Protein AF-R1GQ54-F1 (afdb_monomer)

InterPro domains:
  IPR001646 Pentapeptide repeat [PF00805] (167-203)
  IPR001646 Pentapeptide repeat [PF00805] (239-272)
  IPR001646 Pentapeptide repeat [PF13599] (335-402)
  IPR051082 Pentapeptide repeat and BTB/POZ domain-containing protein [PTHR14136] (123-272)

Foldseek 3Di:
DDDDDDDDDDDDDDDDDPPPPPPDPPPPDPVNVVVVVVVVVPVVVVVVVVVVVVVVVVVVVVVVVVVVVVLVVLLVVLVVLQPDLDPAQVSVLVSQQSCQVVVHAQEQREQFNPDPPDPPRAGHEAEQREHACYHHAQYERDNYEAECYEAHCYAHAQHEQDNYEAENYEQHQYEHDQYEHDNYEHELYENAQYEHHQYEHHNYEYYCYEHDLYEQANYEQHLYEHENYEHANYEQHCYENANYEHENYEPANYQQAQYHCAQYEAYNYHHDVDPPDPQAPVLLVRLVNYDHSLNYQYDPSRQHDDQPPVPDPDDDALDLEEQEQAECDQPAQAQAENALYEHACYEHDSYEHAQYEQHNYEQANYEHALYACALYEQANYEQANYAAQQYHQAQYEAENYAHDPDPVDRDDLVNLVRLVRYPPSLNYAYDPVSNSPHDGDDDDPDDPDD

pLDDT: mean 80.41, std 19.11, range [28.31, 98.81]

Nearest PDB structures (foldseek):
  2j8k-assembly1_A  TM=6.610E-01  e=2.468E-08  Nostoc punctiforme
  4yc5-assembly1_A  TM=5.062E-01  e=2.143E-09  synthetic construct
  4yei-assembly3_C  TM=3.580E-01  e=3.173E-10  synthetic construct
  5dzb-assembly3_E  TM=3.005E-01  e=4.732E-10  synthetic construct
  6fls-assembly1_A  TM=3.507E-01  e=6.610E-07  Clostridium botulinum

Sequence (450 aa):
MFTEGEGLVEKSVGPGFRRYQKKNPRHISTPLRHLALRLENLHLTRIFSALSSLLLIFTLLSFYWDYTGREEQRTVNAWQLLASQAPGNSGKKEALEYLNRKGESLIGIDLSSHLDANPNSSGPYFYNLKLEDATLENSALEKAVILSSEFINTNVTHADLSSISVSRSNFVEFKASGANLSNSSFTSSELVSAKFMGANLNDSLFFKTDLRDTDFAHSEVKRANFHKVNLSGSNLFLAKFHDTKLRDVSLVNANLEFTDLKRAMLVNVDFTEDESSLYDEKTCSILQKAFDWQHAVRDEAIACGERIPPTTSSTPDFNNKTLTDEDFSYGLLDRKEFIGSNLTNSNFDFARLKRAKFNDADLANVSFIAANLSEASFTDSNLVNAEFYEADLSGAYFLRVDFTEDPATLYDEKTCEKLRDSFNWHLAIRDEELACGKSIPSFPVLPLDD

Secondary structure (DSSP, 8-state):
-----------------------------HHHHHHHHHHHHS-HHHHHHHHHHHHHHHHHHHHHHHHHHHHHHHHHHHHHHHT---SS-TTHHHHHHHHHHHT---TT-B-S------TT----EEES-EEES-B-TT-B-TT-EEES-EEES-B-TT-B-TT-EEES-B-TT-B-TT-B-TT-EEES-B-TT-B-TT-B-TT-EEES-B-TT-B-TT-B-TT-EEES-B-TT-B-TT-B-TT-EEEEEE-TT-B-TT-B-TT-EEEEEE--SSTTS-HHHHHHHHHTTSSSGGGSEE-TTS--S------SSS----TT-B-TT-B-TT-B-TT-B-TT-B-TT-B-TT-B-TT-B-TT-B-TT-B-TT-B-TT-B-TT-B-TT-B-TT-B-TT-EESS-B--S-TT-S--HHHHHHHHTSBTGGGSEE-GGG-TTSPPP---------

Organism: NCBI:txid1056512

Mean predicted aligned error: 16.48 Å

Radius of gyration: 41.42 Å; Cα contacts (8 Å, |Δi|>4): 1104; chains: 1; bounding box: 99×81×125 Å

Solvent-accessible surface area (backbone atoms only — not comparable to full-atom values): 22288 Å² total; per-residue (Å²): 139,82,85,86,87,87,80,81,89,84,87,90,80,86,87,80,90,74,81,75,82,73,71,76,78,72,77,74,50,71,67,58,56,53,48,50,55,51,56,66,69,41,60,54,69,61,50,54,50,51,50,52,53,50,50,50,53,49,52,52,51,52,49,49,53,53,49,53,54,54,52,53,51,50,52,52,51,28,53,52,47,45,70,46,86,66,89,73,49,89,52,38,58,62,22,51,39,52,40,36,77,71,68,51,82,42,58,54,41,61,54,39,69,84,79,68,96,46,95,80,66,77,26,47,60,39,68,63,39,64,39,60,69,30,42,30,33,50,14,32,40,33,33,22,34,38,32,52,24,38,30,35,51,22,32,30,35,49,11,38,35,29,42,19,40,36,31,54,25,40,24,42,44,22,33,30,33,47,12,35,30,31,51,17,34,37,33,51,24,38,30,38,45,16,32,31,36,48,12,36,33,31,52,16,38,33,37,49,21,39,33,32,46,17,32,32,33,52,13,38,32,33,51,15,38,34,36,48,24,34,32,32,48,14,34,30,36,50,13,35,32,31,50,15,38,35,34,49,22,33,40,25,72,37,41,35,46,48,14,33,25,38,54,14,34,42,34,68,60,40,56,61,90,57,97,82,58,72,57,45,66,62,43,34,61,53,46,64,37,19,68,34,40,80,54,30,39,57,42,85,80,64,51,75,65,81,66,80,62,90,70,60,103,54,80,88,80,40,50,62,34,85,44,59,65,38,83,42,50,64,33,91,37,56,59,40,52,30,35,48,10,36,30,36,52,14,35,31,32,43,13,37,25,39,44,15,33,32,31,50,12,35,30,35,49,20,35,29,37,47,11,37,32,31,45,14,34,33,36,53,13,35,39,29,73,44,41,37,47,52,11,32,25,41,50,13,34,44,38,72,41,34,47,43,93,48,89,92,48,47,73,54,74,67,57,43,52,45,47,66,52,19,38,54,40,67,50,23,46,55,41,81,90,70,35,77,93,45,73,73,70,90,76,77,90,70,76,90,76,128

Structure (mmCIF, N/CA/C/O backbone):
data_AF-R1GQ54-F1
#
_entry.id   AF-R1GQ54-F1
#
loop_
_atom_site.group_PDB
_atom_site.id
_atom_site.type_symbol
_atom_site.label_atom_id
_atom_site.label_alt_id
_atom_site.label_comp_id
_atom_site.label_asym_id
_atom_site.label_entity_id
_atom_site.label_seq_id
_atom_site.pdbx_PDB_ins_code
_atom_site.Cartn_x
_atom_site.Cartn_y
_atom_site.Cartn_z
_atom_site.occupancy
_atom_site.B_iso_or_equiv
_atom_site.auth_seq_id
_atom_site.auth_comp_id
_atom_site.auth_asym_id
_atom_site.auth_atom_id
_atom_site.pdbx_PDB_model_num
ATOM 1 N N . MET A 1 1 ? -25.338 -59.346 44.630 1.00 45.25 1 MET A N 1
ATOM 2 C CA . MET A 1 1 ? -24.207 -59.292 45.578 1.00 45.25 1 MET A CA 1
ATOM 3 C C . MET A 1 1 ? -24.358 -58.054 46.452 1.00 45.25 1 MET A C 1
ATOM 5 O O . MET A 1 1 ? -23.720 -57.043 46.218 1.00 45.25 1 MET A O 1
ATOM 9 N N . PHE A 1 2 ? -25.261 -58.133 47.425 1.00 30.38 2 PHE A N 1
ATOM 10 C CA . PHE A 1 2 ? -25.027 -57.543 48.737 1.00 30.38 2 PHE A CA 1
ATOM 11 C C . PHE A 1 2 ? -24.706 -58.743 49.635 1.00 30.38 2 PHE A C 1
ATOM 13 O O . PHE A 1 2 ? -25.398 -59.754 49.544 1.00 30.38 2 PHE A O 1
ATOM 20 N N . THR A 1 3 ? -23.645 -58.659 50.427 1.00 32.47 3 THR A N 1
ATOM 21 C CA . THR A 1 3 ? -23.436 -59.480 51.630 1.00 32.47 3 THR A CA 1
ATOM 22 C C . THR A 1 3 ? -23.479 -58.469 52.773 1.00 32.47 3 THR A C 1
ATOM 24 O O . THR A 1 3 ? -22.626 -57.586 52.809 1.00 32.47 3 THR A O 1
ATOM 27 N N . GLU A 1 4 ? -24.606 -58.271 53.455 1.00 33.19 4 GLU A N 1
ATOM 28 C CA . GLU A 1 4 ? -25.226 -59.096 54.513 1.00 33.19 4 GLU A CA 1
ATOM 29 C C . GLU A 1 4 ? -24.365 -59.325 55.760 1.00 33.19 4 GLU A C 1
ATOM 31 O O . GLU A 1 4 ? -23.231 -59.790 55.681 1.00 33.19 4 GLU A O 1
ATOM 36 N N . GLY A 1 5 ? -25.017 -59.050 56.896 1.00 30.06 5 GLY A N 1
ATOM 37 C CA . GLY A 1 5 ? -24.717 -59.527 58.243 1.00 30.06 5 GLY A CA 1
ATOM 38 C C . GLY A 1 5 ? -24.660 -58.377 59.255 1.00 30.06 5 GLY A C 1
ATOM 39 O O . GLY A 1 5 ? -23.844 -57.482 59.097 1.00 30.06 5 GLY A O 1
ATOM 40 N N . GLU A 1 6 ? -25.462 -58.262 60.314 1.00 33.25 6 GLU A N 1
ATOM 41 C CA . GLU A 1 6 ? -26.557 -59.022 60.945 1.00 33.25 6 GLU A CA 1
ATOM 42 C C . GLU A 1 6 ? -27.243 -58.000 61.910 1.00 33.25 6 GLU A C 1
ATOM 44 O O . GLU A 1 6 ? -26.583 -57.068 62.363 1.00 33.25 6 GLU A O 1
ATOM 49 N N . GLY A 1 7 ? -28.527 -58.027 62.285 1.00 28.31 7 GLY A N 1
ATOM 50 C CA . GLY A 1 7 ? -29.583 -59.001 62.054 1.00 28.31 7 GLY A CA 1
ATOM 51 C C . GLY A 1 7 ? -30.990 -58.515 62.482 1.00 28.31 7 GLY A C 1
ATOM 52 O O . GLY A 1 7 ? -31.139 -57.556 63.235 1.00 28.31 7 GLY A O 1
ATOM 53 N N . LEU A 1 8 ? -31.988 -59.204 61.902 1.00 28.53 8 LEU A N 1
ATOM 54 C CA . LEU A 1 8 ? -33.186 -59.861 62.484 1.00 28.53 8 LEU A CA 1
ATOM 55 C C . LEU A 1 8 ? -34.091 -59.043 63.454 1.00 28.53 8 LEU A C 1
ATOM 57 O O . LEU A 1 8 ? -33.631 -58.633 64.510 1.00 28.53 8 LEU A O 1
ATOM 61 N N . VAL A 1 9 ? -35.379 -58.706 63.202 1.00 30.08 9 VAL A N 1
ATOM 62 C CA . VAL A 1 9 ? -36.576 -59.448 62.678 1.00 30.08 9 VAL A CA 1
ATOM 63 C C . VAL A 1 9 ? -36.976 -60.575 63.672 1.00 30.08 9 VAL A C 1
ATOM 65 O O . VAL A 1 9 ? -36.105 -61.339 64.048 1.00 30.08 9 VAL A O 1
ATOM 68 N N . GLU A 1 10 ? -38.189 -60.784 64.221 1.00 28.75 10 GLU A N 1
ATOM 69 C CA . GLU A 1 10 ? -39.582 -60.450 63.878 1.00 28.75 10 GLU A CA 1
ATOM 70 C C . GLU A 1 10 ? -40.565 -60.668 65.075 1.00 28.75 10 GLU A C 1
ATOM 72 O O . GLU A 1 10 ? -40.319 -61.480 65.959 1.00 28.75 10 GLU A O 1
ATOM 77 N N . LYS A 1 11 ? -41.723 -59.988 65.002 1.00 31.38 11 LYS A N 1
ATOM 78 C CA . LYS A 1 11 ? -43.126 -60.374 65.331 1.00 31.38 11 LYS A CA 1
ATOM 79 C C . LYS A 1 11 ? -43.592 -61.025 66.662 1.00 31.38 11 LYS A C 1
ATOM 81 O O . LYS A 1 11 ? -43.467 -62.216 66.907 1.00 31.38 11 LYS A O 1
ATOM 86 N N . SER A 1 12 ? -44.538 -60.265 67.235 1.00 38.81 12 SER A N 1
ATOM 87 C CA . SER A 1 12 ? -45.901 -60.630 67.687 1.00 38.81 12 SER A CA 1
ATOM 88 C C . SER A 1 12 ? -46.101 -61.262 69.067 1.00 38.81 12 SER A C 1
ATOM 90 O O . SER A 1 12 ? -45.461 -62.245 69.406 1.00 38.81 12 SER A O 1
ATOM 92 N N . VAL A 1 13 ? -47.056 -60.678 69.813 1.00 31.25 13 VAL A N 1
ATOM 93 C CA . VAL A 1 13 ? -48.125 -61.286 70.644 1.00 31.25 13 VAL A CA 1
ATOM 94 C C . VAL A 1 13 ? -48.629 -60.196 71.621 1.00 31.25 13 VAL A C 1
ATOM 96 O O . VAL A 1 13 ? -47.863 -59.650 72.410 1.00 31.25 13 VAL A O 1
ATOM 99 N N . GLY A 1 14 ? -49.913 -59.807 71.535 1.00 38.97 14 GLY A N 1
ATOM 100 C CA . GLY A 1 14 ? -50.608 -59.088 72.627 1.00 38.97 14 GLY A CA 1
ATOM 101 C C . GLY A 1 14 ? -50.965 -60.057 73.771 1.00 38.97 14 GLY A C 1
ATOM 102 O O . GLY A 1 14 ? -50.641 -61.230 73.645 1.00 38.97 14 GLY A O 1
ATOM 103 N N . PRO A 1 15 ? -51.685 -59.688 74.852 1.00 50.22 15 PRO A N 1
ATOM 104 C CA . PRO A 1 15 ? -52.324 -58.417 75.187 1.00 50.22 15 PRO A CA 1
ATOM 105 C C . PRO A 1 15 ? -51.829 -57.850 76.539 1.00 50.22 15 PRO A C 1
ATOM 107 O O . PRO A 1 15 ? -51.238 -58.552 77.354 1.00 50.22 15 PRO A O 1
ATOM 110 N N . GLY A 1 16 ? -52.113 -56.581 76.843 1.00 32.84 16 GLY A N 1
ATOM 111 C CA . GLY A 1 16 ? -51.837 -56.075 78.192 1.00 32.84 16 GLY A CA 1
ATOM 112 C C . GLY A 1 16 ? -51.886 -54.567 78.326 1.00 32.84 16 GLY A C 1
ATOM 113 O O . GLY A 1 16 ? -50.856 -53.907 78.423 1.00 32.84 16 GLY A O 1
ATOM 114 N N . PHE A 1 17 ? -53.096 -54.016 78.375 1.00 31.47 17 PHE A N 1
ATOM 115 C CA . PHE A 1 17 ? -53.338 -52.647 78.820 1.00 31.47 17 PHE A CA 1
ATOM 116 C C . PHE A 1 17 ? -52.741 -52.424 80.222 1.00 31.47 17 PHE A C 1
ATOM 118 O O . PHE A 1 17 ? -53.353 -52.771 81.229 1.00 31.47 17 PHE A O 1
ATOM 125 N N . ARG A 1 18 ? -51.587 -51.753 80.312 1.00 34.69 18 ARG A N 1
ATOM 126 C CA . ARG A 1 18 ? -51.249 -50.953 81.495 1.00 34.69 18 ARG A CA 1
ATOM 127 C C . ARG A 1 18 ? -51.725 -49.531 81.244 1.00 34.69 18 ARG A C 1
ATOM 129 O O . ARG A 1 18 ? -51.065 -48.739 80.578 1.00 34.69 18 ARG A O 1
ATOM 136 N N . ARG A 1 19 ? -52.904 -49.222 81.793 1.00 31.81 19 ARG A N 1
ATOM 137 C CA . ARG A 1 19 ? -53.376 -47.850 82.005 1.00 31.81 19 ARG A CA 1
ATOM 138 C C . ARG A 1 19 ? -52.342 -47.118 82.863 1.00 31.81 19 ARG A C 1
ATOM 140 O O . ARG A 1 19 ? -52.402 -47.166 84.087 1.00 31.81 19 ARG A O 1
ATOM 147 N N . TYR A 1 20 ? -51.419 -46.406 82.225 1.00 33.03 20 TYR A N 1
ATOM 148 C CA . TYR A 1 20 ? -50.799 -45.259 82.869 1.00 33.03 20 TYR A CA 1
ATOM 149 C C . TYR A 1 20 ? -51.884 -44.195 82.995 1.00 33.03 20 TYR A C 1
ATOM 151 O O . TYR A 1 20 ? -52.295 -43.584 82.008 1.00 33.03 20 TYR A O 1
ATOM 159 N N . GLN A 1 21 ? -52.376 -44.012 84.221 1.00 35.00 21 GLN A N 1
ATOM 160 C CA . GLN A 1 21 ? -53.115 -42.819 84.600 1.00 35.00 21 GLN A CA 1
ATOM 161 C C . GLN A 1 21 ? -52.210 -41.609 84.355 1.00 35.00 21 GLN A C 1
ATOM 163 O O . GLN A 1 21 ? -51.400 -41.216 85.196 1.00 35.00 21 GLN A O 1
ATOM 168 N N . LYS A 1 22 ? -52.326 -41.023 83.163 1.00 36.41 22 LYS A N 1
ATOM 169 C CA . LYS A 1 22 ? -51.800 -39.696 82.888 1.00 36.41 22 LYS A CA 1
ATOM 170 C C . LYS A 1 22 ? -52.674 -38.746 83.697 1.00 36.41 22 LYS A C 1
ATOM 172 O O . LYS A 1 22 ? -53.859 -38.595 83.408 1.00 36.41 22 LYS A O 1
ATOM 177 N N . LYS A 1 23 ? -52.078 -38.211 84.768 1.00 35.91 23 LYS A N 1
ATOM 178 C CA . LYS A 1 23 ? -52.587 -37.113 85.596 1.00 35.91 23 LYS A CA 1
ATOM 179 C C . LYS A 1 23 ? -53.482 -36.198 84.766 1.00 35.91 23 LYS A C 1
ATOM 181 O O . LYS A 1 23 ? -53.050 -35.751 83.702 1.00 35.91 23 LYS A O 1
ATOM 186 N N . ASN A 1 24 ? -54.677 -35.932 85.298 1.00 33.78 24 ASN A N 1
ATOM 187 C CA . ASN A 1 24 ? -55.601 -34.897 84.845 1.00 33.78 24 ASN A CA 1
ATOM 188 C C . ASN A 1 24 ? -54.842 -33.754 84.157 1.00 33.78 24 ASN A C 1
ATOM 190 O O . ASN A 1 24 ? -53.950 -33.179 84.798 1.00 33.78 24 ASN A O 1
ATOM 194 N N . PRO A 1 25 ? -55.164 -33.403 82.896 1.00 41.84 25 PRO A N 1
ATOM 195 C CA . PRO A 1 25 ? -54.660 -32.167 82.334 1.00 41.84 25 PRO A CA 1
ATOM 196 C C . PRO A 1 25 ? -55.131 -31.071 83.283 1.00 41.84 25 PRO A C 1
ATOM 198 O O . PRO A 1 25 ? -56.332 -30.897 83.499 1.00 41.84 25 PRO A O 1
ATOM 201 N N . ARG A 1 26 ? -54.178 -30.396 83.937 1.00 46.44 26 ARG A N 1
ATOM 202 C CA . ARG A 1 26 ? -54.473 -29.182 84.694 1.00 46.44 26 ARG A CA 1
ATOM 203 C C . ARG A 1 26 ? -55.342 -28.333 83.782 1.00 46.44 26 ARG A C 1
ATOM 205 O O . ARG A 1 26 ? -54.945 -28.095 82.642 1.00 46.44 26 ARG A O 1
ATOM 212 N N . HIS A 1 27 ? -56.520 -27.953 84.273 1.00 47.72 27 HIS A N 1
ATOM 213 C CA . HIS A 1 27 ? -57.364 -26.953 83.646 1.00 47.72 27 HIS A CA 1
ATOM 214 C C . HIS A 1 27 ? -56.457 -25.810 83.196 1.00 47.72 27 HIS A C 1
ATOM 216 O O . HIS A 1 27 ? -55.954 -25.046 84.019 1.00 47.72 27 HIS A O 1
ATOM 222 N N . ILE A 1 28 ? -56.203 -25.730 81.890 1.00 47.66 28 ILE A N 1
ATOM 223 C CA . ILE A 1 28 ? -55.729 -24.498 81.288 1.00 47.66 28 ILE A CA 1
ATOM 224 C C . ILE A 1 28 ? -56.884 -23.550 81.565 1.00 47.66 28 ILE A C 1
ATOM 226 O O . ILE A 1 28 ? -57.991 -23.757 81.060 1.00 47.66 28 ILE A O 1
ATOM 230 N N . SER A 1 29 ? -56.667 -22.622 82.493 1.00 51.06 29 SER A N 1
ATOM 231 C CA . SER A 1 29 ? -57.687 -21.674 82.906 1.00 51.06 29 SER A CA 1
ATOM 232 C C . SER A 1 29 ? -58.273 -21.030 81.646 1.00 51.06 29 SER A C 1
ATOM 234 O O . SER A 1 29 ? -57.555 -20.714 80.697 1.00 51.06 29 SER A O 1
ATOM 236 N N . THR A 1 30 ? -59.593 -20.880 81.601 1.00 57.44 30 THR A N 1
ATOM 237 C CA . THR A 1 30 ? -60.330 -20.167 80.544 1.00 57.44 30 THR A CA 1
ATOM 238 C C . THR A 1 30 ? -59.636 -18.891 80.026 1.00 57.44 30 THR A C 1
ATOM 240 O O . THR A 1 30 ? -59.650 -18.696 78.808 1.00 57.44 30 THR A O 1
ATOM 243 N N . PRO A 1 31 ? -58.945 -18.069 80.850 1.00 57.38 31 PRO A N 1
ATOM 244 C CA . PRO A 1 31 ? -58.134 -16.958 80.345 1.00 57.38 31 PRO A CA 1
ATOM 245 C C . PRO A 1 31 ? -56.967 -17.363 79.429 1.00 57.38 31 PRO A C 1
ATOM 247 O O . PRO A 1 31 ? -56.750 -16.686 78.432 1.00 57.38 31 PRO A O 1
ATOM 250 N N . LEU A 1 32 ? -56.254 -18.468 79.678 1.00 53.31 32 LEU A N 1
ATOM 251 C CA . LEU A 1 32 ? -55.148 -18.934 78.822 1.00 53.31 32 LEU A CA 1
ATOM 252 C C . LEU A 1 32 ? -55.633 -19.426 77.448 1.00 53.31 32 LEU A C 1
ATOM 254 O O . LEU A 1 32 ? -54.955 -19.226 76.443 1.00 53.31 32 LEU A O 1
ATOM 258 N N . ARG A 1 33 ? -56.833 -20.016 77.382 1.00 55.12 33 ARG A N 1
ATOM 259 C CA . ARG A 1 33 ? -57.458 -20.450 76.119 1.00 55.12 33 ARG A CA 1
ATOM 260 C C . ARG A 1 33 ? -57.962 -19.259 75.294 1.00 55.12 33 ARG A C 1
ATOM 262 O O . ARG A 1 33 ? -57.807 -19.248 74.077 1.00 55.12 33 ARG A O 1
ATOM 269 N N . HIS A 1 34 ? -58.490 -18.229 75.960 1.00 57.84 34 HIS A N 1
ATOM 270 C CA . HIS A 1 34 ? -58.820 -16.948 75.326 1.00 57.84 34 HIS A CA 1
ATOM 271 C C . HIS A 1 34 ? -57.579 -16.169 74.871 1.00 57.84 34 HIS A C 1
ATOM 273 O O . HIS A 1 34 ? -57.637 -15.497 73.843 1.00 57.84 34 HIS A O 1
ATOM 279 N N . LEU A 1 35 ? -56.462 -16.269 75.599 1.00 58.41 35 LEU A N 1
ATOM 280 C CA . LEU A 1 35 ? -55.193 -15.647 75.219 1.00 58.41 35 LEU A CA 1
ATOM 281 C C . LEU A 1 35 ? -54.598 -16.313 73.969 1.00 58.41 35 LEU A C 1
ATOM 283 O O . LEU A 1 35 ? -54.184 -15.610 73.056 1.00 58.41 35 LEU A O 1
ATOM 287 N N . ALA A 1 36 ? -54.633 -17.649 73.895 1.00 56.97 36 ALA A N 1
ATOM 288 C CA . ALA A 1 36 ? -54.189 -18.415 72.728 1.00 56.97 36 ALA A CA 1
ATOM 289 C C . ALA A 1 36 ? -55.020 -18.107 71.467 1.00 56.97 36 ALA A C 1
ATOM 291 O O . ALA A 1 36 ? -54.444 -17.814 70.426 1.00 56.97 36 ALA A O 1
ATOM 292 N N . LEU A 1 37 ? -56.355 -18.053 71.572 1.00 57.56 37 LEU A N 1
ATOM 293 C CA . LEU A 1 37 ? -57.235 -17.673 70.453 1.00 57.56 37 LEU A CA 1
ATOM 294 C C . LEU A 1 37 ? -57.093 -16.190 70.048 1.00 57.56 37 LEU A C 1
ATOM 296 O O . LEU A 1 37 ? -57.239 -15.856 68.875 1.00 57.56 37 LEU A O 1
ATOM 300 N N . ARG A 1 38 ? -56.778 -15.279 70.986 1.00 56.41 38 ARG A N 1
ATOM 301 C CA . ARG A 1 38 ? -56.427 -13.880 70.654 1.00 56.41 38 ARG A CA 1
ATOM 302 C C . ARG A 1 38 ? -55.062 -13.765 69.970 1.00 56.41 38 ARG A C 1
ATOM 304 O O . ARG A 1 38 ? -54.915 -12.914 69.101 1.00 56.41 38 ARG A O 1
ATOM 311 N N . LEU A 1 39 ? -54.093 -14.599 70.347 1.00 54.78 39 LEU A N 1
ATOM 312 C CA . LEU A 1 39 ? -52.772 -14.687 69.712 1.00 54.78 39 LEU A CA 1
ATOM 313 C C . LEU A 1 39 ? -52.832 -15.306 68.310 1.00 54.78 39 LEU A C 1
ATOM 315 O O . LEU A 1 39 ? -52.049 -14.919 67.454 1.00 54.78 39 LEU A O 1
ATOM 319 N N . GLU A 1 40 ? -53.781 -16.205 68.062 1.00 54.12 40 GLU A N 1
ATOM 320 C CA . GLU A 1 40 ? -54.040 -16.805 66.746 1.00 54.12 40 GLU A CA 1
ATOM 321 C C . GLU A 1 40 ? -54.816 -15.852 65.807 1.00 54.12 40 GLU A C 1
ATOM 323 O O . GLU A 1 40 ? -54.581 -15.838 64.601 1.00 54.12 40 GLU A O 1
ATOM 328 N N . ASN A 1 41 ? -55.677 -14.985 66.365 1.00 54.12 41 ASN A N 1
ATOM 329 C CA . ASN A 1 41 ? -56.337 -13.880 65.647 1.00 54.12 41 ASN A CA 1
ATOM 330 C C . ASN A 1 41 ? -55.442 -12.653 65.424 1.00 54.12 41 ASN A C 1
ATOM 332 O O . ASN A 1 41 ? -55.751 -11.795 64.595 1.00 54.12 41 ASN A O 1
ATOM 336 N N . LEU A 1 42 ? -54.334 -12.542 66.153 1.00 57.78 42 LEU A N 1
ATOM 337 C CA . LEU A 1 42 ? -53.266 -11.641 65.764 1.00 57.78 42 LEU A CA 1
ATOM 338 C C . LEU A 1 42 ? -52.643 -12.259 64.513 1.00 57.78 42 LEU A C 1
ATOM 340 O O . LEU A 1 42 ? -52.086 -13.350 64.568 1.00 57.78 42 LEU A O 1
ATOM 344 N N . HIS A 1 43 ? -52.726 -11.563 63.378 1.00 63.28 43 HIS A N 1
ATOM 345 C CA . HIS A 1 43 ? -52.093 -11.939 62.109 1.00 63.28 43 HIS A CA 1
ATOM 346 C C . HIS A 1 43 ? -50.547 -11.975 62.190 1.00 63.28 43 HIS A C 1
ATOM 348 O O . HIS A 1 43 ? -49.876 -11.687 61.209 1.00 63.28 43 HIS A O 1
ATOM 354 N N . LEU A 1 44 ? -49.961 -12.323 63.339 1.00 63.22 44 LEU A N 1
ATOM 355 C CA . LEU A 1 44 ? -48.537 -12.399 63.641 1.00 63.22 44 LEU A CA 1
ATOM 356 C C . LEU A 1 44 ? -47.774 -13.176 62.575 1.00 63.22 44 LEU A C 1
ATOM 358 O O . LEU A 1 44 ? -46.746 -12.697 62.130 1.00 63.22 44 LEU A O 1
ATOM 362 N N . THR A 1 45 ? -48.282 -14.308 62.085 1.00 68.62 45 THR A N 1
ATOM 363 C CA . THR A 1 45 ? -47.620 -15.065 61.006 1.00 68.62 45 THR A CA 1
ATOM 364 C C . THR A 1 45 ? -47.571 -14.299 59.681 1.00 68.62 45 THR A C 1
ATOM 366 O O . THR A 1 45 ? -46.533 -14.300 59.026 1.00 68.62 45 THR A O 1
ATOM 369 N N . ARG A 1 46 ? -48.643 -13.581 59.311 1.00 69.81 46 ARG A N 1
ATOM 370 C CA . ARG A 1 46 ? -48.663 -12.691 58.132 1.00 69.81 46 ARG A CA 1
ATOM 371 C C . ARG A 1 46 ? -47.810 -11.441 58.343 1.00 69.81 46 ARG A C 1
ATOM 373 O O . ARG A 1 46 ? -47.185 -10.973 57.404 1.00 69.81 46 ARG A O 1
ATOM 380 N N . ILE A 1 47 ? -47.767 -10.913 59.565 1.00 75.25 47 ILE A N 1
ATOM 381 C CA . ILE A 1 47 ? -46.923 -9.776 59.946 1.00 75.25 47 ILE A CA 1
ATOM 382 C C . ILE A 1 47 ? -45.448 -10.183 59.863 1.00 75.25 47 ILE A C 1
ATOM 384 O O . ILE A 1 47 ? -44.671 -9.475 59.239 1.00 75.25 47 ILE A O 1
ATOM 388 N N . PHE A 1 48 ? -45.064 -11.341 60.410 1.00 74.12 48 PHE A N 1
ATOM 389 C CA . PHE A 1 48 ? -43.704 -11.876 60.324 1.00 74.12 48 PHE A CA 1
ATOM 390 C C . PHE A 1 48 ? -43.309 -12.226 58.887 1.00 74.12 48 PHE A C 1
ATOM 392 O O . PHE A 1 48 ? -42.183 -11.927 58.496 1.00 74.12 48 PHE A O 1
ATOM 399 N N . SER A 1 49 ? -44.214 -12.793 58.075 1.00 74.06 49 SER A N 1
ATOM 400 C CA . SER A 1 49 ? -43.916 -13.030 56.656 1.00 74.06 49 SER A CA 1
ATOM 401 C C . SER A 1 49 ? -43.753 -11.713 55.896 1.00 74.06 49 SER A C 1
ATOM 403 O O . SER A 1 49 ? -42.798 -11.574 55.143 1.00 74.06 49 SER A O 1
ATOM 405 N N . ALA A 1 50 ? -44.618 -10.722 56.135 1.00 76.00 50 ALA A N 1
ATOM 406 C CA . ALA A 1 50 ? -44.514 -9.399 55.523 1.00 76.00 50 ALA A CA 1
ATOM 407 C C . ALA A 1 50 ? -43.231 -8.663 55.944 1.00 76.00 50 ALA A C 1
ATOM 409 O O . ALA A 1 50 ? -42.568 -8.071 55.097 1.00 76.00 50 ALA A O 1
ATOM 410 N N . LEU A 1 51 ? -42.838 -8.746 57.221 1.00 81.50 51 LEU A N 1
ATOM 411 C CA . LEU A 1 51 ? -41.569 -8.208 57.723 1.00 81.50 51 LEU A CA 1
ATOM 412 C C . LEU A 1 51 ? -40.366 -8.904 57.087 1.00 81.50 51 LEU A C 1
ATOM 414 O O . LEU A 1 51 ? -39.422 -8.229 56.694 1.00 81.50 51 LEU A O 1
ATOM 418 N N . SER A 1 52 ? -40.402 -10.231 56.943 1.00 82.12 52 SER A N 1
ATOM 419 C CA . SER A 1 52 ? -39.346 -10.988 56.263 1.00 82.12 52 SER A CA 1
ATOM 420 C C . SER A 1 52 ? -39.236 -10.606 54.785 1.00 82.12 52 SER A C 1
ATOM 422 O O . SER A 1 52 ? -38.126 -10.395 54.300 1.00 82.12 52 SER A O 1
ATOM 424 N N . SER A 1 53 ? -40.363 -10.443 54.085 1.00 87.00 53 SER A N 1
ATOM 425 C CA . SER A 1 53 ? -40.386 -9.961 52.701 1.00 87.00 53 SER A CA 1
ATOM 426 C C . SER A 1 53 ? -39.843 -8.534 52.578 1.00 87.00 53 SER A C 1
ATOM 428 O O . SER A 1 53 ? -39.051 -8.266 51.682 1.00 87.00 53 SER A O 1
ATOM 430 N N . LEU A 1 54 ? -40.204 -7.631 53.496 1.00 88.50 54 LEU A N 1
ATOM 431 C CA . LEU A 1 54 ? -39.668 -6.266 53.558 1.00 88.50 54 LEU A CA 1
ATOM 432 C C . LEU A 1 54 ? -38.158 -6.245 53.801 1.00 88.50 54 LEU A C 1
ATOM 434 O O . LEU A 1 54 ? -37.449 -5.467 53.170 1.00 88.50 54 LEU A O 1
ATOM 438 N N . LEU A 1 55 ? -37.661 -7.113 54.684 1.00 89.62 55 LEU A N 1
ATOM 439 C CA . LEU A 1 55 ? -36.235 -7.227 54.973 1.00 89.62 55 LEU A CA 1
ATOM 440 C C . LEU A 1 55 ? -35.471 -7.736 53.749 1.00 89.62 55 LEU A C 1
ATOM 442 O O . LEU A 1 55 ? -34.417 -7.202 53.426 1.00 89.62 55 LEU A O 1
ATOM 446 N N . LEU A 1 56 ? -36.040 -8.702 53.023 1.00 89.50 56 LEU A N 1
ATOM 447 C CA . LEU A 1 56 ? -35.468 -9.205 51.777 1.00 89.50 56 LEU A CA 1
ATOM 448 C C . LEU A 1 56 ? -35.410 -8.106 50.706 1.00 89.50 56 LEU A C 1
ATOM 450 O O . LEU A 1 56 ? -34.359 -7.889 50.107 1.00 89.50 56 LEU A O 1
ATOM 454 N N . ILE A 1 57 ? -36.496 -7.348 50.525 1.00 88.94 57 ILE A N 1
ATOM 455 C CA . ILE A 1 57 ? -36.530 -6.188 49.620 1.00 88.94 57 ILE A CA 1
ATOM 456 C C . ILE A 1 57 ? -35.469 -5.159 50.023 1.00 88.94 57 ILE A C 1
ATOM 458 O O . ILE A 1 57 ? -34.719 -4.695 49.169 1.00 88.94 57 ILE A O 1
ATOM 462 N N . PHE A 1 58 ? -35.352 -4.837 51.313 1.00 90.94 58 PHE A N 1
ATOM 463 C CA . PHE A 1 58 ? -34.339 -3.905 51.805 1.00 90.94 58 PHE A CA 1
ATOM 464 C C . PHE A 1 58 ? -32.916 -4.414 51.540 1.00 90.94 58 PHE A C 1
ATOM 466 O O . PHE A 1 58 ? -32.090 -3.659 51.040 1.00 90.94 58 PHE A O 1
ATOM 473 N N . THR A 1 59 ? -32.633 -5.699 51.785 1.00 86.88 59 THR A N 1
ATOM 474 C CA . THR A 1 59 ? -31.316 -6.285 51.480 1.00 86.88 59 THR A CA 1
ATOM 475 C C . THR A 1 59 ? -31.001 -6.263 49.988 1.00 86.88 59 THR A C 1
ATOM 477 O O . THR A 1 59 ? -29.868 -5.966 49.620 1.00 86.88 59 THR A O 1
ATOM 480 N N . LEU A 1 60 ? -31.994 -6.509 49.129 1.00 87.69 60 LEU A N 1
ATOM 481 C CA . LEU A 1 60 ? -31.838 -6.418 47.679 1.00 87.69 60 LEU A CA 1
ATOM 482 C C . LEU A 1 60 ? -31.583 -4.974 47.236 1.00 87.69 60 LEU A C 1
ATOM 484 O O . LEU A 1 60 ? -30.727 -4.757 46.389 1.00 87.69 60 LEU A O 1
ATOM 488 N N . LEU A 1 61 ? -32.260 -3.990 47.837 1.00 85.38 61 LEU A N 1
ATOM 489 C CA . LEU A 1 61 ? -32.035 -2.566 47.569 1.00 85.38 61 LEU A CA 1
ATOM 490 C C . LEU A 1 61 ? -30.652 -2.099 48.038 1.00 85.38 61 LEU A C 1
ATOM 492 O O . LEU A 1 61 ? -29.965 -1.401 47.300 1.00 85.38 61 LEU A O 1
ATOM 496 N N . SER A 1 62 ? -30.210 -2.499 49.235 1.00 80.31 62 SER A N 1
ATOM 497 C CA . SER A 1 62 ? -28.863 -2.183 49.727 1.00 80.31 62 SER A CA 1
ATOM 498 C C . SER A 1 62 ? -27.777 -2.842 48.879 1.00 80.31 62 SER A C 1
ATOM 500 O O . SER A 1 62 ? -26.787 -2.194 48.552 1.00 80.31 62 SER A O 1
ATOM 502 N N . PHE A 1 63 ? -27.973 -4.104 48.489 1.00 85.12 63 PHE A N 1
ATOM 503 C CA . PHE A 1 63 ? -27.069 -4.799 47.577 1.00 85.12 63 PHE A CA 1
ATOM 504 C C . PHE A 1 63 ? -27.039 -4.127 46.204 1.00 85.12 63 PHE A C 1
ATOM 506 O O . PHE A 1 63 ? -25.963 -3.934 45.653 1.00 85.12 63 PHE A O 1
ATOM 513 N N . TYR A 1 64 ? -28.198 -3.723 45.678 1.00 81.12 64 TYR A N 1
ATOM 514 C CA . TYR A 1 64 ? -28.298 -2.983 44.425 1.00 81.12 64 TYR A CA 1
ATOM 515 C C . TYR A 1 64 ? -27.530 -1.656 44.491 1.00 81.12 64 TYR A C 1
ATOM 517 O O . TYR A 1 64 ? -26.741 -1.384 43.595 1.00 81.12 64 TYR A O 1
ATOM 525 N N . TRP A 1 65 ? -27.674 -0.876 45.570 1.00 77.75 65 TRP A N 1
ATOM 526 C CA . TRP A 1 65 ? -26.936 0.382 45.743 1.00 77.75 65 TRP A CA 1
ATOM 527 C C . TRP A 1 65 ? -25.416 0.200 45.872 1.00 77.75 65 TRP A C 1
ATOM 529 O O . TRP A 1 65 ? -24.656 0.933 45.240 1.00 77.75 65 TRP A O 1
ATOM 539 N N . ASP A 1 66 ? -24.956 -0.770 46.670 1.00 84.12 66 ASP A N 1
ATOM 540 C CA . ASP A 1 66 ? -23.522 -1.089 46.791 1.00 84.12 66 ASP A CA 1
ATOM 541 C C . ASP A 1 66 ? -22.960 -1.607 45.457 1.00 84.12 66 ASP A C 1
ATOM 543 O O . ASP A 1 66 ? -21.872 -1.218 45.036 1.00 84.12 66 ASP A O 1
ATOM 547 N N . TYR A 1 67 ? -23.734 -2.427 44.742 1.00 81.94 67 TYR A N 1
ATOM 548 C CA . TYR A 1 67 ? -23.384 -2.903 43.408 1.00 81.94 67 TYR A CA 1
ATOM 549 C C . TYR A 1 67 ? -23.224 -1.746 42.414 1.00 81.94 67 TYR A C 1
ATOM 551 O O . TYR A 1 67 ? -22.179 -1.652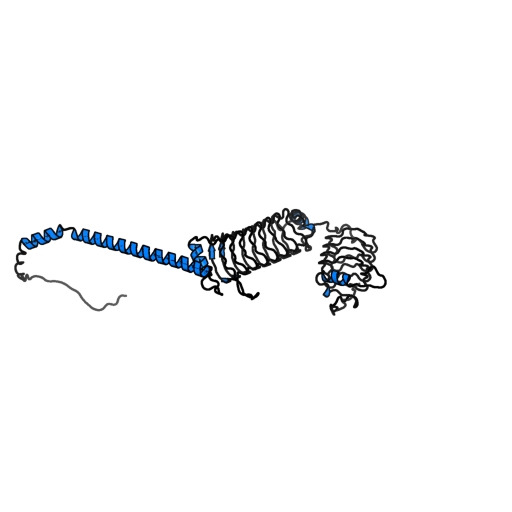 41.770 1.00 81.94 67 TYR A O 1
ATOM 559 N N . THR A 1 68 ? -24.199 -0.831 42.327 1.00 80.25 68 THR A N 1
ATOM 560 C CA . THR A 1 68 ? -24.109 0.333 41.431 1.00 80.25 68 THR A CA 1
ATOM 561 C C . THR A 1 68 ? -22.919 1.226 41.779 1.00 80.25 68 THR A C 1
ATOM 563 O O . THR A 1 68 ? -22.187 1.630 40.881 1.00 80.25 68 THR A O 1
ATOM 566 N N . GLY A 1 69 ? -22.648 1.454 43.071 1.00 82.81 69 GLY A N 1
ATOM 567 C CA . GLY A 1 69 ? -21.508 2.271 43.501 1.00 82.81 69 GLY A CA 1
ATOM 568 C C . GLY A 1 69 ? -20.148 1.655 43.148 1.00 82.81 69 GLY A C 1
ATOM 569 O O . GLY A 1 69 ? -19.227 2.359 42.735 1.00 82.81 69 GLY A O 1
ATOM 570 N N . ARG A 1 70 ? -20.006 0.326 43.251 1.00 84.69 70 ARG A N 1
ATOM 571 C CA . ARG A 1 70 ? -18.770 -0.370 42.843 1.00 84.69 70 ARG A CA 1
ATOM 572 C C . ARG A 1 70 ? -18.556 -0.350 41.334 1.00 84.69 70 ARG A C 1
ATOM 574 O O . ARG A 1 70 ? -17.410 -0.277 40.897 1.00 84.69 70 ARG A O 1
ATOM 581 N N . GLU A 1 71 ? -19.626 -0.440 40.551 1.00 86.06 71 GLU A N 1
ATOM 582 C CA . GLU A 1 71 ? -19.553 -0.374 39.089 1.00 86.06 71 GLU A CA 1
ATOM 583 C C . GLU A 1 71 ? -19.149 1.023 38.605 1.00 86.06 71 GLU A C 1
ATOM 585 O O . GLU A 1 71 ? -18.246 1.131 37.777 1.00 86.06 71 GLU A O 1
ATOM 590 N N . GLU A 1 72 ? -19.709 2.089 39.185 1.00 87.88 72 GLU A N 1
ATOM 591 C CA . GLU A 1 72 ? -19.266 3.464 38.905 1.00 87.88 72 GLU A CA 1
ATOM 592 C C . GLU A 1 72 ? -17.779 3.652 39.234 1.00 87.88 72 GLU A C 1
ATOM 594 O O . GLU A 1 72 ? -17.018 4.164 38.411 1.00 87.88 72 GLU A O 1
ATOM 599 N N . GLN A 1 73 ? -17.323 3.154 40.389 1.00 88.19 73 GLN A N 1
ATOM 600 C CA . GLN A 1 73 ? -15.911 3.242 40.766 1.00 88.19 73 GLN A CA 1
ATOM 601 C C . GLN A 1 73 ? -14.994 2.485 39.793 1.00 88.19 73 GLN A C 1
ATOM 603 O O . GLN A 1 73 ? -13.900 2.957 39.486 1.00 88.19 73 GLN A O 1
ATOM 608 N N . ARG A 1 74 ? -15.415 1.319 39.285 1.00 90.94 74 ARG A N 1
ATOM 609 C CA . ARG A 1 74 ? -14.656 0.568 38.269 1.00 90.94 74 ARG A CA 1
ATOM 610 C C . ARG A 1 74 ? -14.544 1.341 36.963 1.00 90.94 74 ARG A C 1
ATOM 612 O O . ARG A 1 74 ? -13.458 1.374 36.393 1.00 90.94 74 ARG A O 1
ATOM 619 N N . THR A 1 75 ? -15.623 1.990 36.528 1.00 92.88 75 THR A N 1
ATOM 620 C CA . THR A 1 75 ? -15.620 2.855 35.342 1.00 92.88 75 THR A CA 1
ATOM 621 C C . THR A 1 75 ? -14.675 4.038 35.516 1.00 92.88 75 THR A C 1
ATOM 623 O O . THR A 1 75 ? -13.839 4.279 34.648 1.00 92.88 75 THR A O 1
ATOM 626 N N . VAL A 1 76 ? -14.715 4.716 36.666 1.00 91.50 76 VAL A N 1
ATOM 627 C CA . VAL A 1 76 ? -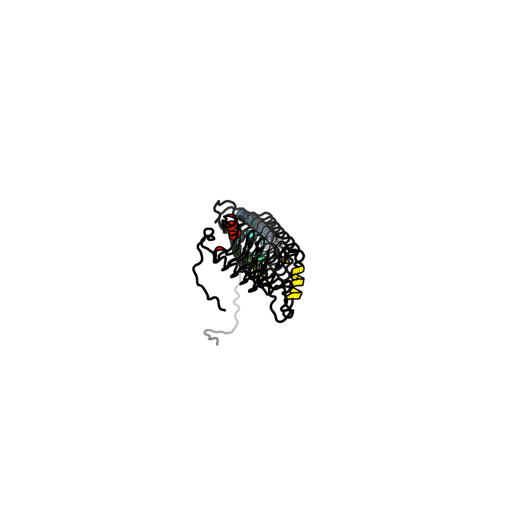13.778 5.808 36.977 1.00 91.50 76 VAL A CA 1
ATOM 628 C C . VAL A 1 76 ? -12.328 5.315 36.978 1.00 91.50 76 VAL A C 1
ATOM 630 O O . VAL A 1 76 ? -11.470 5.942 36.363 1.00 91.50 76 VAL A O 1
ATOM 633 N N . ASN A 1 77 ? -12.047 4.174 37.612 1.00 91.00 77 ASN A N 1
ATOM 634 C CA . ASN A 1 77 ? -10.700 3.602 37.646 1.00 91.00 77 ASN A CA 1
ATOM 635 C C . ASN A 1 77 ? -10.203 3.217 36.242 1.00 91.00 77 ASN A C 1
ATOM 637 O O . ASN A 1 77 ? -9.033 3.422 35.931 1.00 91.00 77 ASN A O 1
ATOM 641 N N . ALA A 1 78 ? -11.078 2.678 35.387 1.00 92.25 78 ALA A N 1
ATOM 642 C CA . ALA A 1 78 ? -10.740 2.350 34.005 1.00 92.25 78 ALA A CA 1
ATOM 643 C C . ALA A 1 78 ? -10.358 3.612 33.214 1.00 92.25 78 ALA A C 1
ATOM 645 O O . ALA A 1 78 ? -9.299 3.644 32.591 1.00 92.25 78 ALA A O 1
ATOM 646 N N . TRP A 1 79 ? -11.147 4.685 33.315 1.00 91.06 79 TRP A N 1
ATOM 647 C CA . TRP A 1 79 ? -10.814 5.971 32.694 1.00 91.06 79 TRP A CA 1
ATOM 648 C C . TRP A 1 79 ? -9.507 6.570 33.224 1.00 91.06 79 TRP A C 1
ATOM 650 O O . TRP A 1 79 ? -8.694 7.060 32.443 1.00 91.06 79 TRP A O 1
ATOM 660 N N . GLN A 1 80 ? -9.261 6.482 34.533 1.00 88.38 80 GLN A N 1
ATOM 661 C CA . GLN A 1 80 ? -8.001 6.930 35.135 1.00 88.38 80 GLN A CA 1
ATOM 662 C C . GLN A 1 80 ? -6.791 6.153 34.606 1.00 88.38 80 GLN A C 1
ATOM 664 O O . GLN A 1 80 ? -5.738 6.748 34.386 1.00 88.38 80 GLN A O 1
ATOM 669 N N . LEU A 1 81 ? -6.930 4.843 34.374 1.00 87.56 81 LEU A N 1
ATOM 670 C CA . LEU A 1 81 ? -5.867 4.027 33.784 1.00 87.56 81 LEU A CA 1
ATOM 671 C C . LEU A 1 81 ? -5.557 4.456 32.349 1.00 87.56 81 LEU A C 1
ATOM 673 O O . LEU A 1 81 ? -4.381 4.572 31.997 1.00 87.56 81 LEU A O 1
ATOM 677 N N . LEU A 1 82 ? -6.581 4.729 31.537 1.00 86.19 82 LEU A N 1
ATOM 678 C CA . LEU A 1 82 ? -6.382 5.170 30.155 1.00 86.19 82 LEU A CA 1
ATOM 679 C C . LEU A 1 82 ? -5.761 6.565 30.067 1.00 86.19 82 LEU A C 1
ATOM 681 O O . LEU A 1 82 ? -4.843 6.757 29.278 1.00 86.19 82 LEU A O 1
ATOM 685 N N . ALA A 1 83 ? -6.170 7.487 30.940 1.00 81.62 83 ALA A N 1
ATOM 686 C CA . ALA A 1 83 ? -5.589 8.826 31.031 1.00 81.62 83 ALA A CA 1
ATOM 687 C C . ALA A 1 83 ? -4.180 8.852 31.662 1.00 81.62 83 ALA A C 1
ATOM 689 O O . ALA A 1 83 ? -3.529 9.898 31.690 1.00 81.62 83 ALA A O 1
ATOM 690 N N . SER A 1 84 ? -3.701 7.734 32.218 1.00 77.81 84 SER A N 1
ATOM 691 C CA . SER A 1 84 ? -2.403 7.701 32.890 1.00 77.81 84 SER A CA 1
ATOM 692 C C . SER A 1 84 ? -1.235 7.705 31.894 1.00 77.81 84 SER A C 1
ATOM 694 O O . SER A 1 84 ? -1.188 6.926 30.938 1.00 77.81 84 SER A O 1
ATOM 696 N N . GLN A 1 85 ? -0.232 8.538 32.178 1.00 69.12 85 GLN A N 1
ATOM 697 C CA . GLN A 1 85 ? 1.041 8.590 31.443 1.00 69.12 85 GLN A CA 1
ATOM 698 C C . GLN A 1 85 ? 2.050 7.529 31.916 1.00 69.12 85 GLN A C 1
ATOM 700 O O . GLN A 1 85 ? 3.231 7.601 31.590 1.00 69.12 85 GLN A O 1
ATOM 705 N N . ALA A 1 86 ? 1.618 6.559 32.728 1.00 61.62 86 ALA A N 1
ATOM 706 C CA . ALA A 1 86 ? 2.519 5.540 33.246 1.00 61.62 86 ALA A CA 1
ATOM 707 C C . ALA A 1 86 ? 3.085 4.688 32.087 1.00 61.62 86 ALA A C 1
ATOM 709 O O . ALA A 1 86 ? 2.302 4.199 31.264 1.00 61.62 86 ALA A O 1
ATOM 710 N N . PRO A 1 87 ? 4.418 4.494 32.009 1.00 53.47 87 PRO A N 1
ATOM 711 C CA . PRO A 1 87 ? 5.020 3.613 31.019 1.00 53.47 87 PRO A CA 1
ATOM 712 C C . PRO A 1 87 ? 4.617 2.160 31.303 1.00 53.47 87 PRO A C 1
ATOM 714 O O . PRO A 1 87 ? 4.742 1.673 32.427 1.00 53.47 87 PRO A O 1
ATOM 717 N N . GLY A 1 88 ? 4.144 1.458 30.272 1.00 55.25 88 GLY A N 1
ATOM 718 C CA . GLY A 1 88 ? 3.718 0.059 30.351 1.00 55.25 88 GLY A CA 1
ATOM 719 C C . GLY A 1 88 ? 2.205 -0.154 30.224 1.00 55.25 88 GLY A C 1
ATOM 720 O O . GLY A 1 88 ? 1.386 0.716 30.501 1.00 55.25 88 GLY A O 1
ATOM 721 N N . ASN A 1 89 ? 1.828 -1.354 29.778 1.00 62.75 89 ASN A N 1
ATOM 722 C CA . ASN A 1 89 ? 0.445 -1.695 29.408 1.00 62.75 89 ASN A CA 1
ATOM 723 C C . ASN A 1 89 ? -0.458 -2.103 30.568 1.00 62.75 89 ASN A C 1
ATOM 725 O O . ASN A 1 89 ? -1.626 -2.407 30.325 1.00 62.75 89 ASN A O 1
ATOM 729 N N . SER A 1 90 ? 0.065 -2.240 31.789 1.00 63.72 90 SER A N 1
ATOM 730 C CA . SER A 1 90 ? -0.644 -2.965 32.844 1.00 63.72 90 SER A CA 1
ATOM 731 C C . SER A 1 90 ? -1.923 -2.227 33.236 1.00 63.72 90 SER A C 1
ATOM 733 O O . SER A 1 90 ? -1.869 -1.202 33.913 1.00 63.72 90 SER A O 1
ATOM 735 N N . GLY A 1 91 ? -3.065 -2.750 32.788 1.00 80.75 91 GLY A N 1
ATOM 736 C CA . GLY A 1 91 ? -4.394 -2.212 33.045 1.00 80.75 91 GLY A CA 1
ATOM 737 C C . GLY A 1 91 ? -5.023 -1.447 31.880 1.00 80.75 91 GLY A C 1
ATOM 738 O O . GLY A 1 91 ? -6.245 -1.344 31.856 1.00 80.75 91 GLY A O 1
ATOM 739 N N . LYS A 1 92 ? -4.256 -0.929 30.904 1.00 86.19 92 LYS A N 1
ATOM 740 C CA . LYS A 1 92 ? -4.834 -0.152 29.782 1.00 86.19 92 LYS A CA 1
ATOM 741 C C . LYS A 1 92 ? -5.669 -1.033 28.859 1.00 86.19 92 LYS A C 1
ATOM 743 O O . LYS A 1 92 ? -6.757 -0.641 28.451 1.00 86.19 92 LYS A O 1
ATOM 748 N N . LYS A 1 93 ? -5.197 -2.251 28.588 1.00 89.31 93 LYS A N 1
ATOM 749 C CA . LYS A 1 93 ? -5.970 -3.250 27.843 1.00 89.31 93 LYS A CA 1
ATOM 750 C C . LYS A 1 93 ? -7.276 -3.575 28.573 1.00 89.31 93 LYS A C 1
ATOM 752 O O . LYS A 1 93 ? -8.349 -3.478 27.990 1.00 89.31 93 LYS A O 1
ATOM 757 N N . GLU A 1 94 ? -7.188 -3.955 29.845 1.00 90.94 94 GLU A N 1
ATOM 758 C CA . GLU A 1 94 ? -8.346 -4.360 30.641 1.00 90.94 94 GLU A CA 1
ATOM 759 C C . GLU A 1 94 ? -9.355 -3.217 30.795 1.00 90.94 94 GLU A C 1
ATOM 761 O O . GLU A 1 94 ? -10.564 -3.454 30.757 1.00 90.94 94 GLU A O 1
ATOM 766 N N . ALA A 1 95 ? -8.866 -1.982 30.931 1.00 91.94 95 ALA A N 1
ATOM 767 C CA . ALA A 1 95 ? -9.684 -0.780 30.966 1.00 91.94 95 ALA A CA 1
ATOM 768 C C . ALA A 1 95 ? -10.402 -0.538 29.631 1.00 91.94 95 ALA A C 1
ATOM 770 O O . ALA A 1 95 ? -11.614 -0.331 29.648 1.00 91.94 95 ALA A O 1
ATOM 771 N N . LEU A 1 96 ? -9.699 -0.631 28.493 1.00 92.44 96 LEU A N 1
ATOM 772 C CA . LEU A 1 96 ? -10.306 -0.518 27.161 1.00 92.44 96 LEU A CA 1
ATOM 773 C C . LEU A 1 96 ? -11.421 -1.547 26.968 1.00 92.44 96 LEU A C 1
ATOM 775 O O . LEU A 1 96 ? -12.535 -1.184 26.610 1.00 92.44 96 LEU A O 1
ATOM 779 N N . GLU A 1 97 ? -11.157 -2.822 27.256 1.00 94.00 97 GLU A N 1
ATOM 780 C CA . GLU A 1 97 ? -12.163 -3.875 27.086 1.00 94.00 97 GLU A CA 1
ATOM 781 C C . GLU A 1 97 ? -13.350 -3.706 28.042 1.00 94.00 97 GLU A C 1
ATOM 783 O O . GLU A 1 97 ? -14.490 -3.995 27.678 1.00 94.00 97 GLU A O 1
ATOM 788 N N . TYR A 1 98 ? -13.106 -3.264 29.281 1.00 94.69 98 TYR A N 1
ATOM 789 C CA . TYR A 1 98 ? -14.174 -2.992 30.242 1.00 94.69 98 TYR A CA 1
ATOM 790 C C . TYR A 1 98 ? -15.082 -1.857 29.765 1.00 94.69 98 TYR A C 1
ATOM 792 O O . TYR A 1 98 ? -16.301 -2.031 29.758 1.00 94.69 98 TYR A O 1
ATOM 800 N N . LEU A 1 99 ? -14.499 -0.732 29.344 1.00 93.69 99 LEU A N 1
ATOM 801 C CA . LEU A 1 99 ? -15.247 0.422 28.845 1.00 93.69 99 LEU A CA 1
ATOM 802 C C . LEU A 1 99 ? -15.975 0.087 27.539 1.00 93.69 99 LEU A C 1
ATOM 804 O O . LEU A 1 99 ? -17.149 0.420 27.398 1.00 93.69 99 LEU A O 1
ATOM 808 N N . ASN A 1 100 ? -15.339 -0.674 26.644 1.00 94.69 100 ASN A N 1
ATOM 809 C CA . ASN A 1 100 ? -15.979 -1.132 25.416 1.00 94.69 100 ASN A CA 1
ATOM 810 C C . ASN A 1 100 ? -17.207 -2.012 25.697 1.00 94.69 100 ASN A C 1
ATOM 812 O O . ASN A 1 100 ? -18.287 -1.760 25.176 1.00 94.69 100 ASN A O 1
ATOM 816 N N . ARG A 1 101 ? -17.097 -2.996 26.604 1.00 94.81 101 ARG A N 1
ATOM 817 C CA . ARG A 1 101 ? -18.246 -3.836 27.003 1.00 94.81 101 ARG A CA 1
ATOM 818 C C . ARG A 1 101 ? -19.380 -3.049 27.661 1.00 94.81 101 ARG A C 1
ATOM 820 O O . ARG A 1 101 ? -20.513 -3.526 27.683 1.00 94.81 101 ARG A O 1
ATOM 827 N N . LYS A 1 102 ? -19.084 -1.886 28.245 1.00 93.19 102 LYS A N 1
ATOM 828 C CA . LYS A 1 102 ? -20.089 -0.973 28.801 1.00 93.19 102 LYS A CA 1
ATOM 829 C C . LYS A 1 102 ? -20.762 -0.105 27.734 1.00 93.19 102 LYS A C 1
ATOM 831 O O . LYS A 1 102 ? -21.789 0.491 28.042 1.00 93.19 102 LYS A O 1
ATOM 836 N N . GLY A 1 103 ? -20.227 -0.064 26.512 1.00 89.94 103 GLY A N 1
ATOM 837 C CA . GLY A 1 103 ? -20.688 0.827 25.449 1.00 89.94 103 GLY A CA 1
ATOM 838 C C . GLY A 1 103 ? -20.268 2.280 25.668 1.00 89.94 103 GLY A C 1
ATOM 839 O O . GLY A 1 103 ? -20.944 3.189 25.192 1.00 89.94 103 GLY A O 1
ATOM 840 N N . GLU A 1 104 ? -19.193 2.511 26.426 1.00 92.44 104 GLU A N 1
ATOM 841 C CA . GLU A 1 104 ? -18.654 3.854 26.639 1.00 92.44 104 GLU A CA 1
ATOM 842 C C . GLU A 1 104 ? -18.016 4.379 25.349 1.00 92.44 104 GLU A C 1
ATOM 844 O O . GLU A 1 104 ? -17.320 3.655 24.635 1.00 92.44 104 GLU A O 1
ATOM 849 N N . SER A 1 105 ? -18.232 5.661 25.061 1.00 90.25 105 SER A N 1
ATOM 850 C CA . SER A 1 105 ? -17.600 6.324 23.922 1.00 90.25 105 SER A CA 1
ATOM 851 C C . SER A 1 105 ? -16.136 6.625 24.239 1.00 90.25 105 SER A C 1
ATOM 853 O O . SER A 1 105 ? -15.841 7.299 25.224 1.00 90.25 105 SER A O 1
ATOM 855 N N . LEU A 1 106 ? -15.222 6.148 23.393 1.00 89.50 106 LEU A N 1
ATOM 856 C CA . LEU A 1 106 ? -13.771 6.328 23.526 1.00 89.50 106 LEU A CA 1
ATOM 857 C C . LEU A 1 106 ? -13.241 7.386 22.537 1.00 89.50 106 LEU A C 1
ATOM 859 O O . LEU A 1 106 ? -12.065 7.379 22.171 1.00 89.50 106 LEU A O 1
ATOM 863 N N . ILE A 1 107 ? -14.115 8.288 22.081 1.00 91.12 107 ILE A N 1
ATOM 864 C CA . ILE A 1 107 ? -13.783 9.358 21.133 1.00 91.12 107 ILE A CA 1
ATOM 865 C C . ILE A 1 107 ? -12.703 10.269 21.720 1.00 91.12 107 ILE A C 1
ATOM 867 O O . ILE A 1 107 ? -12.794 10.703 22.868 1.00 91.12 107 ILE A O 1
ATOM 871 N N . GLY A 1 108 ? -11.702 10.595 20.904 1.00 84.19 108 GLY A N 1
ATOM 872 C CA . GLY A 1 108 ? -10.640 11.533 21.259 1.00 84.19 108 GLY A CA 1
ATOM 873 C C . GLY A 1 108 ? -9.674 11.011 22.315 1.00 84.19 108 GLY A C 1
ATOM 874 O O . GLY A 1 108 ? -8.901 11.795 22.862 1.00 84.19 108 GLY A O 1
ATOM 875 N N . ILE A 1 109 ? -9.726 9.716 22.645 1.00 87.44 109 ILE A N 1
ATOM 876 C CA . ILE A 1 109 ? -8.836 9.158 23.654 1.00 87.44 109 ILE A CA 1
ATOM 877 C C . ILE A 1 109 ? -7.385 9.243 23.189 1.00 87.44 109 ILE A C 1
ATOM 879 O O . ILE A 1 109 ? -7.051 8.828 22.081 1.00 87.44 109 ILE A O 1
ATOM 883 N N . ASP A 1 110 ? -6.524 9.766 24.053 1.00 86.12 110 ASP A N 1
ATOM 884 C CA . ASP A 1 110 ? -5.091 9.825 23.812 1.00 86.12 110 ASP A CA 1
ATOM 885 C C . ASP A 1 110 ? -4.405 8.697 24.580 1.00 86.12 110 ASP A C 1
ATOM 887 O O . ASP A 1 110 ? -4.299 8.722 25.808 1.00 86.12 110 ASP A O 1
ATOM 891 N N . LEU A 1 111 ? -3.988 7.669 23.844 1.00 81.62 111 LEU A N 1
ATOM 892 C CA . LEU A 1 111 ? -3.161 6.579 24.357 1.00 81.62 111 LEU A CA 1
ATOM 893 C C . LEU A 1 111 ? -1.743 6.649 23.793 1.00 81.62 111 LEU A C 1
ATOM 895 O O . LEU A 1 111 ? -0.960 5.719 24.011 1.00 81.62 111 LEU A O 1
ATOM 899 N N . SER A 1 112 ? -1.412 7.720 23.072 1.00 75.75 112 SER A N 1
ATOM 900 C CA . SER A 1 112 ? -0.084 7.906 22.524 1.00 75.75 112 SER A CA 1
ATOM 901 C C . SER A 1 112 ? 0.926 8.040 23.663 1.00 75.75 112 SER A C 1
ATOM 903 O O . SER A 1 112 ? 0.648 8.530 24.764 1.00 75.75 112 SER A O 1
ATOM 905 N N . SER A 1 113 ? 2.142 7.563 23.423 1.00 63.53 113 SER A N 1
ATOM 906 C CA . SER A 1 113 ? 3.243 7.755 24.357 1.00 63.53 113 SER A CA 1
ATOM 907 C C . SER A 1 113 ? 3.824 9.161 24.178 1.00 63.53 113 SER A C 1
ATOM 909 O O . SER A 1 113 ? 4.930 9.330 23.664 1.00 63.53 113 SER A O 1
ATOM 911 N N . HIS A 1 114 ? 3.084 10.194 24.569 1.00 53.66 114 HIS A N 1
ATOM 912 C CA . HIS A 1 114 ? 3.637 11.536 24.701 1.00 53.66 114 HIS A CA 1
ATOM 913 C C . HIS A 1 114 ? 4.439 11.612 26.007 1.00 53.66 114 HIS A C 1
ATOM 915 O O . HIS A 1 114 ? 3.822 11.708 27.061 1.00 53.66 114 HIS A O 1
ATOM 921 N N . LEU A 1 115 ? 5.784 11.548 25.939 1.00 45.31 115 LEU A N 1
ATOM 922 C CA . LEU A 1 115 ? 6.744 12.339 26.759 1.00 45.31 115 LEU A CA 1
ATOM 923 C C . LEU A 1 115 ? 8.135 11.737 26.999 1.00 45.31 115 LEU A C 1
ATOM 925 O O . LEU A 1 115 ? 8.944 12.400 27.645 1.00 45.31 115 LEU A O 1
ATOM 929 N N . ASP A 1 116 ? 8.503 10.592 26.435 1.00 45.31 116 ASP A N 1
ATOM 930 C CA . ASP A 1 116 ? 9.925 10.247 26.431 1.00 45.31 116 ASP A CA 1
ATOM 931 C C . ASP A 1 116 ? 10.559 10.807 25.161 1.00 45.31 116 ASP A C 1
ATOM 933 O O . ASP A 1 116 ? 10.290 10.343 24.057 1.00 45.31 116 ASP A O 1
ATOM 937 N N . ALA A 1 117 ? 11.472 11.769 25.319 1.00 45.03 117 ALA A N 1
ATOM 938 C CA . ALA A 1 117 ? 12.410 12.243 24.292 1.00 45.03 117 ALA A CA 1
ATOM 939 C C . ALA A 1 117 ? 13.346 11.131 23.753 1.00 45.03 117 ALA A C 1
ATOM 941 O O . ALA A 1 117 ? 14.402 11.401 23.184 1.00 45.03 117 ALA A O 1
ATOM 942 N N . ASN A 1 118 ? 12.978 9.868 23.969 1.00 52.97 118 ASN A N 1
ATOM 943 C CA . ASN A 1 118 ? 13.611 8.691 23.441 1.00 52.97 118 ASN A CA 1
ATOM 944 C C . ASN A 1 118 ? 12.869 8.274 22.158 1.00 52.97 118 ASN A C 1
ATOM 946 O O . ASN A 1 118 ? 11.787 7.690 22.249 1.00 52.97 118 ASN A O 1
ATOM 950 N N . PRO A 1 119 ? 13.451 8.498 20.969 1.00 52.66 119 PRO A N 1
ATOM 951 C CA . PRO A 1 119 ? 12.877 8.038 19.704 1.00 52.66 119 PRO A CA 1
ATOM 952 C C . PRO A 1 119 ? 12.722 6.506 19.619 1.00 52.66 119 PRO A C 1
ATOM 954 O O . PRO A 1 119 ? 12.082 6.019 18.694 1.00 52.66 119 PRO A O 1
ATOM 957 N N . ASN A 1 120 ? 13.262 5.751 20.587 1.00 54.44 120 ASN A N 1
ATOM 958 C CA . ASN A 1 120 ? 13.118 4.299 20.702 1.00 54.44 120 ASN A CA 1
ATOM 959 C C . ASN A 1 120 ? 12.056 3.853 21.729 1.00 54.44 120 ASN A C 1
ATOM 961 O O . ASN A 1 120 ? 11.971 2.658 22.013 1.00 54.44 120 ASN A O 1
ATOM 965 N N . SER A 1 121 ? 11.289 4.769 22.338 1.00 59.38 121 SER A N 1
ATOM 966 C CA . SER A 1 121 ? 10.181 4.373 23.217 1.00 59.38 121 SER A CA 1
ATOM 967 C C . SER A 1 121 ? 9.065 3.751 22.374 1.00 59.38 121 SER A C 1
ATOM 969 O O . SER A 1 121 ? 8.526 4.390 21.471 1.00 59.38 121 SER A O 1
ATOM 971 N N . SER A 1 122 ? 8.757 2.477 22.624 1.00 64.75 122 SER A N 1
ATOM 972 C CA . SER A 1 122 ? 7.647 1.783 21.971 1.00 64.75 122 SER A CA 1
ATOM 973 C C . SER A 1 122 ? 6.321 2.338 22.492 1.00 64.75 122 SER A C 1
ATOM 975 O O . SER A 1 122 ? 6.162 2.458 23.709 1.00 64.75 122 SER A O 1
ATOM 977 N N . GLY A 1 123 ? 5.373 2.629 21.596 1.00 74.62 123 GLY A N 1
ATOM 978 C CA . GLY A 1 123 ? 4.022 3.049 21.972 1.00 74.62 123 GLY A CA 1
ATOM 979 C C . GLY A 1 123 ? 3.250 1.970 22.751 1.00 74.62 123 GLY A C 1
ATOM 980 O O . GLY A 1 123 ? 3.804 0.917 23.094 1.00 74.62 123 GLY A O 1
ATOM 981 N N . PRO A 1 124 ? 1.963 2.209 23.067 1.00 82.12 124 PRO A N 1
ATOM 982 C CA . PRO A 1 124 ? 1.176 1.276 23.867 1.00 82.12 124 PRO A CA 1
ATOM 983 C C . PRO A 1 124 ? 1.102 -0.091 23.183 1.00 82.12 124 PRO A C 1
ATOM 985 O O . PRO A 1 124 ? 0.902 -0.189 21.976 1.00 82.12 124 PRO A O 1
ATOM 988 N N . TYR A 1 125 ? 1.259 -1.159 23.953 1.00 86.12 125 TYR A N 1
ATOM 989 C CA . TYR A 1 125 ? 1.302 -2.518 23.436 1.00 86.12 125 TYR A CA 1
ATOM 990 C C . TYR A 1 125 ? 0.057 -3.314 23.856 1.00 86.12 125 TYR A C 1
ATOM 992 O O . TYR A 1 125 ? -0.235 -3.549 25.029 1.00 86.12 125 TYR A O 1
ATOM 1000 N N . PHE A 1 126 ? -0.694 -3.760 22.861 1.00 89.38 126 PHE A N 1
ATOM 1001 C CA . PHE A 1 126 ? -1.955 -4.463 23.002 1.00 89.38 126 PHE A CA 1
ATOM 1002 C C . PHE A 1 126 ? -1.802 -5.891 22.493 1.00 89.38 126 PHE A C 1
ATOM 1004 O O . PHE A 1 126 ? -1.690 -6.136 21.295 1.00 89.38 126 PHE A O 1
ATOM 1011 N N . TYR A 1 127 ? -1.802 -6.845 23.423 1.00 90.88 127 TYR A N 1
ATOM 1012 C CA . TYR A 1 127 ? -1.810 -8.269 23.105 1.00 90.88 127 TYR A CA 1
ATOM 1013 C C . TYR A 1 127 ? -3.159 -8.896 23.430 1.00 90.88 127 TYR A C 1
ATOM 1015 O O . TYR A 1 127 ? -3.629 -8.804 24.572 1.00 90.88 127 TYR A O 1
ATOM 1023 N N . ASN A 1 128 ? -3.751 -9.589 22.454 1.00 93.38 128 ASN A N 1
ATOM 1024 C CA . ASN A 1 128 ? -5.049 -10.250 22.601 1.00 93.38 128 ASN A CA 1
ATOM 1025 C C . ASN A 1 128 ? -6.147 -9.293 23.089 1.00 93.38 128 ASN A C 1
ATOM 1027 O O . ASN A 1 128 ? -6.944 -9.658 23.952 1.00 93.38 128 ASN A O 1
ATOM 1031 N N . LEU A 1 129 ? -6.097 -8.040 22.628 1.00 93.44 129 LEU A N 1
ATOM 1032 C CA . LEU A 1 129 ? -7.116 -7.027 22.883 1.00 93.44 129 LEU A CA 1
ATOM 1033 C C . LEU A 1 129 ? -8.336 -7.326 22.014 1.00 93.44 129 LEU A C 1
ATOM 1035 O O . LEU A 1 129 ? -8.175 -7.623 20.833 1.00 93.44 129 LEU A O 1
ATOM 1039 N N . LYS A 1 130 ? -9.533 -7.241 22.593 1.00 95.56 130 LYS A N 1
ATOM 1040 C CA . LYS A 1 130 ? -10.791 -7.414 21.860 1.00 95.56 130 LYS A CA 1
ATOM 1041 C C . LYS A 1 130 ? -11.648 -6.160 21.942 1.00 95.56 130 LYS A C 1
ATOM 1043 O O . LYS A 1 130 ? -12.152 -5.823 23.013 1.00 95.56 130 LYS A O 1
ATOM 1048 N N . LEU A 1 131 ? -11.822 -5.500 20.805 1.00 95.38 131 LEU A N 1
ATOM 1049 C CA . LEU A 1 131 ? -12.727 -4.378 20.621 1.00 95.38 131 LEU A CA 1
ATOM 1050 C C . LEU A 1 131 ? -13.764 -4.746 19.560 1.00 95.38 131 LEU A C 1
ATOM 1052 O O . LEU A 1 131 ? -13.435 -5.078 18.426 1.00 95.38 131 LEU A O 1
ATOM 1056 N N . GLU A 1 132 ? -15.023 -4.707 19.963 1.00 95.62 132 GLU A N 1
ATOM 1057 C CA . GLU A 1 132 ? -16.192 -4.959 19.124 1.00 95.62 132 GLU A CA 1
ATOM 1058 C C . GLU A 1 132 ? -17.110 -3.748 19.254 1.00 95.62 132 GLU A C 1
ATOM 1060 O O . GLU A 1 132 ? -17.346 -3.299 20.377 1.00 95.62 132 GLU A O 1
ATOM 1065 N N . ASP A 1 133 ? -17.542 -3.184 18.125 1.00 95.12 133 ASP A N 1
ATOM 1066 C CA . ASP A 1 133 ? -18.394 -1.985 18.047 1.00 95.12 133 ASP A CA 1
ATOM 1067 C C . ASP A 1 133 ? -17.820 -0.732 18.747 1.00 95.12 133 ASP A C 1
ATOM 1069 O O . ASP A 1 133 ? -18.527 0.246 19.008 1.00 95.12 133 ASP A O 1
ATOM 1073 N N . ALA A 1 134 ? -16.517 -0.733 19.042 1.00 94.62 134 ALA A N 1
ATOM 1074 C CA . ALA A 1 134 ? -15.865 0.348 19.766 1.00 94.62 134 ALA A CA 1
ATOM 1075 C C . ALA A 1 134 ? -15.815 1.634 18.926 1.00 94.62 134 ALA A C 1
ATOM 1077 O O . ALA A 1 134 ? -15.526 1.598 17.729 1.00 94.62 134 ALA A O 1
ATOM 1078 N N . THR A 1 135 ? -16.029 2.790 19.560 1.00 94.94 135 THR A N 1
ATOM 1079 C CA . THR A 1 135 ? -15.923 4.105 18.905 1.00 94.94 135 THR A CA 1
ATOM 1080 C C . THR A 1 135 ? -14.740 4.884 19.468 1.00 94.94 135 THR A C 1
ATOM 1082 O O . THR A 1 135 ? -14.819 5.435 20.561 1.00 94.94 135 THR A O 1
ATOM 1085 N N . LEU A 1 136 ? -13.657 4.932 18.699 1.00 94.69 136 LEU A N 1
ATOM 1086 C CA . LEU A 1 136 ? -12.390 5.616 18.961 1.00 94.69 136 LEU A CA 1
ATOM 1087 C C . LEU A 1 136 ? -12.117 6.712 17.910 1.00 94.69 136 LEU A C 1
ATOM 1089 O O . LEU A 1 136 ? -10.976 6.918 17.492 1.00 94.69 136 LEU A O 1
ATOM 1093 N N . GLU A 1 137 ? -13.150 7.402 17.428 1.00 96.88 137 GLU A N 1
ATOM 1094 C CA . GLU A 1 137 ? -12.971 8.501 16.470 1.00 96.88 137 GLU A CA 1
ATOM 1095 C C . GLU A 1 137 ? -12.050 9.584 17.038 1.00 96.88 137 GLU A C 1
ATOM 1097 O O . GLU A 1 137 ? -12.133 9.906 18.223 1.00 96.88 137 GLU A O 1
ATOM 1102 N N . ASN A 1 138 ? -11.200 10.178 16.200 1.00 93.94 138 ASN A N 1
ATOM 1103 C CA . ASN A 1 138 ? -10.243 11.222 16.595 1.00 93.94 138 ASN A CA 1
ATOM 1104 C C . ASN A 1 138 ? -9.285 10.815 17.737 1.00 93.94 138 ASN A C 1
ATOM 1106 O O . ASN A 1 138 ? -8.714 11.683 18.394 1.00 93.94 138 ASN A O 1
ATOM 1110 N N . SER A 1 139 ? -9.140 9.518 18.022 1.00 93.38 139 SER A N 1
ATOM 1111 C CA . SER A 1 139 ? -8.211 9.027 19.045 1.00 93.38 139 SER A CA 1
ATOM 1112 C C . SER A 1 139 ? -6.754 9.144 18.593 1.00 93.38 139 SER A C 1
ATOM 1114 O O . SER A 1 139 ? -6.470 9.190 17.397 1.00 93.38 139 SER A O 1
ATOM 1116 N N . ALA A 1 140 ? -5.826 9.165 19.546 1.00 91.44 140 ALA A N 1
ATOM 1117 C CA . ALA A 1 140 ? -4.393 9.098 19.289 1.00 91.44 140 ALA A CA 1
ATOM 1118 C C . ALA A 1 140 ? -3.844 7.755 19.786 1.00 91.44 140 ALA A C 1
ATOM 1120 O O . ALA A 1 140 ? -3.786 7.482 20.986 1.00 91.44 140 ALA A O 1
ATOM 1121 N N . LEU A 1 141 ? -3.450 6.904 18.841 1.00 89.81 141 LEU A N 1
ATOM 1122 C CA . LEU A 1 141 ? -2.869 5.576 19.050 1.00 89.81 141 LEU A CA 1
ATOM 1123 C C . LEU A 1 141 ? -1.494 5.467 18.366 1.00 89.81 141 LEU A C 1
ATOM 1125 O O . LEU A 1 141 ? -1.069 4.372 17.997 1.00 89.81 141 LEU A O 1
ATOM 1129 N N . GLU A 1 142 ? -0.806 6.598 18.180 1.00 89.94 142 GLU A N 1
ATOM 1130 C CA . GLU A 1 142 ? 0.512 6.667 17.544 1.00 89.94 142 GLU A CA 1
ATOM 1131 C C . GLU A 1 142 ? 1.468 5.617 18.135 1.00 89.94 142 GLU A C 1
ATOM 1133 O O . GLU A 1 142 ? 1.543 5.435 19.356 1.00 89.94 142 GLU A O 1
ATOM 1138 N N . LYS A 1 143 ? 2.216 4.925 17.267 1.00 89.56 143 LYS A N 1
ATOM 1139 C CA . LYS A 1 143 ? 3.219 3.908 17.638 1.00 89.56 143 LYS A CA 1
ATOM 1140 C C . LYS A 1 143 ? 2.674 2.711 18.425 1.00 89.56 143 LYS A C 1
ATOM 1142 O O . LYS A 1 143 ? 3.469 1.932 18.960 1.00 89.56 143 LYS A O 1
ATOM 1147 N N . ALA A 1 144 ? 1.354 2.532 18.509 1.00 90.25 144 ALA A N 1
ATOM 1148 C CA . ALA A 1 144 ? 0.778 1.378 19.183 1.00 90.25 144 ALA A CA 1
ATOM 1149 C C . ALA A 1 144 ? 1.246 0.065 18.539 1.00 90.25 144 ALA A C 1
ATOM 1151 O O . ALA A 1 144 ? 1.278 -0.079 17.316 1.00 90.25 144 ALA A O 1
ATOM 1152 N N . VAL A 1 145 ? 1.580 -0.917 19.371 1.00 91.62 145 VAL A N 1
ATOM 1153 C CA . VAL A 1 145 ? 1.936 -2.269 18.942 1.00 91.62 145 VAL A CA 1
ATOM 1154 C C . VAL A 1 145 ? 0.761 -3.190 19.229 1.00 91.62 145 VAL A C 1
ATOM 1156 O O . VAL A 1 145 ? 0.425 -3.430 20.382 1.00 91.62 145 VAL A O 1
ATOM 1159 N N . ILE A 1 146 ? 0.137 -3.730 18.192 1.00 93.50 146 ILE A N 1
ATOM 1160 C CA . ILE A 1 146 ? -1.059 -4.562 18.285 1.00 93.50 146 ILE A CA 1
ATOM 1161 C C . ILE A 1 146 ? -0.706 -5.977 17.829 1.00 93.50 146 ILE A C 1
ATOM 1163 O O . ILE A 1 146 ? -0.330 -6.207 16.681 1.00 93.50 146 ILE A O 1
ATOM 1167 N N . LEU A 1 147 ? -0.829 -6.948 18.729 1.00 94.62 147 LEU A N 1
ATOM 1168 C CA . LEU A 1 147 ? -0.487 -8.342 18.467 1.00 94.62 147 LEU A CA 1
ATOM 1169 C C . LEU A 1 147 ? -1.654 -9.264 18.819 1.00 94.62 147 LEU A C 1
ATOM 1171 O O . LEU A 1 147 ? -2.188 -9.206 19.926 1.00 94.62 147 LEU A O 1
ATOM 1175 N N . SER A 1 148 ? -2.004 -10.170 17.903 1.00 96.31 148 SER A N 1
ATOM 1176 C CA . SER A 1 148 ? -3.014 -11.216 18.148 1.00 96.31 148 SER A CA 1
ATOM 1177 C C . SER A 1 148 ? -4.348 -10.679 18.674 1.00 96.31 148 SER A C 1
ATOM 1179 O O . SER A 1 148 ? -4.929 -1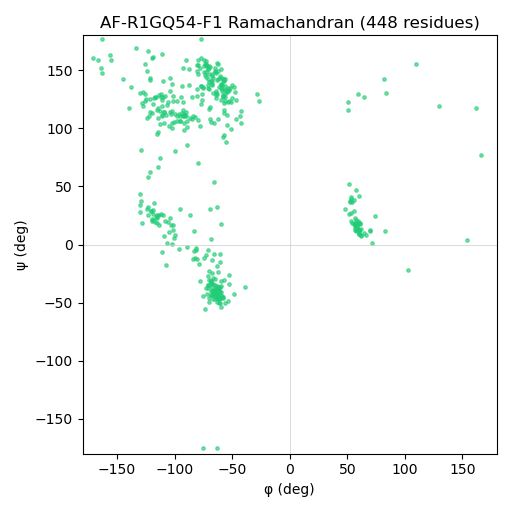1.284 19.563 1.00 96.31 148 SER A O 1
ATOM 1181 N N . SER A 1 149 ? -4.780 -9.513 18.191 1.00 96.62 149 SER A N 1
ATOM 1182 C CA . SER A 1 149 ? -5.949 -8.778 18.694 1.00 96.62 149 SER A CA 1
ATOM 1183 C C . SER A 1 149 ? -7.101 -8.770 17.682 1.00 96.62 149 SER A C 1
ATOM 1185 O O . SER A 1 149 ? -6.897 -9.070 16.507 1.00 96.62 149 SER A O 1
ATOM 1187 N N . GLU A 1 150 ? -8.302 -8.426 18.139 1.00 97.38 150 GLU A N 1
ATOM 1188 C CA . GLU A 1 150 ? -9.543 -8.395 17.358 1.00 97.38 150 GLU A CA 1
ATOM 1189 C C . GLU A 1 150 ? -10.190 -7.004 17.467 1.00 97.38 150 GLU A C 1
ATOM 1191 O O . GLU A 1 150 ? -10.439 -6.519 18.570 1.00 97.38 150 GLU A O 1
ATOM 1196 N N . PHE A 1 151 ? -10.448 -6.374 16.324 1.00 96.81 151 PHE A N 1
ATOM 1197 C CA . PHE A 1 151 ? -11.068 -5.059 16.163 1.00 96.81 151 PHE A CA 1
ATOM 1198 C C . PHE A 1 151 ? -12.221 -5.186 15.165 1.00 96.81 151 PHE A C 1
ATOM 1200 O O . PHE A 1 151 ? -12.072 -4.907 13.977 1.00 96.81 151 PHE A O 1
ATOM 1207 N N . ILE A 1 152 ? -13.370 -5.650 15.642 1.00 95.25 152 ILE A N 1
ATOM 1208 C CA . ILE A 1 152 ? -14.537 -5.939 14.804 1.00 95.25 152 ILE A CA 1
ATOM 1209 C C . ILE A 1 152 ? -15.456 -4.721 14.796 1.00 95.25 152 ILE A C 1
ATOM 1211 O O . ILE A 1 152 ? -15.787 -4.196 15.861 1.00 95.25 152 ILE A O 1
ATOM 1215 N N . ASN A 1 153 ? -15.826 -4.237 13.606 1.00 95.62 153 ASN A N 1
ATOM 1216 C CA . ASN A 1 153 ? -16.706 -3.069 13.425 1.00 95.62 153 ASN A CA 1
ATOM 1217 C C . ASN A 1 153 ? -16.262 -1.821 14.229 1.00 95.62 153 ASN A C 1
ATOM 1219 O O . ASN A 1 153 ?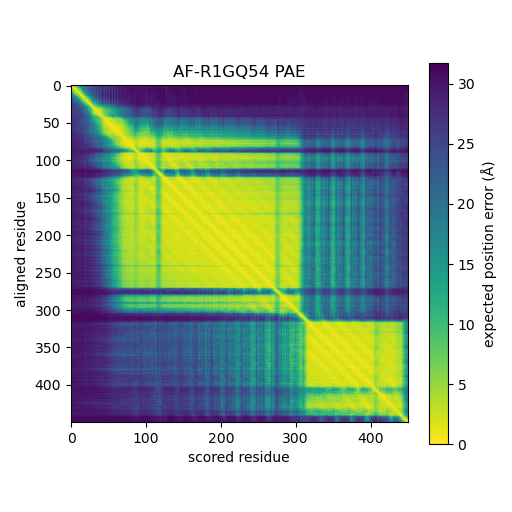 -17.062 -0.959 14.599 1.00 95.62 153 ASN A O 1
ATOM 1223 N N . THR A 1 154 ? -14.965 -1.724 14.531 1.00 96.94 154 THR A N 1
ATOM 1224 C CA . THR A 1 154 ? -14.407 -0.652 15.357 1.00 96.94 154 THR A CA 1
ATOM 1225 C C . THR A 1 154 ? -14.213 0.609 14.520 1.00 96.94 154 THR A C 1
ATOM 1227 O O . THR A 1 154 ? -13.681 0.555 13.409 1.00 96.94 154 THR A O 1
ATOM 1230 N N . ASN A 1 155 ? -14.638 1.751 15.056 1.00 97.94 155 ASN A N 1
ATOM 1231 C CA . ASN A 1 155 ? -14.564 3.046 14.397 1.00 97.94 155 ASN A CA 1
ATOM 1232 C C . ASN A 1 155 ? -13.404 3.889 14.929 1.00 97.94 155 ASN A C 1
ATOM 1234 O O . ASN A 1 155 ? -13.419 4.308 16.077 1.00 97.94 155 ASN A O 1
ATOM 1238 N N . VAL A 1 156 ? -12.429 4.168 14.073 1.00 97.44 156 VAL A N 1
ATOM 1239 C CA . VAL A 1 156 ? -11.252 5.017 14.319 1.00 97.44 156 VAL A CA 1
ATOM 1240 C C . VAL A 1 156 ? -11.177 6.148 13.284 1.00 97.44 156 VAL A C 1
ATOM 1242 O O . VAL A 1 156 ? -10.098 6.587 12.889 1.00 97.44 156 VAL A O 1
ATOM 1245 N N . THR A 1 157 ? -12.327 6.604 12.789 1.00 98.25 157 THR A N 1
ATOM 1246 C CA . THR A 1 157 ? -12.407 7.690 11.803 1.00 98.25 157 THR A CA 1
ATOM 1247 C C . THR A 1 157 ? -11.642 8.921 12.304 1.00 98.25 157 THR A C 1
ATOM 1249 O O . THR A 1 157 ? -11.786 9.318 13.463 1.00 98.25 157 THR A O 1
ATOM 1252 N N . HIS A 1 158 ? -10.794 9.491 11.443 1.00 97.31 158 HIS A N 1
ATOM 1253 C CA . HIS A 1 158 ? -9.880 10.604 11.752 1.00 97.31 158 HIS A CA 1
ATOM 1254 C C . HIS A 1 158 ? -8.893 10.375 12.917 1.00 97.31 158 HIS A C 1
ATOM 1256 O O . HIS A 1 158 ? -8.299 11.334 13.407 1.00 97.31 158 HIS A O 1
ATOM 1262 N N . ALA A 1 159 ? -8.705 9.138 13.386 1.00 96.81 159 ALA A N 1
ATOM 1263 C CA . ALA A 1 159 ? -7.721 8.842 14.425 1.00 96.81 159 ALA A CA 1
ATOM 1264 C C . ALA A 1 159 ? -6.280 8.984 13.908 1.00 96.81 159 ALA A C 1
ATOM 1266 O O . ALA A 1 159 ? -5.999 8.771 12.722 1.00 96.81 159 ALA A O 1
ATOM 1267 N N . ASP A 1 160 ? -5.355 9.283 14.817 1.00 96.12 160 ASP A N 1
ATOM 1268 C CA . ASP A 1 160 ? -3.924 9.164 14.568 1.00 96.12 160 ASP A CA 1
ATOM 1269 C C . ASP A 1 160 ? -3.443 7.759 14.935 1.00 96.12 160 ASP A C 1
ATOM 1271 O O . ASP A 1 160 ? -3.341 7.383 16.101 1.00 96.12 160 ASP A O 1
ATOM 1275 N N . LEU A 1 161 ? -3.164 6.978 13.902 1.00 95.75 161 LEU A N 1
ATOM 1276 C CA . LEU A 1 161 ? -2.627 5.625 13.930 1.00 95.75 161 LEU A CA 1
ATOM 1277 C C . LEU A 1 161 ? -1.236 5.597 13.281 1.00 95.75 161 LEU A C 1
ATOM 1279 O O . LEU A 1 161 ? -0.808 4.566 12.754 1.00 95.75 161 LEU A O 1
ATOM 1283 N N . SER A 1 162 ? -0.531 6.728 13.231 1.00 95.94 162 SER A N 1
ATOM 1284 C CA . SER A 1 162 ? 0.762 6.762 12.563 1.00 95.94 162 SER A CA 1
ATOM 1285 C C . SER A 1 162 ? 1.782 5.901 13.304 1.00 95.94 162 SER A C 1
ATOM 1287 O O . SER A 1 162 ? 1.794 5.779 14.532 1.00 95.94 162 SER A O 1
ATOM 1289 N N . SER A 1 163 ? 2.638 5.237 12.532 1.00 94.31 163 SER A N 1
ATOM 1290 C CA . SER A 1 163 ? 3.664 4.314 13.026 1.00 94.31 163 SER A CA 1
ATOM 1291 C C . SER A 1 163 ? 3.149 3.121 13.848 1.00 94.31 163 SER A C 1
ATOM 1293 O O . SER A 1 163 ? 3.937 2.507 14.571 1.00 94.31 163 SER A O 1
ATOM 1295 N N . ILE A 1 164 ? 1.858 2.761 13.773 1.00 94.50 164 ILE A N 1
ATOM 1296 C CA . ILE A 1 164 ? 1.371 1.550 14.453 1.00 94.50 164 ILE A CA 1
ATOM 1297 C C . ILE A 1 164 ? 2.007 0.291 13.860 1.00 94.50 164 ILE A C 1
ATOM 1299 O O . ILE A 1 164 ? 2.288 0.218 12.665 1.00 94.50 164 ILE A O 1
ATOM 1303 N N . SER A 1 165 ? 2.201 -0.728 14.693 1.00 95.69 165 SER A N 1
ATOM 1304 C CA . SER A 1 165 ? 2.727 -2.030 14.284 1.00 95.69 165 SER A CA 1
ATOM 1305 C C . SER A 1 165 ? 1.735 -3.122 14.643 1.00 95.69 165 SER A C 1
ATOM 1307 O O . SER A 1 165 ? 1.513 -3.419 15.814 1.00 95.69 165 SER A O 1
ATOM 1309 N N . VAL A 1 166 ? 1.128 -3.721 13.627 1.00 97.25 166 VAL A N 1
ATOM 1310 C CA . VAL A 1 166 ? 0.053 -4.698 13.744 1.00 97.25 166 VAL A CA 1
ATOM 1311 C C . VAL A 1 166 ? 0.534 -6.052 13.248 1.00 97.25 166 VAL A C 1
ATOM 1313 O O . VAL A 1 166 ? 1.045 -6.188 12.134 1.00 97.25 166 VAL A O 1
ATOM 1316 N N . SER A 1 167 ? 0.350 -7.089 14.063 1.00 97.38 167 SER A N 1
ATOM 1317 C CA . SER A 1 167 ? 0.726 -8.450 13.697 1.00 97.38 167 SER A CA 1
ATOM 1318 C C . SER A 1 167 ? -0.321 -9.477 14.110 1.00 97.38 167 SER A C 1
ATOM 1320 O O . SER A 1 167 ? -0.812 -9.457 15.243 1.00 97.38 167 SER A O 1
ATOM 1322 N N . ARG A 1 168 ? -0.629 -10.416 13.205 1.00 97.50 168 ARG A N 1
ATOM 1323 C CA . ARG A 1 168 ? -1.509 -11.573 13.468 1.00 97.50 168 ARG A CA 1
ATOM 1324 C C . ARG A 1 168 ? -2.861 -11.192 14.064 1.00 97.50 168 ARG A C 1
ATOM 1326 O O . ARG A 1 168 ? -3.333 -11.868 14.967 1.00 97.50 168 ARG A O 1
ATOM 1333 N N . SER A 1 169 ? -3.425 -10.074 13.630 1.00 98.25 169 SER A N 1
ATOM 1334 C CA . SER A 1 169 ? -4.632 -9.494 14.222 1.00 98.25 169 SER A CA 1
ATOM 1335 C C . SER A 1 169 ? -5.757 -9.412 13.191 1.00 98.25 169 SER A C 1
ATOM 1337 O O . SER A 1 169 ? -5.498 -9.461 11.989 1.00 98.25 169 SER A O 1
ATOM 1339 N N . ASN A 1 170 ? -6.993 -9.299 13.665 1.00 97.94 170 ASN A N 1
ATOM 1340 C CA . ASN A 1 170 ? -8.200 -9.266 12.846 1.00 97.94 170 ASN A CA 1
ATOM 1341 C C . ASN A 1 170 ? -8.910 -7.908 12.999 1.00 97.94 170 ASN A C 1
ATOM 1343 O O . ASN A 1 170 ? -9.187 -7.486 14.117 1.00 97.94 170 ASN A O 1
ATOM 1347 N N . PHE A 1 171 ? -9.188 -7.248 11.877 1.00 96.75 171 PHE A N 1
ATOM 1348 C CA . PHE A 1 171 ? -9.794 -5.923 11.734 1.00 96.75 171 PHE A CA 1
ATOM 1349 C C . PHE A 1 171 ? -10.969 -5.950 10.736 1.00 96.75 171 PHE A C 1
ATOM 1351 O O . PHE A 1 171 ? -11.078 -5.092 9.855 1.00 96.75 171 PHE A O 1
ATOM 1358 N N . VAL A 1 172 ? -11.832 -6.966 10.816 1.00 91.94 172 VAL A N 1
ATOM 1359 C CA . VAL A 1 172 ? -13.029 -7.063 9.964 1.00 91.94 172 VAL A CA 1
ATOM 1360 C C . VAL A 1 172 ? -13.931 -5.834 10.138 1.00 91.94 172 VAL A C 1
ATOM 1362 O O . VAL A 1 172 ? -14.287 -5.454 11.256 1.00 91.94 172 VAL A O 1
ATOM 1365 N N . GLU A 1 173 ? -14.305 -5.222 9.009 1.00 92.81 173 GLU A N 1
ATOM 1366 C CA . GLU A 1 173 ? -15.140 -4.007 8.938 1.00 92.81 173 GLU A CA 1
ATOM 1367 C C . GLU A 1 173 ? -14.594 -2.810 9.745 1.00 92.81 173 GLU A C 1
ATOM 1369 O O . GLU A 1 173 ? -15.340 -1.944 10.208 1.00 92.81 173 GLU A O 1
ATOM 1374 N N . PHE A 1 174 ? -13.274 -2.733 9.913 1.00 97.19 174 PHE A N 1
ATOM 1375 C CA . PHE A 1 174 ? -12.612 -1.626 10.598 1.00 97.19 174 PHE A CA 1
ATOM 1376 C C . PHE A 1 174 ? -12.801 -0.295 9.857 1.00 97.19 174 PHE A C 1
ATOM 1378 O O . PHE A 1 174 ? -12.491 -0.189 8.669 1.00 97.19 174 PHE A O 1
ATOM 1385 N N . LYS A 1 175 ? -13.302 0.739 10.544 1.00 98.44 175 LYS A N 1
ATOM 1386 C CA . LYS A 1 175 ? -13.632 2.040 9.936 1.00 98.44 175 LYS A CA 1
ATOM 1387 C C . LYS A 1 175 ? -12.546 3.059 10.254 1.00 98.44 175 LYS A C 1
ATOM 1389 O O . LYS A 1 175 ? -12.536 3.632 11.338 1.00 98.44 175 LYS A O 1
ATOM 1394 N N . ALA A 1 176 ? -11.655 3.298 9.302 1.00 98.19 176 ALA A N 1
ATOM 1395 C CA . ALA A 1 176 ? -10.507 4.195 9.410 1.00 98.19 176 ALA A CA 1
ATOM 1396 C C . ALA A 1 176 ? -10.506 5.287 8.329 1.00 98.19 176 ALA A C 1
ATOM 1398 O O . ALA A 1 176 ? -9.451 5.729 7.872 1.00 98.19 176 ALA A O 1
ATOM 1399 N N . SER A 1 177 ? -11.690 5.738 7.909 1.00 98.56 177 SER A N 1
ATOM 1400 C CA . SER A 1 177 ? -11.816 6.840 6.957 1.00 98.56 177 SER A CA 1
ATOM 1401 C C . SER A 1 177 ? -11.149 8.108 7.500 1.00 98.56 177 SER A C 1
ATOM 1403 O O . SER A 1 177 ? -11.303 8.453 8.672 1.00 98.56 177 SER A O 1
ATOM 1405 N N . GLY A 1 178 ? -10.362 8.778 6.658 1.00 98.25 178 GLY A N 1
ATOM 1406 C CA . GLY A 1 178 ? -9.615 9.985 7.023 1.00 98.25 178 GLY A CA 1
ATOM 1407 C C . GLY A 1 178 ? -8.573 9.813 8.138 1.00 98.25 178 GLY A C 1
ATOM 1408 O O . GLY A 1 178 ? -8.040 10.814 8.609 1.00 98.25 178 GLY A O 1
ATOM 1409 N N . ALA A 1 179 ? -8.288 8.587 8.592 1.00 98.50 179 ALA A N 1
ATOM 1410 C CA . ALA A 1 179 ? -7.290 8.339 9.629 1.00 98.50 179 ALA A CA 1
ATOM 1411 C C . ALA A 1 179 ? -5.861 8.554 9.102 1.00 98.50 179 ALA A C 1
ATOM 1413 O O . ALA A 1 179 ? -5.578 8.376 7.911 1.00 98.50 179 ALA A O 1
ATOM 1414 N N . ASN A 1 180 ? -4.937 8.895 10.000 1.00 98.62 180 ASN A N 1
ATOM 1415 C CA . ASN A 1 180 ? -3.509 8.920 9.699 1.00 98.62 180 ASN A CA 1
ATOM 1416 C C . ASN A 1 180 ? -2.886 7.565 10.047 1.00 98.62 180 ASN A C 1
ATOM 1418 O O . ASN A 1 180 ? -2.748 7.235 11.210 1.00 98.62 180 ASN A O 1
ATOM 1422 N N . LEU A 1 181 ? -2.482 6.797 9.046 1.00 98.44 181 LEU A N 1
ATOM 1423 C CA . LEU A 1 181 ? -1.815 5.494 9.135 1.00 98.44 181 LEU A CA 1
ATOM 1424 C C . LEU A 1 181 ? -0.403 5.550 8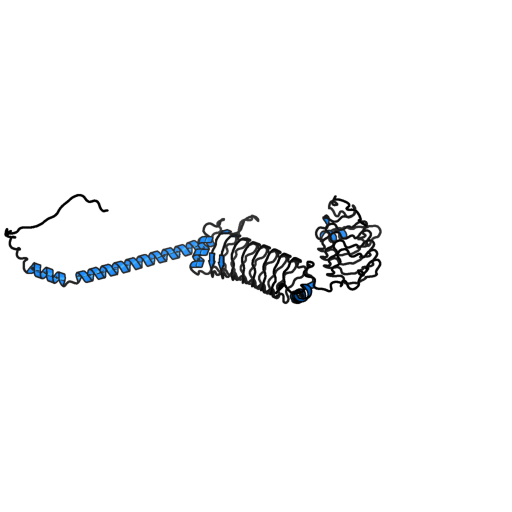.530 1.00 98.44 181 LEU A C 1
ATOM 1426 O O . LEU A 1 181 ? 0.162 4.521 8.152 1.00 98.44 181 LEU A O 1
ATOM 1430 N N . SER A 1 182 ? 0.178 6.744 8.391 1.00 98.31 182 SER A N 1
ATOM 1431 C CA . SER A 1 182 ? 1.508 6.890 7.797 1.00 98.31 182 SER A CA 1
ATOM 1432 C C . SER A 1 182 ? 2.569 6.131 8.598 1.00 98.31 182 SER A C 1
ATOM 1434 O O . SER A 1 182 ? 2.507 6.071 9.827 1.00 98.31 182 SER A O 1
ATOM 1436 N N . ASN A 1 183 ? 3.544 5.534 7.909 1.00 97.00 183 ASN A N 1
ATOM 1437 C CA . ASN A 1 183 ? 4.608 4.705 8.499 1.00 97.00 183 ASN A CA 1
ATOM 1438 C C . ASN A 1 183 ? 4.115 3.479 9.300 1.00 97.00 183 ASN A C 1
ATOM 1440 O O . ASN A 1 183 ? 4.865 2.918 10.099 1.00 97.00 183 ASN A O 1
ATOM 1444 N N . SER A 1 184 ? 2.856 3.066 9.138 1.00 97.75 184 SER A N 1
ATOM 1445 C CA . SER A 1 184 ? 2.310 1.895 9.834 1.00 97.75 184 SER A CA 1
ATOM 1446 C C . SER A 1 184 ? 2.775 0.573 9.214 1.00 97.75 184 SER A C 1
ATOM 1448 O O . SER A 1 184 ? 3.194 0.513 8.060 1.00 97.75 184 SER A O 1
ATOM 1450 N N . SER A 1 185 ? 2.687 -0.515 9.976 1.00 97.88 185 SER A N 1
ATOM 1451 C CA . SER A 1 185 ? 2.972 -1.869 9.504 1.00 97.88 185 SER A CA 1
ATOM 1452 C C . SER A 1 185 ? 1.842 -2.821 9.864 1.00 97.88 185 SER A C 1
ATOM 1454 O O . SER A 1 185 ? 1.439 -2.901 11.020 1.00 97.88 185 SER A O 1
ATOM 1456 N N . PHE A 1 186 ? 1.375 -3.591 8.887 1.00 98.31 186 PHE A N 1
ATOM 1457 C CA . PHE A 1 186 ? 0.399 -4.661 9.037 1.00 98.31 186 PHE A CA 1
ATOM 1458 C C . PHE A 1 186 ? 1.003 -5.948 8.496 1.00 98.31 186 PHE A C 1
ATOM 1460 O O . PHE A 1 186 ? 1.186 -6.116 7.290 1.00 98.31 186 PHE A O 1
ATOM 1467 N N . THR A 1 187 ? 1.321 -6.876 9.392 1.00 97.38 187 THR A N 1
ATOM 1468 C CA . THR A 1 187 ? 1.951 -8.149 9.042 1.00 97.38 187 THR A CA 1
ATOM 1469 C C . THR A 1 187 ? 1.054 -9.324 9.404 1.00 97.38 187 THR A C 1
ATOM 1471 O O . THR A 1 187 ? 0.676 -9.491 10.565 1.00 97.38 187 THR A O 1
ATOM 1474 N N . SER A 1 188 ? 0.771 -10.203 8.440 1.00 97.69 188 SER A N 1
ATOM 1475 C CA . SER A 1 188 ? 0.007 -11.441 8.658 1.00 97.69 188 SER A CA 1
ATOM 1476 C C . SER A 1 188 ? -1.336 -11.191 9.348 1.00 97.69 188 SER A C 1
ATOM 1478 O O . SER A 1 188 ? -1.685 -11.915 10.273 1.00 97.69 188 SER A O 1
ATOM 1480 N N . SER A 1 189 ? -2.019 -10.109 8.975 1.00 98.25 189 SER A N 1
ATOM 1481 C CA . SER A 1 189 ? -3.263 -9.649 9.604 1.00 98.25 189 SER A CA 1
ATOM 1482 C C . SER A 1 189 ? -4.414 -9.654 8.598 1.00 98.25 189 SER A C 1
ATOM 1484 O O . SER A 1 189 ? -4.185 -9.672 7.388 1.00 98.25 189 SER A O 1
ATOM 1486 N N . GLU A 1 190 ? -5.641 -9.634 9.103 1.00 98.44 190 GLU A N 1
ATOM 1487 C CA . GLU A 1 190 ? -6.869 -9.621 8.306 1.00 98.44 190 GLU A CA 1
ATOM 1488 C C . GLU A 1 190 ? -7.550 -8.264 8.462 1.00 98.44 190 GLU A C 1
ATOM 1490 O O . GLU A 1 190 ? -7.829 -7.841 9.577 1.00 98.44 190 GLU A O 1
ATOM 1495 N N . LEU A 1 191 ? -7.804 -7.579 7.354 1.00 97.81 191 LEU A N 1
ATOM 1496 C CA . LEU A 1 191 ? -8.461 -6.271 7.281 1.00 97.81 191 LEU A CA 1
ATOM 1497 C C . LEU A 1 191 ? -9.600 -6.310 6.251 1.00 97.81 191 LEU A C 1
ATOM 1499 O O . LEU A 1 191 ? -9.854 -5.338 5.541 1.00 97.81 191 LEU A O 1
ATOM 1503 N N . VAL A 1 192 ? -10.266 -7.462 6.136 1.00 97.81 192 VAL A N 1
ATOM 1504 C CA . VAL A 1 192 ? -11.334 -7.680 5.155 1.00 97.81 192 VAL A CA 1
ATOM 1505 C C . VAL A 1 192 ? -12.456 -6.664 5.365 1.00 97.81 192 VAL A C 1
ATOM 1507 O O . VAL A 1 192 ? -12.913 -6.432 6.489 1.00 97.81 192 VAL A O 1
ATOM 1510 N N . SER A 1 193 ? -12.884 -6.037 4.271 1.00 97.69 193 SER A N 1
ATOM 1511 C CA .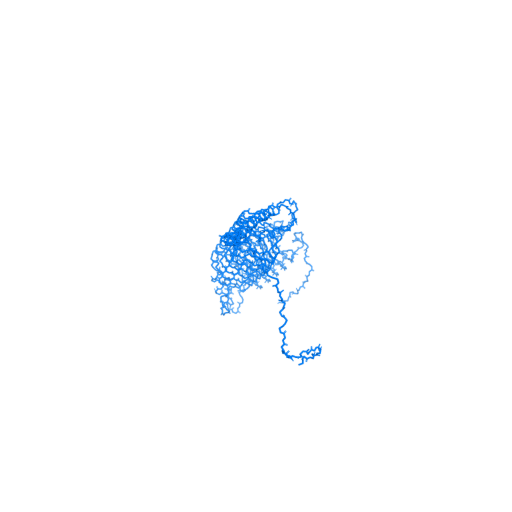 SER A 1 193 ? -13.931 -5.010 4.251 1.00 97.69 193 SER A CA 1
ATOM 1512 C C . SER A 1 193 ? -13.634 -3.735 5.058 1.00 97.69 193 SER A C 1
ATOM 1514 O O . SER A 1 193 ? -14.540 -2.922 5.267 1.00 97.69 193 SER A O 1
ATOM 1516 N N . ALA A 1 194 ? -12.382 -3.515 5.478 1.00 98.12 194 ALA A N 1
ATOM 1517 C CA . ALA A 1 194 ? -11.977 -2.285 6.154 1.00 98.12 194 ALA A CA 1
ATOM 1518 C C . ALA A 1 194 ? -12.150 -1.043 5.257 1.00 98.12 194 ALA A C 1
ATOM 1520 O O . ALA A 1 194 ? -12.051 -1.103 4.026 1.00 98.12 194 ALA A O 1
ATOM 1521 N N . LYS A 1 195 ? -12.423 0.105 5.883 1.00 98.56 195 LYS A N 1
ATOM 1522 C CA . LYS A 1 195 ? -12.690 1.387 5.219 1.00 98.56 195 LYS A CA 1
ATOM 1523 C C . LYS A 1 195 ? -11.547 2.359 5.480 1.00 98.56 195 LYS A C 1
ATOM 1525 O O . LYS A 1 195 ? -11.393 2.843 6.593 1.00 98.56 195 LYS A O 1
ATOM 1530 N N . PHE A 1 196 ? -10.794 2.679 4.438 1.00 98.50 196 PHE A N 1
ATOM 1531 C CA . PHE A 1 196 ? -9.668 3.616 4.420 1.00 98.50 196 PHE A CA 1
ATOM 1532 C C . PHE A 1 196 ? -9.936 4.842 3.536 1.00 98.50 196 PHE A C 1
ATOM 1534 O O . PHE A 1 196 ? -9.001 5.532 3.134 1.00 98.50 196 PHE A O 1
ATOM 1541 N N . MET A 1 197 ? -11.202 5.131 3.215 1.00 98.44 197 MET A N 1
ATOM 1542 C CA . MET A 1 197 ? -11.550 6.257 2.346 1.00 98.44 197 MET A CA 1
ATOM 1543 C C . MET A 1 197 ? -10.934 7.571 2.861 1.00 98.44 197 MET A C 1
ATOM 1545 O O . MET A 1 197 ? -11.161 7.955 4.009 1.00 98.44 197 MET A O 1
ATOM 1549 N N . GLY A 1 198 ? -10.139 8.244 2.025 1.00 97.94 198 GLY A N 1
ATOM 1550 C CA . GLY A 1 198 ? -9.438 9.489 2.363 1.00 97.94 198 GLY A CA 1
ATOM 1551 C C . GLY A 1 198 ? -8.337 9.372 3.428 1.00 97.94 198 GLY A C 1
ATOM 1552 O O . GLY A 1 198 ? -7.838 10.396 3.886 1.00 97.94 198 GLY A O 1
ATOM 1553 N N . ALA A 1 199 ? -7.972 8.162 3.859 1.00 98.75 199 ALA A N 1
ATOM 1554 C CA . ALA A 1 199 ? -6.925 7.954 4.857 1.00 98.75 199 ALA A CA 1
ATOM 1555 C C . ALA A 1 199 ? -5.521 8.200 4.279 1.00 98.75 199 ALA A C 1
ATOM 1557 O O . ALA A 1 199 ? -5.284 8.041 3.080 1.00 98.75 199 ALA A O 1
ATOM 1558 N N . ASN A 1 200 ? -4.571 8.546 5.146 1.00 98.81 200 ASN A N 1
ATOM 1559 C CA . ASN A 1 200 ? -3.157 8.660 4.794 1.00 98.81 200 ASN A CA 1
ATOM 1560 C C . ASN A 1 200 ? -2.422 7.374 5.183 1.00 98.81 200 ASN A C 1
ATOM 1562 O O . ASN A 1 200 ? -2.230 7.129 6.366 1.00 98.81 200 ASN A O 1
ATOM 1566 N N . LEU A 1 201 ? -1.978 6.582 4.211 1.00 98.69 201 LEU A N 1
ATOM 1567 C CA . LEU A 1 201 ? -1.205 5.351 4.403 1.00 98.69 201 LEU A CA 1
ATOM 1568 C C . LEU A 1 201 ? 0.207 5.462 3.803 1.00 98.69 201 LEU A C 1
ATOM 1570 O O . LEU A 1 201 ? 0.825 4.451 3.462 1.00 98.69 201 LEU A O 1
ATOM 1574 N N . ASN A 1 202 ? 0.728 6.681 3.659 1.00 98.62 202 ASN A N 1
ATOM 1575 C CA . ASN A 1 202 ? 2.051 6.906 3.086 1.00 98.62 202 ASN A CA 1
ATOM 1576 C C . ASN A 1 202 ? 3.131 6.154 3.883 1.00 98.62 202 ASN A C 1
ATOM 1578 O O . ASN A 1 202 ? 3.081 6.098 5.113 1.00 98.62 202 ASN A O 1
ATOM 1582 N N . ASP A 1 203 ? 4.107 5.580 3.181 1.00 97.69 203 ASP A N 1
ATOM 1583 C CA . ASP A 1 203 ? 5.245 4.853 3.763 1.00 97.69 203 ASP A CA 1
ATOM 1584 C C . ASP A 1 203 ? 4.854 3.628 4.619 1.00 97.69 203 ASP A C 1
ATOM 1586 O O . ASP A 1 203 ? 5.641 3.147 5.435 1.00 97.69 203 ASP A O 1
ATOM 1590 N N . SER A 1 204 ? 3.634 3.109 4.456 1.00 98.38 204 SER A N 1
ATOM 1591 C CA . SER A 1 204 ? 3.160 1.937 5.198 1.00 98.38 204 SER A CA 1
ATOM 1592 C C . SER A 1 204 ? 3.667 0.609 4.622 1.00 98.38 204 SER A C 1
ATOM 1594 O O . SER A 1 204 ? 4.067 0.501 3.459 1.00 98.38 204 SER A O 1
ATOM 1596 N N . LEU A 1 205 ? 3.652 -0.434 5.452 1.00 97.44 205 LEU A N 1
ATOM 1597 C CA . LEU A 1 205 ? 4.094 -1.784 5.114 1.00 97.44 205 LEU A CA 1
ATOM 1598 C C . LEU A 1 205 ? 2.951 -2.784 5.305 1.00 97.44 205 LEU A C 1
ATOM 1600 O O . LEU A 1 205 ? 2.428 -2.942 6.402 1.00 97.44 205 LEU A O 1
ATOM 1604 N N . PHE A 1 206 ? 2.629 -3.540 4.264 1.00 98.56 206 PHE A N 1
ATOM 1605 C CA . PHE A 1 206 ? 1.675 -4.641 4.292 1.00 98.56 206 PHE A CA 1
ATOM 1606 C C . PHE A 1 206 ? 2.374 -5.927 3.853 1.00 98.56 206 PHE A C 1
ATOM 1608 O O . PHE A 1 206 ? 2.785 -6.063 2.701 1.00 98.56 206 PHE A O 1
ATOM 1615 N N . PHE A 1 207 ? 2.506 -6.897 4.760 1.00 96.94 207 PHE A N 1
ATOM 1616 C CA . PHE A 1 207 ? 3.152 -8.176 4.459 1.00 96.94 207 PHE A CA 1
ATOM 1617 C C . PHE A 1 207 ? 2.270 -9.361 4.834 1.00 96.94 207 PHE A C 1
ATOM 1619 O O . PHE A 1 207 ? 1.992 -9.580 6.013 1.00 96.94 207 PHE A O 1
ATOM 1626 N N . LYS A 1 208 ? 1.900 -10.188 3.846 1.00 97.31 208 LYS A N 1
ATOM 1627 C CA . LYS A 1 208 ? 0.979 -11.327 4.034 1.00 97.31 208 LYS A CA 1
ATOM 1628 C C . LYS A 1 208 ? -0.362 -10.916 4.645 1.00 97.31 208 LYS A C 1
ATOM 1630 O O . LYS A 1 208 ? -0.884 -11.610 5.512 1.00 97.31 208 LYS A O 1
ATOM 1635 N N . THR A 1 209 ? -0.871 -9.763 4.239 1.00 98.31 209 THR A N 1
ATOM 1636 C CA . THR A 1 209 ? -2.081 -9.168 4.809 1.00 98.31 209 THR A CA 1
ATOM 1637 C C . THR A 1 209 ? -3.257 -9.389 3.871 1.00 98.31 209 THR A C 1
ATOM 1639 O O . THR A 1 209 ? -3.115 -9.259 2.654 1.00 98.31 209 THR A O 1
ATOM 1642 N N . ASP A 1 210 ? -4.409 -9.733 4.435 1.00 98.44 210 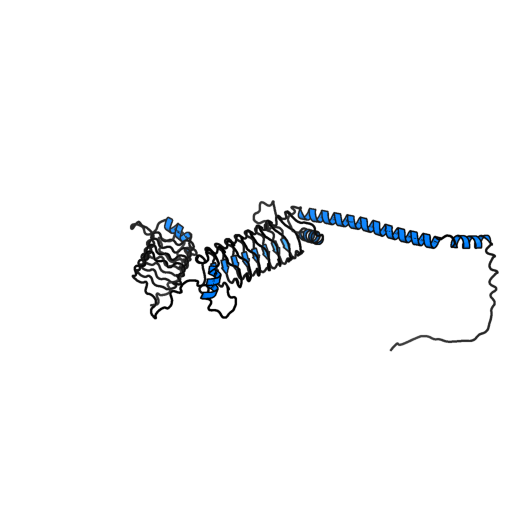ASP A N 1
ATOM 1643 C CA . ASP A 1 210 ? -5.657 -9.861 3.691 1.00 98.44 210 ASP A CA 1
ATOM 1644 C C . ASP A 1 210 ? -6.414 -8.528 3.725 1.00 98.44 210 ASP A C 1
ATOM 1646 O O . ASP A 1 210 ? -6.846 -8.086 4.786 1.00 98.44 210 ASP A O 1
ATOM 1650 N N . LEU A 1 211 ? -6.530 -7.878 2.570 1.00 98.25 211 LEU A N 1
ATOM 1651 C CA . LEU A 1 211 ? -7.210 -6.601 2.354 1.00 98.25 211 LEU A CA 1
ATOM 1652 C C . LEU A 1 211 ? -8.383 -6.762 1.373 1.00 98.25 211 LEU A C 1
ATOM 1654 O O . LEU A 1 211 ? -8.744 -5.797 0.701 1.00 98.25 211 LEU A O 1
ATOM 1658 N N . ARG A 1 212 ? -8.989 -7.951 1.263 1.00 98.12 212 ARG A N 1
ATOM 1659 C CA . ARG A 1 212 ? -10.146 -8.157 0.377 1.00 98.12 212 ARG A CA 1
ATOM 1660 C C . ARG A 1 212 ? -11.297 -7.204 0.690 1.00 98.12 212 ARG A C 1
ATOM 1662 O O . ARG A 1 212 ? -11.572 -6.911 1.855 1.00 98.12 212 ARG A O 1
ATOM 1669 N N . ASP A 1 213 ? -11.976 -6.744 -0.357 1.00 97.88 213 ASP A N 1
ATOM 1670 C CA . ASP A 1 213 ? -13.172 -5.891 -0.293 1.00 97.88 213 ASP A CA 1
ATOM 1671 C C . ASP A 1 213 ? -12.975 -4.576 0.492 1.00 97.88 213 ASP A C 1
ATOM 1673 O O . ASP A 1 213 ? -13.924 -3.980 1.015 1.00 97.88 213 ASP A O 1
ATOM 1677 N N . THR A 1 214 ? -11.727 -4.118 0.610 1.00 98.38 214 THR A N 1
ATOM 1678 C CA . THR A 1 214 ? -11.381 -2.875 1.312 1.00 98.38 214 THR A CA 1
ATOM 1679 C C . THR A 1 214 ? -11.682 -1.640 0.477 1.00 98.38 214 THR A C 1
ATOM 1681 O O . THR A 1 214 ? -11.637 -1.666 -0.751 1.00 98.38 214 THR A O 1
ATOM 1684 N N . ASP A 1 215 ? -11.965 -0.524 1.144 1.00 98.56 215 ASP A N 1
ATOM 1685 C CA . ASP A 1 215 ? -12.234 0.751 0.478 1.00 98.56 215 ASP A CA 1
ATOM 1686 C C . ASP A 1 215 ? -11.090 1.744 0.685 1.00 98.56 215 ASP A C 1
ATOM 1688 O O . ASP A 1 215 ? -10.959 2.324 1.758 1.00 98.56 215 ASP A O 1
ATOM 1692 N N . PHE A 1 216 ? -10.275 1.949 -0.345 1.00 98.50 216 PHE A N 1
ATOM 1693 C CA . PHE A 1 216 ? -9.171 2.910 -0.385 1.00 98.50 216 PHE A CA 1
ATOM 1694 C C . PHE A 1 216 ? -9.528 4.187 -1.154 1.00 98.50 216 PHE A C 1
ATOM 1696 O O . PHE A 1 216 ? -8.623 4.966 -1.468 1.00 98.50 216 PHE A O 1
ATOM 1703 N N . ALA A 1 217 ? -10.800 4.437 -1.481 1.00 98.06 217 ALA A N 1
ATOM 1704 C CA . ALA A 1 217 ? -11.159 5.578 -2.316 1.00 98.06 217 ALA A CA 1
ATOM 1705 C C . ALA A 1 217 ? -10.582 6.897 -1.774 1.00 98.06 217 ALA A C 1
ATOM 1707 O O . ALA A 1 217 ? -10.672 7.185 -0.581 1.00 98.06 217 ALA A O 1
ATOM 1708 N N . HIS A 1 218 ? -9.975 7.707 -2.642 1.00 96.69 218 HIS A N 1
ATOM 1709 C CA . HIS A 1 218 ? -9.353 8.991 -2.283 1.00 96.69 218 HIS A CA 1
ATOM 1710 C C . HIS A 1 218 ? -8.196 8.933 -1.260 1.00 96.69 218 HIS A C 1
ATOM 1712 O O . HIS A 1 218 ? -7.765 9.982 -0.779 1.00 96.69 218 HIS A O 1
ATOM 1718 N N . SER A 1 219 ? -7.696 7.749 -0.897 1.00 98.50 219 SER A N 1
ATOM 1719 C CA . SER A 1 219 ? -6.601 7.609 0.074 1.00 98.50 219 SER A CA 1
ATOM 1720 C C . SER A 1 219 ? -5.231 8.004 -0.498 1.00 98.50 219 SER A C 1
ATOM 1722 O O . SER A 1 219 ? -5.009 8.009 -1.715 1.00 98.50 219 SER A O 1
ATOM 1724 N N . GLU A 1 220 ? -4.286 8.318 0.392 1.00 98.44 220 GLU A N 1
ATOM 1725 C CA . GLU A 1 220 ? -2.877 8.523 0.043 1.00 98.44 220 GLU A CA 1
ATOM 1726 C C . GLU A 1 220 ? -2.050 7.253 0.310 1.00 98.44 220 GLU A C 1
ATOM 1728 O O . GLU A 1 220 ? -1.800 6.879 1.451 1.00 98.44 220 GLU A O 1
ATOM 1733 N N . VAL A 1 221 ? -1.692 6.582 -0.789 1.00 98.06 221 VAL A N 1
ATOM 1734 C CA . VAL A 1 221 ? -0.954 5.311 -0.972 1.00 98.06 221 VAL A CA 1
ATOM 1735 C C . VAL A 1 221 ? 0.575 5.338 -0.904 1.00 98.06 221 VAL A C 1
ATOM 1737 O O . VAL A 1 221 ? 1.228 4.344 -1.191 1.00 98.06 221 VAL A O 1
ATOM 1740 N N . LYS A 1 222 ? 1.178 6.513 -0.742 1.00 96.62 222 LYS A N 1
ATOM 1741 C CA . LYS A 1 222 ? 2.452 6.854 -1.400 1.00 96.62 222 LYS A CA 1
ATOM 1742 C C . LYS A 1 222 ? 3.629 6.082 -0.818 1.00 96.62 222 LYS A C 1
ATOM 1744 O O . LYS A 1 222 ? 3.776 6.043 0.400 1.00 96.62 222 LYS A O 1
ATOM 1749 N N . ARG A 1 223 ? 4.505 5.525 -1.665 1.00 93.38 223 ARG A N 1
ATOM 1750 C CA . ARG A 1 223 ? 5.698 4.748 -1.242 1.00 93.38 223 ARG A CA 1
ATOM 1751 C C . ARG A 1 223 ? 5.405 3.543 -0.332 1.00 93.38 223 ARG A C 1
ATOM 1753 O O . ARG A 1 223 ? 6.328 2.978 0.255 1.00 93.38 223 ARG A O 1
ATOM 1760 N N . ALA A 1 224 ? 4.145 3.128 -0.206 1.00 98.19 224 ALA A N 1
ATOM 1761 C CA . ALA A 1 224 ? 3.792 1.963 0.591 1.00 98.19 224 ALA A CA 1
ATOM 1762 C C . ALA A 1 224 ? 4.292 0.665 -0.061 1.00 98.19 224 ALA A C 1
ATOM 1764 O O . ALA A 1 224 ? 4.430 0.561 -1.285 1.00 98.19 224 ALA A O 1
ATOM 1765 N N . ASN A 1 225 ? 4.548 -0.345 0.766 1.00 92.88 225 ASN A N 1
ATOM 1766 C CA . ASN A 1 225 ? 5.025 -1.652 0.330 1.00 92.88 225 ASN A CA 1
ATOM 1767 C C . ASN A 1 225 ? 3.985 -2.731 0.626 1.00 92.88 225 ASN A C 1
ATOM 1769 O O . ASN A 1 225 ? 3.721 -3.043 1.782 1.00 92.88 225 ASN A O 1
ATOM 1773 N N . PHE A 1 226 ? 3.455 -3.338 -0.425 1.00 98.38 226 PHE A N 1
ATOM 1774 C CA . PHE A 1 226 ? 2.546 -4.469 -0.396 1.00 98.38 226 PHE A CA 1
ATOM 1775 C C . PHE A 1 226 ? 3.278 -5.712 -0.897 1.00 98.38 226 PHE A C 1
ATOM 1777 O O . PHE A 1 226 ? 3.629 -5.820 -2.073 1.00 98.38 226 PHE A O 1
ATOM 1784 N N . HIS A 1 227 ? 3.483 -6.683 -0.011 1.00 96.06 227 HIS A N 1
ATOM 1785 C CA . HIS A 1 227 ? 4.116 -7.948 -0.359 1.00 96.06 227 HIS A CA 1
ATOM 1786 C C . HIS A 1 227 ? 3.275 -9.144 0.096 1.00 96.06 227 HIS A C 1
ATOM 1788 O O . HIS A 1 227 ? 3.023 -9.317 1.292 1.00 96.06 227 HIS A O 1
ATOM 1794 N N . LYS A 1 228 ? 2.876 -10.010 -0.846 1.00 95.50 228 LYS A N 1
ATOM 1795 C CA . LYS A 1 228 ? 1.988 -11.164 -0.587 1.00 95.50 228 LYS A CA 1
ATOM 1796 C C . LYS A 1 228 ? 0.625 -10.748 -0.035 1.00 95.50 228 LYS A C 1
ATOM 1798 O O . LYS A 1 228 ? 0.135 -11.346 0.918 1.00 95.50 228 LYS A O 1
ATOM 1803 N N . VAL A 1 229 ? 0.057 -9.682 -0.584 1.00 98.12 229 VAL A N 1
ATOM 1804 C CA . VAL A 1 229 ? -1.190 -9.073 -0.107 1.00 98.12 229 VAL A CA 1
ATOM 1805 C C . VAL A 1 229 ? -2.344 -9.446 -1.030 1.00 98.12 229 VAL A C 1
ATOM 1807 O O . VAL A 1 229 ? -2.176 -9.504 -2.245 1.00 98.12 229 VAL A O 1
ATOM 1810 N N . ASN A 1 230 ? -3.527 -9.661 -0.461 1.00 98.06 230 ASN A N 1
ATOM 1811 C CA . ASN A 1 230 ? -4.749 -9.840 -1.239 1.00 98.06 230 ASN A CA 1
ATOM 1812 C C . ASN A 1 230 ? -5.602 -8.563 -1.204 1.00 98.06 230 ASN A C 1
ATOM 1814 O O . ASN A 1 230 ? -6.124 -8.230 -0.151 1.00 98.06 230 ASN A O 1
ATOM 1818 N N . LEU A 1 231 ? -5.741 -7.872 -2.335 1.00 97.69 231 LEU A N 1
ATOM 1819 C CA . LEU A 1 231 ? -6.591 -6.692 -2.557 1.00 97.69 231 LEU A CA 1
ATOM 1820 C C . LEU A 1 231 ? -7.780 -7.023 -3.484 1.00 97.69 231 LEU A C 1
ATOM 1822 O O . LEU A 1 231 ? -8.299 -6.153 -4.185 1.00 97.69 231 LEU A O 1
ATOM 1826 N N . SER A 1 232 ? -8.201 -8.292 -3.544 1.00 96.69 232 SER A N 1
ATOM 1827 C CA . SER A 1 232 ? -9.320 -8.678 -4.409 1.00 96.69 232 SER A CA 1
ATOM 1828 C C . SER A 1 232 ? -10.602 -7.950 -3.998 1.00 96.69 232 SER A C 1
ATOM 1830 O O . SER A 1 232 ? -10.912 -7.872 -2.810 1.00 96.69 232 SER A O 1
ATOM 1832 N N . GLY A 1 233 ? -11.348 -7.428 -4.970 1.00 96.12 233 GLY A N 1
ATOM 1833 C CA . GLY A 1 233 ? -12.595 -6.688 -4.748 1.00 96.12 233 GLY A CA 1
ATOM 1834 C C . GLY A 1 233 ? -12.417 -5.293 -4.136 1.00 96.12 233 GLY A C 1
ATOM 1835 O O . GLY A 1 233 ? -13.405 -4.601 -3.894 1.00 96.12 233 GLY A O 1
ATOM 1836 N N . SER A 1 234 ? -11.182 -4.852 -3.878 1.00 97.75 234 SER A N 1
ATOM 1837 C CA . SER A 1 234 ? -10.926 -3.553 -3.256 1.00 97.75 234 SER A CA 1
ATOM 1838 C C . SER A 1 234 ? -11.299 -2.380 -4.160 1.00 97.75 234 SER A C 1
ATOM 1840 O O . SER A 1 234 ? -11.115 -2.409 -5.377 1.00 97.75 234 SER A O 1
ATOM 1842 N N . ASN A 1 235 ? -11.756 -1.291 -3.551 1.00 98.25 235 ASN A N 1
ATOM 1843 C CA . ASN A 1 235 ? -12.026 -0.036 -4.237 1.00 98.25 235 ASN A CA 1
ATOM 1844 C C . ASN A 1 235 ? -10.823 0.913 -4.139 1.00 98.25 235 ASN A C 1
ATOM 1846 O O . ASN A 1 235 ? -10.594 1.490 -3.080 1.00 98.25 235 ASN A O 1
ATOM 1850 N N . LEU A 1 236 ? -10.067 1.101 -5.225 1.00 97.44 236 LEU A N 1
ATOM 1851 C CA . LEU A 1 236 ? -8.912 2.012 -5.293 1.00 97.44 236 LEU A CA 1
ATOM 1852 C C . LEU A 1 236 ? -9.229 3.324 -6.041 1.00 97.44 236 LEU A C 1
ATOM 1854 O O . LEU A 1 236 ? -8.312 4.043 -6.446 1.00 97.44 236 LEU A O 1
ATOM 1858 N N . PHE A 1 237 ? -10.513 3.652 -6.224 1.00 95.00 237 PHE A N 1
ATOM 1859 C CA . PHE A 1 237 ? -10.962 4.835 -6.963 1.00 95.00 237 PHE A CA 1
ATOM 1860 C C . PHE A 1 237 ? -10.281 6.127 -6.485 1.00 95.00 237 PHE A C 1
ATOM 1862 O O . PHE A 1 237 ? -10.374 6.485 -5.308 1.00 95.00 237 PHE A O 1
ATOM 1869 N N . LEU A 1 238 ? -9.598 6.843 -7.386 1.00 91.75 238 LEU A N 1
ATOM 1870 C CA . LEU A 1 238 ? -8.840 8.070 -7.067 1.00 91.75 238 LEU A CA 1
ATOM 1871 C C . LEU A 1 238 ? -7.801 7.929 -5.929 1.00 91.75 238 LEU A C 1
ATOM 1873 O O . LEU A 1 238 ? -7.380 8.932 -5.346 1.00 91.75 238 LEU A O 1
ATOM 1877 N N . ALA A 1 239 ? -7.381 6.710 -5.584 1.00 96.75 239 ALA A N 1
ATOM 1878 C CA . ALA A 1 239 ? -6.315 6.491 -4.612 1.00 96.75 239 ALA A CA 1
ATOM 1879 C C . ALA A 1 239 ? -4.944 6.839 -5.217 1.00 96.75 239 ALA A C 1
ATOM 1881 O O . ALA A 1 239 ? -4.698 6.618 -6.405 1.00 96.75 239 ALA A O 1
ATOM 1882 N N . LYS A 1 240 ? -4.030 7.369 -4.395 1.00 96.19 240 LYS A N 1
ATOM 1883 C CA . LYS A 1 240 ? -2.698 7.821 -4.837 1.00 96.19 240 LYS A CA 1
ATOM 1884 C C . LYS A 1 240 ? -1.612 6.790 -4.546 1.00 96.19 240 LYS A C 1
ATOM 1886 O O . LYS A 1 240 ? -0.889 6.939 -3.567 1.00 96.19 240 LYS A O 1
ATOM 1891 N N . PHE A 1 241 ? -1.476 5.773 -5.387 1.00 96.38 241 PHE A N 1
ATOM 1892 C CA . PHE A 1 241 ? -0.507 4.674 -5.263 1.00 96.38 241 PHE A CA 1
ATOM 1893 C C . PHE A 1 241 ? 0.871 4.986 -5.882 1.00 96.38 241 PHE A C 1
ATOM 1895 O O . PHE A 1 241 ? 1.620 4.073 -6.241 1.00 96.38 241 PHE A O 1
ATOM 1902 N N . HIS A 1 242 ? 1.251 6.260 -5.986 1.00 89.12 242 HIS A N 1
ATOM 1903 C CA . HIS A 1 242 ? 2.538 6.612 -6.572 1.00 89.12 242 HIS A CA 1
ATOM 1904 C C . HIS A 1 242 ? 3.722 6.045 -5.768 1.00 89.12 242 HIS A C 1
ATOM 1906 O O . HIS A 1 242 ? 3.699 5.999 -4.530 1.00 89.12 242 HIS A O 1
ATOM 1912 N N . ASP A 1 243 ? 4.766 5.616 -6.478 1.00 84.81 243 ASP A N 1
ATOM 1913 C CA . ASP A 1 243 ? 5.985 5.009 -5.916 1.00 84.81 243 ASP A CA 1
ATOM 1914 C C . ASP A 1 243 ? 5.736 3.757 -5.044 1.00 84.81 243 ASP A C 1
ATOM 1916 O O . ASP A 1 243 ? 6.588 3.364 -4.242 1.00 84.81 243 ASP A O 1
ATOM 1920 N N . THR A 1 244 ? 4.555 3.134 -5.134 1.00 94.75 244 THR A N 1
ATOM 1921 C CA . THR A 1 244 ? 4.233 1.938 -4.341 1.00 94.75 244 THR A CA 1
ATOM 1922 C C . THR A 1 244 ? 4.938 0.698 -4.859 1.00 94.75 244 THR A C 1
ATOM 1924 O O . THR A 1 244 ? 5.240 0.574 -6.042 1.00 94.75 244 THR A O 1
ATOM 1927 N N . LYS A 1 245 ? 5.171 -0.267 -3.970 1.00 88.56 245 LYS A N 1
ATOM 1928 C CA . LYS A 1 245 ? 5.687 -1.591 -4.330 1.00 88.56 245 LYS A CA 1
ATOM 1929 C C . LYS A 1 245 ? 4.576 -2.611 -4.153 1.00 88.56 245 LYS A C 1
ATOM 1931 O O . LYS A 1 245 ? 4.155 -2.846 -3.029 1.00 88.56 245 LYS A O 1
ATOM 1936 N N . LEU A 1 246 ? 4.113 -3.216 -5.238 1.00 95.00 246 LEU A N 1
ATOM 1937 C CA . LEU A 1 246 ? 3.075 -4.244 -5.270 1.00 95.00 246 LEU A CA 1
ATOM 1938 C C . LEU A 1 246 ? 3.716 -5.539 -5.776 1.00 95.00 246 LEU A C 1
ATOM 1940 O O . LEU A 1 246 ? 3.865 -5.750 -6.979 1.00 95.00 246 LEU A O 1
ATOM 1944 N N . ARG A 1 247 ? 4.147 -6.395 -4.842 1.00 87.12 247 ARG A N 1
ATOM 1945 C CA . ARG A 1 247 ? 4.811 -7.665 -5.150 1.00 87.12 247 ARG A CA 1
ATOM 1946 C C . ARG A 1 247 ? 4.010 -8.868 -4.665 1.00 87.12 247 ARG A C 1
ATOM 1948 O O . ARG A 1 247 ? 3.784 -9.004 -3.461 1.00 87.12 247 ARG A O 1
ATOM 1955 N N . ASP A 1 248 ? 3.744 -9.822 -5.552 1.00 88.50 248 ASP A N 1
ATOM 1956 C CA . ASP A 1 248 ? 2.956 -11.020 -5.235 1.00 88.50 248 ASP A CA 1
ATOM 1957 C C . ASP A 1 248 ? 1.562 -10.606 -4.706 1.00 88.50 248 ASP A C 1
ATOM 1959 O O . ASP A 1 248 ? 1.139 -11.041 -3.634 1.00 88.50 248 ASP A O 1
ATOM 1963 N N . VAL A 1 249 ? 0.902 -9.669 -5.395 1.00 95.38 249 VAL A N 1
ATOM 1964 C CA . VAL A 1 249 ? -0.359 -9.041 -4.961 1.00 95.38 249 VAL A CA 1
ATOM 1965 C C . VAL A 1 249 ? -1.512 -9.502 -5.840 1.00 95.38 249 VAL A C 1
ATOM 1967 O O . VAL A 1 249 ? -1.361 -9.590 -7.049 1.00 95.38 249 VAL A O 1
ATOM 1970 N N . SER A 1 250 ? -2.681 -9.744 -5.253 1.00 95.06 250 SER A N 1
ATOM 1971 C CA . SER A 1 250 ? -3.909 -9.989 -6.019 1.00 95.06 250 SER A CA 1
ATOM 1972 C C . SER A 1 250 ? -4.777 -8.732 -6.055 1.00 95.06 250 SER A C 1
ATOM 1974 O O . SER A 1 250 ? -5.122 -8.208 -5.003 1.00 95.06 250 SER A O 1
ATOM 1976 N N . LEU A 1 251 ? -5.109 -8.248 -7.251 1.00 93.50 251 LEU A N 1
ATOM 1977 C CA . LEU A 1 251 ? -6.026 -7.138 -7.550 1.00 93.50 251 LEU A CA 1
ATOM 1978 C C . LEU A 1 251 ? -7.261 -7.629 -8.328 1.00 93.50 251 LEU A C 1
ATOM 1980 O O . LEU A 1 251 ? -7.893 -6.873 -9.067 1.00 93.50 251 LEU A O 1
ATOM 1984 N N . VAL A 1 252 ? -7.617 -8.905 -8.175 1.00 91.62 252 VAL A N 1
ATOM 1985 C CA . VAL A 1 252 ? -8.763 -9.514 -8.858 1.00 91.62 252 VAL A CA 1
ATOM 1986 C C . VAL A 1 252 ? -10.044 -8.758 -8.509 1.00 91.62 252 VAL A C 1
ATOM 1988 O O . VAL A 1 252 ? -10.354 -8.559 -7.338 1.00 91.62 252 VAL A O 1
ATOM 1991 N N . ASN A 1 253 ? -10.807 -8.329 -9.516 1.00 91.00 253 ASN A N 1
ATOM 1992 C CA . ASN A 1 253 ? -12.022 -7.516 -9.354 1.00 91.00 253 ASN A CA 1
ATOM 1993 C C . ASN A 1 253 ? -11.823 -6.167 -8.625 1.00 91.00 253 ASN A C 1
ATOM 1995 O O . ASN A 1 253 ? -12.806 -5.568 -8.188 1.00 91.00 253 ASN A O 1
ATOM 1999 N N . ALA A 1 254 ? -10.590 -5.675 -8.465 1.00 94.44 254 ALA A N 1
ATOM 2000 C CA . ALA A 1 254 ? -10.359 -4.372 -7.850 1.00 94.44 254 ALA A CA 1
ATOM 2001 C C . ALA A 1 254 ? -10.801 -3.227 -8.782 1.00 94.44 254 ALA A C 1
ATOM 2003 O O . ALA A 1 254 ? -10.609 -3.274 -10.001 1.00 94.44 254 ALA A O 1
ATOM 2004 N N . ASN A 1 255 ? -11.365 -2.164 -8.209 1.00 94.06 255 ASN A N 1
ATOM 2005 C CA . ASN A 1 255 ? -11.680 -0.945 -8.947 1.00 94.06 255 ASN A CA 1
ATOM 2006 C C . ASN A 1 255 ? -10.450 -0.029 -9.014 1.00 94.06 255 ASN A C 1
ATOM 2008 O O . ASN A 1 255 ? -10.097 0.583 -8.009 1.00 94.06 255 ASN A O 1
ATOM 2012 N N . LEU A 1 256 ? -9.838 0.086 -10.194 1.00 92.94 256 LEU A N 1
ATOM 2013 C CA . LEU A 1 256 ? -8.666 0.936 -10.452 1.00 92.94 256 LEU A CA 1
ATOM 2014 C C . LEU A 1 256 ? -9.005 2.282 -11.110 1.00 92.94 256 LEU A C 1
ATOM 2016 O O . LEU A 1 256 ? -8.104 2.983 -11.565 1.00 92.94 256 LEU A O 1
ATOM 2020 N N . GLU A 1 257 ? -10.286 2.642 -11.228 1.00 86.06 257 GLU A N 1
ATOM 2021 C CA . GLU A 1 257 ? -10.682 3.863 -11.933 1.00 86.06 257 GLU A CA 1
ATOM 2022 C C . GLU A 1 257 ? -10.026 5.117 -11.336 1.00 86.06 257 GLU A C 1
ATOM 2024 O O . GLU A 1 257 ? -10.179 5.442 -10.156 1.00 86.06 257 GLU A O 1
ATOM 2029 N N . PHE A 1 258 ? -9.280 5.832 -12.180 1.00 83.06 258 PHE A N 1
ATOM 2030 C CA . PHE A 1 258 ? -8.515 7.031 -11.835 1.00 83.06 258 PHE A CA 1
ATOM 2031 C C . PHE A 1 258 ? -7.494 6.851 -10.701 1.00 83.06 258 PHE A C 1
ATOM 2033 O O . PHE A 1 258 ? -7.050 7.840 -10.117 1.00 83.06 258 PHE A O 1
ATOM 2040 N N . THR A 1 259 ? -7.097 5.618 -10.379 1.00 92.00 259 THR A N 1
ATOM 2041 C CA . THR A 1 259 ? -5.990 5.376 -9.450 1.00 92.00 259 THR A CA 1
ATOM 2042 C C . THR A 1 259 ? -4.697 5.930 -10.048 1.00 92.00 259 THR A C 1
ATOM 2044 O O . THR A 1 259 ? -4.380 5.684 -11.213 1.00 92.00 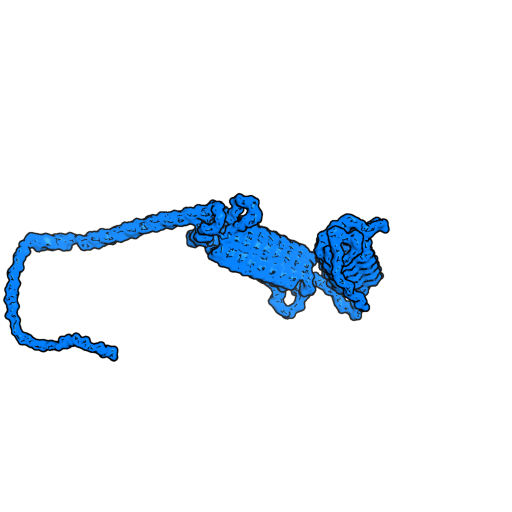259 THR A O 1
ATOM 2047 N N . ASP A 1 260 ? -3.932 6.677 -9.258 1.00 86.25 260 ASP A N 1
ATOM 2048 C CA . ASP A 1 260 ? -2.598 7.132 -9.647 1.00 86.25 260 ASP A CA 1
ATOM 2049 C C . ASP A 1 260 ? -1.591 6.016 -9.338 1.00 86.25 260 ASP A C 1
ATOM 2051 O O . ASP A 1 260 ? -1.336 5.703 -8.175 1.00 86.25 260 ASP A O 1
ATOM 2055 N N . LEU A 1 261 ? -1.052 5.398 -10.391 1.00 89.69 261 LEU A N 1
ATOM 2056 C CA . LEU A 1 261 ? -0.041 4.337 -10.332 1.00 89.69 261 LEU A CA 1
ATOM 2057 C C . LEU A 1 261 ? 1.338 4.828 -10.800 1.00 89.69 261 LEU A C 1
ATOM 2059 O O . LEU A 1 261 ? 2.189 4.021 -11.178 1.00 89.69 261 LEU A O 1
ATOM 2063 N N . LYS A 1 262 ? 1.582 6.143 -10.791 1.00 81.12 262 LYS A N 1
ATOM 2064 C CA . LYS A 1 262 ? 2.839 6.718 -11.269 1.00 81.12 262 LYS A CA 1
ATOM 2065 C C . LYS A 1 262 ? 4.039 6.123 -10.528 1.00 81.12 262 LYS A C 1
ATOM 2067 O O . LYS A 1 262 ? 4.117 6.198 -9.302 1.00 81.12 262 LYS A O 1
ATOM 2072 N N . ARG A 1 263 ? 4.987 5.542 -11.273 1.00 76.12 263 ARG A N 1
ATOM 2073 C CA . ARG A 1 263 ? 6.182 4.849 -10.749 1.00 76.12 263 ARG A CA 1
ATOM 2074 C C . ARG A 1 263 ? 5.877 3.703 -9.772 1.00 76.12 263 ARG A C 1
ATOM 2076 O O . ARG A 1 263 ? 6.757 3.269 -9.034 1.00 76.12 263 ARG A O 1
ATOM 2083 N N . ALA A 1 264 ? 4.646 3.187 -9.750 1.00 87.56 264 ALA A N 1
ATOM 2084 C CA . ALA A 1 264 ? 4.324 2.001 -8.965 1.00 87.56 264 ALA A CA 1
ATOM 2085 C C . ALA A 1 264 ? 5.029 0.772 -9.558 1.00 87.56 264 ALA A C 1
ATOM 2087 O O . ALA A 1 264 ? 5.043 0.584 -10.771 1.00 87.56 264 ALA A O 1
ATOM 2088 N N . MET A 1 265 ? 5.596 -0.082 -8.712 1.00 79.25 265 MET A N 1
ATOM 2089 C CA . MET A 1 265 ? 6.242 -1.330 -9.107 1.00 79.25 265 MET A CA 1
ATOM 2090 C C . MET A 1 265 ? 5.251 -2.491 -8.987 1.00 79.25 265 MET A C 1
ATOM 2092 O O . MET A 1 265 ? 4.902 -2.887 -7.878 1.00 79.25 265 MET A O 1
ATOM 2096 N N . LEU A 1 266 ? 4.832 -3.053 -10.117 1.00 87.38 266 LEU A N 1
ATOM 2097 C CA . LEU A 1 266 ? 3.908 -4.178 -10.243 1.00 87.38 266 LEU A CA 1
ATOM 2098 C C . LEU A 1 266 ? 4.695 -5.445 -10.613 1.00 87.38 266 LEU A C 1
ATOM 2100 O O . LEU A 1 266 ? 5.093 -5.628 -11.762 1.00 87.38 266 LEU A O 1
ATOM 2104 N N . VAL A 1 267 ? 4.935 -6.325 -9.640 1.00 78.69 267 VAL A N 1
ATOM 2105 C CA . VAL A 1 267 ? 5.634 -7.602 -9.861 1.00 78.69 267 VAL A CA 1
ATOM 2106 C C . VAL A 1 267 ? 4.788 -8.756 -9.353 1.00 78.69 267 VAL A C 1
ATOM 2108 O O . VAL A 1 267 ? 4.451 -8.808 -8.172 1.00 78.69 267 VAL A O 1
ATOM 2111 N N . ASN A 1 268 ? 4.500 -9.717 -10.223 1.00 78.88 268 ASN A N 1
ATOM 2112 C CA . ASN A 1 268 ? 3.635 -10.855 -9.955 1.00 78.88 268 ASN A CA 1
ATOM 2113 C C . ASN A 1 268 ? 2.291 -10.386 -9.375 1.00 78.88 268 ASN A C 1
ATOM 2115 O O . ASN A 1 268 ? 1.900 -10.771 -8.271 1.00 78.88 268 ASN A O 1
ATOM 2119 N N . VAL A 1 269 ? 1.657 -9.447 -10.083 1.00 88.69 269 VAL A N 1
ATOM 2120 C CA . VAL A 1 269 ? 0.353 -8.896 -9.717 1.00 88.69 269 VAL A CA 1
ATOM 2121 C C . VAL A 1 269 ? -0.724 -9.598 -10.523 1.00 88.69 269 VAL A C 1
ATOM 2123 O O . VAL A 1 269 ? -0.691 -9.610 -11.751 1.00 88.69 269 VAL A O 1
ATOM 2126 N N . ASP A 1 270 ? -1.675 -10.183 -9.813 1.00 87.62 270 ASP A N 1
ATOM 2127 C CA . ASP A 1 270 ? -2.782 -10.917 -10.398 1.00 87.62 270 ASP A CA 1
ATOM 2128 C C . ASP A 1 270 ? -3.991 -9.998 -10.604 1.00 87.62 270 ASP A C 1
ATOM 2130 O O . ASP A 1 270 ? -4.566 -9.488 -9.644 1.00 87.62 270 ASP A O 1
ATOM 2134 N N . PHE A 1 271 ? -4.376 -9.798 -11.864 1.00 84.31 271 PHE A N 1
ATOM 2135 C CA . PHE A 1 271 ? -5.572 -9.053 -12.271 1.00 84.31 271 PHE A CA 1
ATOM 2136 C C . PHE A 1 271 ? -6.693 -9.975 -12.779 1.00 84.31 271 PHE A C 1
ATOM 2138 O O . PHE A 1 271 ? -7.725 -9.496 -13.253 1.00 84.31 271 PHE A O 1
ATOM 2145 N N . THR A 1 272 ? -6.487 -11.293 -12.765 1.00 75.19 272 THR A N 1
ATOM 2146 C CA . THR A 1 272 ? -7.306 -12.232 -13.534 1.00 75.19 272 THR A CA 1
ATOM 2147 C C . THR A 1 272 ? -8.625 -12.552 -12.839 1.00 75.19 272 THR A C 1
ATOM 2149 O O . THR A 1 272 ? -8.670 -12.957 -11.686 1.00 75.19 272 THR A O 1
ATOM 2152 N N . GLU A 1 273 ? -9.741 -12.400 -13.556 1.00 64.62 273 GLU A N 1
ATOM 2153 C CA . GLU A 1 273 ? -11.040 -12.895 -13.068 1.00 64.62 273 GLU A CA 1
ATOM 2154 C C . GLU A 1 273 ? -11.230 -14.400 -13.360 1.00 64.62 273 GLU A C 1
ATOM 2156 O O . GLU A 1 273 ? -12.184 -14.988 -12.861 1.00 64.62 273 GLU A O 1
ATOM 2161 N N . ASP A 1 274 ? -10.363 -15.012 -14.188 1.00 55.25 274 ASP A N 1
ATOM 2162 C CA . ASP A 1 274 ? -10.408 -16.435 -14.567 1.00 55.25 274 ASP A CA 1
ATOM 2163 C C . ASP A 1 274 ? -9.061 -16.910 -15.170 1.00 55.25 274 ASP A C 1
ATOM 2165 O O . ASP A 1 274 ? -8.399 -16.143 -15.874 1.00 55.25 274 ASP A O 1
ATOM 2169 N N . GLU A 1 275 ? -8.667 -18.175 -14.962 1.00 55.28 275 GLU A N 1
ATOM 2170 C CA . GLU A 1 275 ? -7.344 -18.716 -15.367 1.00 55.28 275 GLU A CA 1
ATOM 2171 C C . GLU A 1 275 ? -7.161 -18.898 -16.894 1.00 55.28 275 GLU A C 1
ATOM 2173 O O . GLU A 1 275 ? -6.083 -19.268 -17.360 1.00 55.28 275 GLU A O 1
ATOM 2178 N N . SER A 1 276 ? -8.203 -18.667 -17.704 1.00 51.88 276 SER A N 1
ATOM 2179 C CA . SER A 1 276 ? -8.218 -19.050 -19.125 1.00 51.88 276 SER A CA 1
ATOM 2180 C C . SER A 1 276 ? -7.969 -17.921 -20.132 1.00 51.88 276 SER A C 1
ATOM 2182 O O . SER A 1 276 ? -8.037 -18.175 -21.337 1.00 51.88 276 SER A O 1
ATOM 2184 N N . SER A 1 277 ? -7.742 -16.676 -19.707 1.00 49.16 277 SER A N 1
ATOM 2185 C CA . SER A 1 277 ? -7.555 -15.559 -20.646 1.00 49.16 277 SER A CA 1
ATOM 2186 C C . SER A 1 277 ? -6.085 -15.309 -20.960 1.00 49.16 277 SER A C 1
ATOM 2188 O O . SER A 1 277 ? -5.260 -15.259 -20.053 1.00 49.16 277 SER A O 1
ATOM 2190 N N . LEU A 1 278 ? -5.781 -15.080 -22.243 1.00 52.66 278 LEU A N 1
ATOM 2191 C CA . LEU A 1 278 ? -4.554 -14.414 -22.688 1.00 52.66 278 LEU A CA 1
ATOM 2192 C C . LEU A 1 278 ? -4.315 -13.200 -21.777 1.00 52.66 278 LEU A C 1
ATOM 2194 O O . LEU A 1 278 ? -5.111 -12.260 -21.797 1.00 52.66 278 LEU A O 1
ATOM 2198 N N . TYR A 1 279 ? -3.272 -13.280 -20.945 1.00 55.41 279 TYR A N 1
ATOM 2199 C CA . TYR A 1 279 ? -2.981 -12.323 -19.874 1.00 55.41 279 TYR A CA 1
ATOM 2200 C C . TYR A 1 279 ? -2.931 -10.876 -20.374 1.00 55.41 279 TYR A C 1
ATOM 2202 O O . TYR A 1 279 ? -3.259 -9.971 -19.619 1.00 55.41 279 TYR A O 1
ATOM 2210 N N . ASP A 1 280 ? -2.610 -10.659 -21.646 1.00 61.50 280 ASP A N 1
ATOM 2211 C CA . ASP A 1 280 ? -2.290 -9.337 -22.166 1.00 61.50 280 ASP A CA 1
ATOM 2212 C C . ASP A 1 280 ? -3.545 -8.442 -22.319 1.00 61.50 280 ASP A C 1
ATOM 2214 O O . ASP A 1 280 ? -3.625 -7.385 -21.708 1.00 61.50 280 ASP A O 1
ATOM 2218 N N . GLU A 1 281 ? -4.599 -8.839 -23.044 1.00 68.00 281 GLU A N 1
ATOM 2219 C CA . GLU A 1 281 ? -5.694 -7.898 -23.380 1.00 68.00 281 GLU A CA 1
ATOM 2220 C C . GLU A 1 281 ? -6.560 -7.490 -22.169 1.00 68.00 281 GLU A C 1
ATOM 2222 O O . GLU A 1 281 ? -6.844 -6.305 -21.960 1.00 68.00 281 GLU A O 1
ATOM 2227 N N . LYS A 1 282 ? -6.965 -8.458 -21.335 1.00 73.19 282 LYS A N 1
ATOM 2228 C CA . LYS A 1 282 ? -7.852 -8.202 -20.186 1.00 73.19 282 LYS A CA 1
ATOM 2229 C C . LYS A 1 282 ? -7.136 -7.444 -19.069 1.00 73.19 282 LYS A C 1
ATOM 2231 O O . LYS A 1 282 ? -7.697 -6.491 -18.529 1.00 73.19 282 LYS A O 1
ATOM 2236 N N . THR A 1 283 ? -5.894 -7.820 -18.763 1.00 78.06 283 THR A N 1
ATOM 2237 C CA . THR A 1 283 ? -5.063 -7.113 -17.775 1.00 78.06 283 THR A CA 1
ATOM 2238 C C . THR A 1 283 ? -4.858 -5.664 -18.187 1.00 78.06 283 THR A C 1
ATOM 2240 O O . THR A 1 283 ? -4.988 -4.766 -17.358 1.00 78.06 283 THR A O 1
ATOM 2243 N N . CYS A 1 284 ? -4.627 -5.409 -19.474 1.00 78.62 284 CYS A N 1
ATOM 2244 C CA . CYS A 1 284 ? -4.435 -4.050 -19.955 1.00 78.62 284 CYS A CA 1
ATOM 2245 C C . CYS A 1 284 ? -5.706 -3.225 -19.949 1.00 78.62 284 CYS A C 1
ATOM 2247 O O . CYS A 1 284 ? -5.647 -2.066 -19.561 1.00 78.62 284 CYS A O 1
ATOM 2249 N N . SER A 1 285 ? -6.861 -3.811 -20.267 1.00 79.25 285 SER A N 1
ATOM 2250 C CA . SER A 1 285 ? -8.140 -3.121 -20.081 1.00 79.25 285 SER A CA 1
ATOM 2251 C C . SER A 1 285 ? -8.391 -2.745 -18.612 1.00 79.25 285 SER A C 1
ATOM 2253 O O . SER A 1 285 ? -8.931 -1.674 -18.340 1.00 79.25 285 SER A O 1
ATOM 2255 N N . ILE A 1 286 ? -7.977 -3.589 -17.659 1.00 82.25 286 ILE A N 1
ATOM 2256 C CA . ILE A 1 286 ? -8.081 -3.301 -16.221 1.00 82.25 286 ILE A CA 1
ATOM 2257 C C . ILE A 1 286 ? -7.107 -2.189 -15.814 1.00 82.25 286 ILE A C 1
ATOM 2259 O O . ILE A 1 286 ? -7.527 -1.220 -15.184 1.00 82.25 286 ILE A O 1
ATOM 2263 N N . LEU A 1 287 ? -5.833 -2.286 -16.205 1.00 85.25 287 LEU A N 1
ATOM 2264 C CA . LEU A 1 287 ? -4.819 -1.272 -15.903 1.00 85.25 287 LEU A CA 1
ATOM 2265 C C . LEU A 1 287 ? -5.136 0.080 -16.538 1.00 85.25 287 LEU A C 1
ATOM 2267 O O . LEU A 1 287 ? -4.942 1.103 -15.892 1.00 85.25 287 LEU A O 1
ATOM 2271 N N . GLN A 1 288 ? -5.708 0.091 -17.743 1.00 82.12 288 GLN A N 1
ATOM 2272 C CA . GLN A 1 288 ? -6.135 1.307 -18.438 1.00 82.12 288 GLN A CA 1
ATOM 2273 C C . GLN A 1 288 ? -7.190 2.124 -17.691 1.00 82.12 288 GLN A C 1
ATOM 2275 O O . GLN A 1 288 ? -7.399 3.287 -18.029 1.00 82.12 288 GLN A O 1
ATOM 2280 N N . LYS A 1 289 ? -7.843 1.550 -16.674 1.00 82.00 289 LYS A N 1
ATOM 2281 C CA . LYS A 1 289 ? -8.751 2.295 -15.794 1.00 82.00 289 LYS A CA 1
ATOM 2282 C C . LYS A 1 289 ? -8.006 3.252 -14.864 1.00 82.00 289 LYS A C 1
ATOM 2284 O O . LYS A 1 289 ? -8.585 4.259 -14.460 1.00 82.00 289 LYS A O 1
ATOM 2289 N N . ALA A 1 290 ? -6.749 2.966 -14.530 1.00 83.25 290 ALA A N 1
ATOM 2290 C CA . ALA A 1 290 ? -5.922 3.865 -13.735 1.00 83.25 290 ALA A CA 1
ATOM 2291 C C . ALA A 1 290 ? -5.479 5.087 -14.560 1.00 83.25 290 ALA A C 1
ATOM 2293 O O . ALA A 1 290 ? -5.431 5.049 -15.784 1.00 83.25 290 ALA A O 1
ATOM 2294 N N . PHE A 1 291 ? -5.196 6.204 -13.891 1.00 67.75 291 PHE A N 1
ATOM 2295 C CA . PHE A 1 291 ? -4.905 7.486 -14.544 1.00 67.75 291 PHE A CA 1
ATOM 2296 C C . PHE A 1 291 ? -3.498 7.524 -15.167 1.00 67.75 291 PHE A C 1
ATOM 2298 O O . PHE A 1 291 ? -3.352 7.935 -16.311 1.00 67.75 291 PHE A O 1
ATOM 2305 N N . ASP A 1 292 ? -2.490 7.039 -14.431 1.00 65.06 292 ASP A N 1
ATOM 2306 C CA . ASP A 1 292 ? -1.061 7.081 -14.801 1.00 65.06 292 ASP A CA 1
ATOM 2307 C C . ASP A 1 292 ? -0.440 5.676 -14.888 1.00 65.06 292 ASP A C 1
ATOM 2309 O O . ASP A 1 292 ? 0.751 5.477 -14.635 1.00 65.06 292 ASP A O 1
ATOM 2313 N N . TRP A 1 293 ? -1.254 4.667 -15.213 1.00 74.50 293 TRP A N 1
ATOM 2314 C CA . TRP A 1 293 ? -0.817 3.269 -15.224 1.00 74.50 293 TRP A CA 1
ATOM 2315 C C . TRP A 1 293 ? 0.368 3.025 -16.145 1.00 74.50 293 TRP A C 1
ATOM 2317 O O . TRP A 1 293 ? 1.164 2.148 -15.829 1.00 74.50 293 TRP A O 1
ATOM 2327 N N . GLN A 1 294 ? 0.508 3.782 -17.240 1.00 64.44 294 GLN A N 1
ATOM 2328 C CA . GLN A 1 294 ? 1.614 3.647 -18.182 1.00 64.44 294 GLN A CA 1
ATOM 2329 C C . GLN A 1 294 ? 2.932 3.738 -17.421 1.00 64.44 294 GLN A C 1
ATOM 2331 O O . GLN A 1 294 ? 3.687 2.779 -17.492 1.00 64.44 294 GLN A O 1
ATOM 2336 N N . HIS A 1 295 ? 3.099 4.747 -16.560 1.00 66.12 295 HIS A N 1
ATOM 2337 C CA . HIS A 1 295 ? 4.289 5.035 -15.747 1.00 66.12 295 HIS A CA 1
ATOM 2338 C C . HIS A 1 295 ? 4.586 4.024 -14.627 1.00 66.12 295 HIS A C 1
ATOM 2340 O O . HIS A 1 295 ? 5.488 4.256 -13.822 1.00 66.12 295 HIS A O 1
ATOM 2346 N N . ALA A 1 296 ? 3.831 2.929 -14.515 1.00 69.31 296 ALA A N 1
ATOM 2347 C CA . ALA A 1 296 ? 4.149 1.846 -13.594 1.00 69.31 296 ALA A CA 1
ATOM 2348 C C . ALA A 1 296 ? 5.286 0.960 -14.143 1.00 69.31 296 ALA A C 1
ATOM 2350 O O . ALA A 1 296 ? 5.275 0.549 -15.305 1.00 69.31 296 ALA A O 1
ATOM 2351 N N . VAL A 1 297 ? 6.234 0.599 -13.279 1.00 65.25 297 VAL A N 1
ATOM 2352 C CA . VAL A 1 297 ? 7.264 -0.410 -13.554 1.00 65.25 297 VAL A CA 1
ATOM 2353 C C . VAL A 1 297 ? 6.618 -1.788 -13.431 1.00 65.25 297 VAL A C 1
ATOM 2355 O O . VAL A 1 297 ? 6.091 -2.125 -12.375 1.00 65.25 297 VAL A O 1
ATOM 2358 N N . ARG A 1 298 ? 6.639 -2.601 -14.490 1.00 75.00 298 ARG A N 1
ATOM 2359 C CA . ARG A 1 298 ? 5.923 -3.889 -14.560 1.00 75.00 298 ARG A CA 1
ATOM 2360 C C . ARG A 1 298 ? 6.867 -5.041 -14.888 1.00 75.00 298 ARG A C 1
ATOM 2362 O O . ARG A 1 298 ? 7.862 -4.852 -15.588 1.00 75.00 298 ARG A O 1
ATOM 2369 N N . ASP A 1 299 ? 6.557 -6.239 -14.399 1.00 68.00 299 ASP A N 1
ATOM 2370 C CA . ASP A 1 299 ? 7.212 -7.453 -14.890 1.00 68.00 299 ASP A CA 1
ATOM 2371 C C . ASP A 1 299 ? 6.661 -7.908 -16.257 1.00 68.00 299 ASP A C 1
ATOM 2373 O O . ASP A 1 299 ? 5.757 -7.299 -16.827 1.00 68.00 299 ASP A O 1
ATOM 2377 N N . GLU A 1 300 ? 7.248 -8.968 -16.823 1.00 59.88 300 GLU A N 1
ATOM 2378 C CA . GLU A 1 300 ? 6.884 -9.464 -18.161 1.00 59.88 300 GLU A CA 1
ATOM 2379 C C . GLU A 1 300 ? 5.427 -9.880 -18.308 1.00 59.88 300 GLU A C 1
ATOM 2381 O O . GLU A 1 300 ? 4.880 -9.792 -19.402 1.00 59.88 300 GLU A O 1
ATOM 2386 N N . ALA A 1 301 ? 4.825 -10.376 -17.229 1.00 62.50 301 ALA A N 1
ATOM 2387 C CA . ALA A 1 301 ? 3.487 -10.943 -17.273 1.00 62.50 301 ALA A CA 1
ATOM 2388 C C . ALA A 1 301 ? 2.406 -9.857 -17.390 1.00 62.50 301 ALA A C 1
ATOM 2390 O O . ALA A 1 301 ? 1.250 -10.172 -17.657 1.00 62.50 301 ALA A O 1
ATOM 2391 N N . ILE A 1 302 ? 2.780 -8.588 -17.193 1.00 71.56 302 ILE A N 1
ATOM 2392 C CA . ILE A 1 302 ? 1.887 -7.433 -17.135 1.00 71.56 302 ILE A CA 1
ATOM 2393 C C . ILE A 1 302 ? 2.330 -6.420 -18.208 1.00 71.56 302 ILE A C 1
ATOM 2395 O O . ILE A 1 302 ? 2.696 -5.276 -17.929 1.00 71.56 302 ILE A O 1
ATOM 2399 N N . ALA A 1 303 ? 2.361 -6.857 -19.467 1.00 64.38 303 ALA A N 1
ATOM 2400 C CA . ALA A 1 303 ? 2.778 -6.028 -20.595 1.00 64.38 303 ALA A CA 1
ATOM 2401 C C . ALA A 1 303 ? 1.566 -5.352 -21.255 1.00 64.38 303 ALA A C 1
ATOM 2403 O O . ALA A 1 303 ? 0.739 -6.017 -21.870 1.00 64.38 303 ALA A O 1
ATOM 2404 N N . CYS A 1 304 ? 1.486 -4.022 -21.153 1.00 66.94 304 CYS A N 1
ATOM 2405 C CA . CYS A 1 304 ? 0.374 -3.223 -21.672 1.00 66.94 304 CYS A CA 1
ATOM 2406 C C . CYS A 1 304 ? 0.807 -2.181 -22.693 1.00 66.94 304 CYS A C 1
ATOM 2408 O O . CYS A 1 304 ? 0.657 -0.982 -22.509 1.00 66.94 304 CYS A O 1
ATOM 2410 N N . GLY A 1 305 ? 1.346 -2.681 -23.794 1.00 56.00 305 GLY A N 1
ATOM 2411 C CA . GLY A 1 305 ? 1.714 -1.946 -24.995 1.00 56.00 305 GLY A CA 1
ATOM 2412 C C . GLY A 1 305 ? 1.882 -2.950 -26.127 1.00 56.00 305 GLY A C 1
ATOM 2413 O O . GLY A 1 305 ? 1.768 -4.160 -25.896 1.00 56.00 305 GLY A O 1
ATOM 2414 N N . GLU A 1 306 ? 2.154 -2.485 -27.346 1.00 42.09 306 GLU A N 1
ATOM 2415 C CA . GLU A 1 306 ? 2.607 -3.411 -28.377 1.00 42.09 306 GLU A CA 1
ATOM 2416 C C . GLU A 1 306 ? 3.860 -4.106 -27.833 1.00 42.09 306 GLU A C 1
ATOM 2418 O O . GLU A 1 306 ? 4.921 -3.503 -27.671 1.00 42.09 306 GLU A O 1
ATOM 2423 N N . ARG A 1 307 ? 3.760 -5.419 -27.576 1.00 44.81 307 ARG A N 1
ATOM 2424 C CA . ARG A 1 307 ? 4.886 -6.306 -27.865 1.00 44.81 307 ARG A CA 1
ATOM 2425 C C . ARG A 1 307 ? 5.353 -5.791 -29.218 1.00 44.81 307 ARG A C 1
ATOM 2427 O O . ARG A 1 307 ? 4.539 -5.879 -30.135 1.00 44.81 307 ARG A O 1
ATOM 2434 N N . ILE A 1 308 ? 6.567 -5.235 -29.350 1.00 42.69 308 ILE A N 1
ATOM 2435 C CA . ILE A 1 308 ? 7.201 -5.192 -30.673 1.00 42.69 308 ILE A CA 1
ATOM 2436 C C . ILE A 1 308 ? 6.979 -6.611 -31.148 1.00 42.69 308 ILE A C 1
ATOM 2438 O O . ILE A 1 308 ? 7.483 -7.532 -30.479 1.00 42.69 308 ILE A O 1
ATOM 2442 N N . PRO A 1 309 ? 6.087 -6.838 -32.123 1.00 34.94 309 PRO A N 1
ATOM 2443 C CA . PRO A 1 309 ? 5.640 -8.189 -32.302 1.00 34.94 309 PRO A CA 1
ATOM 2444 C C . PRO A 1 309 ? 6.904 -8.967 -32.675 1.00 34.94 309 PRO A C 1
ATOM 2446 O O . PRO A 1 309 ? 7.843 -8.396 -33.251 1.00 34.94 309 PRO A O 1
ATOM 2449 N N . PRO A 1 310 ? 6.976 -10.278 -32.447 1.00 36.94 310 PRO A N 1
ATOM 2450 C CA . PRO A 1 310 ? 7.820 -11.087 -33.304 1.00 36.94 310 PRO A CA 1
ATOM 2451 C C . PRO A 1 310 ? 7.208 -11.052 -34.724 1.00 36.94 310 PRO A C 1
ATOM 2453 O O . PRO A 1 310 ? 6.843 -12.080 -35.283 1.00 36.94 310 PRO A O 1
ATOM 2456 N N . THR A 1 311 ? 6.968 -9.871 -35.303 1.00 35.19 311 THR A N 1
ATOM 2457 C CA . THR A 1 311 ? 6.474 -9.722 -36.657 1.00 35.19 311 THR A CA 1
ATOM 2458 C C . THR A 1 311 ? 7.671 -9.837 -37.551 1.00 35.19 311 THR A C 1
ATOM 2460 O O . THR A 1 311 ? 8.503 -8.938 -37.651 1.00 35.19 311 THR A O 1
ATOM 2463 N N . THR A 1 312 ? 7.643 -10.967 -38.244 1.00 35.47 312 THR A N 1
ATOM 2464 C CA . THR A 1 312 ? 8.555 -11.428 -39.279 1.00 35.47 312 THR A CA 1
ATOM 2465 C C . THR A 1 312 ? 9.825 -12.053 -38.720 1.00 35.47 312 THR A C 1
ATOM 2467 O O . THR A 1 312 ? 10.331 -11.679 -37.670 1.00 35.47 312 THR A O 1
ATOM 2470 N N . SER A 1 313 ? 10.294 -13.103 -39.390 1.00 40.28 313 SER A N 1
ATOM 2471 C CA . SER A 1 313 ? 11.351 -14.019 -38.954 1.00 40.28 313 SER A CA 1
ATOM 2472 C C . SER A 1 313 ? 12.759 -13.398 -38.922 1.00 40.28 313 SER A C 1
ATOM 2474 O O . SER A 1 313 ? 13.747 -14.092 -39.147 1.00 40.28 313 SER A O 1
ATOM 2476 N N . SER A 1 314 ? 12.851 -12.097 -38.667 1.00 49.66 314 SER A N 1
ATOM 2477 C CA . SER A 1 314 ? 14.065 -11.330 -38.439 1.00 49.66 314 SER A CA 1
ATOM 2478 C C . SER A 1 314 ? 13.775 -10.355 -37.305 1.00 49.66 314 SER A C 1
ATOM 2480 O O . SER A 1 314 ? 12.901 -9.499 -37.426 1.00 49.66 314 SER A O 1
ATOM 2482 N N . THR A 1 315 ? 14.492 -10.493 -36.194 1.00 55.78 315 THR A N 1
ATOM 2483 C CA . THR A 1 315 ? 14.531 -9.477 -35.141 1.00 55.78 315 THR A CA 1
ATOM 2484 C C . THR A 1 315 ? 14.765 -8.097 -35.767 1.00 55.78 315 THR A C 1
ATOM 2486 O O . THR A 1 315 ? 15.677 -8.001 -36.591 1.00 55.78 315 THR A O 1
ATOM 2489 N N . PRO A 1 316 ? 13.987 -7.051 -35.418 1.00 68.00 316 PRO A N 1
ATOM 2490 C CA . PRO A 1 316 ? 14.256 -5.708 -35.915 1.00 68.00 316 PRO A CA 1
ATOM 2491 C C . PRO A 1 316 ? 15.688 -5.316 -35.548 1.00 68.00 316 PRO A C 1
ATOM 2493 O O . PRO A 1 316 ? 16.109 -5.483 -34.402 1.00 68.00 316 PRO A O 1
ATOM 2496 N N . ASP A 1 317 ? 16.430 -4.894 -36.565 1.00 83.31 317 ASP A N 1
ATOM 2497 C CA . ASP A 1 317 ? 17.821 -4.473 -36.469 1.00 83.31 317 ASP A CA 1
ATOM 2498 C C . ASP A 1 317 ? 17.868 -2.968 -36.188 1.00 83.31 317 ASP A C 1
ATOM 2500 O O . ASP A 1 317 ? 17.508 -2.166 -37.058 1.00 83.31 317 ASP A O 1
ATOM 2504 N N . PHE A 1 318 ? 18.290 -2.599 -34.976 1.00 90.12 318 PHE A N 1
ATOM 2505 C CA . PHE A 1 318 ? 18.480 -1.205 -34.566 1.00 90.12 318 PHE A CA 1
ATOM 2506 C C . PHE A 1 318 ? 19.936 -0.740 -34.710 1.00 90.12 318 PHE A C 1
ATOM 2508 O O . PHE A 1 318 ? 20.219 0.442 -34.513 1.00 90.12 318 PHE A O 1
ATOM 2515 N N . ASN A 1 319 ? 20.859 -1.626 -35.097 1.00 94.06 319 ASN A N 1
ATOM 2516 C CA . ASN A 1 319 ? 22.268 -1.281 -35.227 1.00 94.06 319 ASN A CA 1
ATOM 2517 C C . ASN A 1 319 ? 22.477 -0.296 -36.388 1.00 94.06 319 ASN A C 1
ATOM 2519 O O . ASN A 1 319 ? 21.912 -0.444 -37.477 1.00 94.06 319 ASN A O 1
ATOM 2523 N N . ASN A 1 320 ? 23.327 0.708 -36.166 1.00 95.00 320 ASN A N 1
ATOM 2524 C CA . ASN A 1 320 ? 23.674 1.750 -37.136 1.00 95.00 320 ASN A CA 1
ATOM 2525 C C . ASN A 1 320 ? 22.455 2.485 -37.731 1.00 95.00 320 ASN A C 1
ATOM 2527 O O . ASN A 1 320 ? 22.492 2.942 -38.878 1.00 95.00 320 ASN A O 1
ATOM 2531 N N . LYS A 1 321 ? 21.340 2.554 -36.992 1.00 95.12 321 LYS A N 1
ATOM 2532 C CA . LYS A 1 321 ? 20.134 3.281 -37.406 1.00 95.12 321 LYS A CA 1
ATOM 2533 C C . LYS A 1 321 ? 20.138 4.704 -36.871 1.00 95.12 321 LYS A C 1
ATOM 2535 O O . LYS A 1 321 ? 20.696 4.975 -35.816 1.00 95.12 321 LYS A O 1
ATOM 2540 N N . THR A 1 322 ? 19.473 5.598 -37.594 1.00 95.44 322 THR A N 1
ATOM 2541 C CA . THR A 1 322 ? 19.079 6.912 -37.078 1.00 95.44 322 THR A CA 1
ATOM 2542 C C . THR A 1 322 ? 17.678 6.780 -36.500 1.00 95.44 322 THR A C 1
ATOM 2544 O O . THR A 1 322 ? 16.733 6.526 -37.240 1.00 95.44 322 THR A O 1
ATOM 2547 N N . LEU A 1 323 ? 17.593 6.896 -35.182 1.00 92.88 323 LEU A N 1
ATOM 2548 C CA . LEU A 1 323 ? 16.427 6.700 -34.326 1.00 92.88 323 LEU A CA 1
ATOM 2549 C C . LEU A 1 323 ? 16.272 7.916 -33.398 1.00 92.88 323 LEU A C 1
ATOM 2551 O O . LEU A 1 323 ? 15.978 7.771 -32.223 1.00 92.88 323 LEU A O 1
ATOM 2555 N N . THR A 1 324 ? 16.556 9.114 -33.908 1.00 92.31 324 THR A N 1
ATOM 2556 C CA . THR A 1 324 ? 16.460 10.364 -33.146 1.00 92.31 324 THR A CA 1
ATOM 2557 C C . THR A 1 324 ? 15.011 10.685 -32.805 1.00 92.31 324 THR A C 1
ATOM 2559 O O . THR A 1 324 ? 14.148 10.541 -33.669 1.00 92.31 324 THR A O 1
ATOM 2562 N N . ASP A 1 325 ? 14.771 11.194 -31.595 1.00 84.50 325 ASP A N 1
ATOM 2563 C CA . ASP A 1 325 ? 13.442 11.592 -31.102 1.00 84.50 325 ASP A CA 1
ATOM 2564 C C . ASP A 1 325 ? 12.408 10.441 -31.049 1.00 84.50 325 ASP A C 1
ATOM 2566 O O . ASP A 1 325 ? 11.200 10.683 -30.986 1.00 84.50 325 ASP A O 1
ATOM 2570 N N . GLU A 1 326 ? 12.860 9.184 -31.082 1.00 86.75 326 GLU A N 1
ATOM 2571 C CA . GLU A 1 326 ? 11.980 8.015 -31.030 1.00 86.75 326 GLU A CA 1
ATOM 2572 C C . GLU A 1 326 ? 11.523 7.713 -29.595 1.00 86.75 326 GLU A C 1
ATOM 2574 O O . GLU A 1 326 ? 12.259 7.900 -28.619 1.00 86.75 326 GLU A O 1
ATOM 2579 N N . ASP A 1 327 ? 10.297 7.202 -29.465 1.00 76.06 327 ASP A N 1
ATOM 2580 C CA . ASP A 1 327 ? 9.721 6.793 -28.183 1.00 76.06 327 ASP A CA 1
ATOM 2581 C C . ASP A 1 327 ? 9.769 5.269 -28.024 1.00 76.06 327 ASP A C 1
ATOM 2583 O O . ASP A 1 327 ? 8.989 4.519 -28.615 1.00 76.06 327 ASP A O 1
ATOM 2587 N N . PHE A 1 328 ? 10.705 4.821 -27.195 1.00 79.19 328 PHE A N 1
ATOM 2588 C CA . PHE A 1 328 ? 10.886 3.444 -26.748 1.00 79.19 328 PHE A CA 1
ATOM 2589 C C . PHE A 1 328 ? 10.418 3.233 -25.302 1.00 79.19 328 PHE A C 1
ATOM 2591 O O . PHE A 1 328 ? 10.713 2.182 -24.713 1.00 79.19 328 PHE A O 1
ATOM 2598 N N . SER A 1 329 ? 9.718 4.205 -24.706 1.00 66.75 329 SER A N 1
ATOM 2599 C CA . SER A 1 329 ? 9.255 4.089 -23.328 1.00 66.75 329 SER A CA 1
ATOM 2600 C C . SER A 1 329 ? 8.395 2.838 -23.148 1.00 66.75 329 SER A C 1
ATOM 2602 O O . SER A 1 329 ? 7.641 2.423 -24.031 1.00 66.75 329 SER A O 1
ATOM 2604 N N . TYR A 1 330 ? 8.566 2.167 -22.007 1.00 55.69 330 TYR A N 1
ATOM 2605 C CA . TYR A 1 330 ? 7.920 0.881 -21.692 1.00 55.69 330 TYR A CA 1
ATOM 2606 C C . TYR A 1 330 ? 8.273 -0.298 -22.618 1.00 55.69 330 TYR A C 1
ATOM 2608 O O . TYR A 1 330 ? 7.687 -1.377 -22.483 1.00 55.69 330 TYR A O 1
ATOM 2616 N N . GLY A 1 331 ? 9.226 -0.137 -23.540 1.00 63.44 331 GLY A N 1
ATOM 2617 C CA . GLY A 1 331 ? 9.610 -1.170 -24.497 1.00 63.44 331 GLY A CA 1
ATOM 2618 C C . GLY A 1 331 ? 10.195 -2.428 -23.843 1.00 63.44 331 GLY A C 1
ATOM 2619 O O . GLY A 1 331 ? 10.975 -2.361 -22.892 1.00 63.44 331 GLY A O 1
ATOM 2620 N N . LEU A 1 332 ? 9.856 -3.602 -24.390 1.00 67.69 332 LEU A N 1
ATOM 2621 C CA . LEU A 1 332 ? 10.470 -4.889 -24.033 1.00 67.69 332 LEU A CA 1
ATOM 2622 C C . LEU A 1 332 ? 11.699 -5.147 -24.918 1.00 67.69 332 LEU A C 1
ATOM 2624 O O . LEU A 1 332 ? 11.613 -5.798 -25.962 1.00 67.69 332 LEU A O 1
ATOM 2628 N N . LEU A 1 333 ? 12.845 -4.610 -24.507 1.00 77.44 333 LEU A N 1
ATOM 2629 C CA . LEU A 1 333 ? 14.063 -4.480 -25.313 1.00 77.44 333 LEU A CA 1
ATOM 2630 C C . LEU A 1 333 ? 15.272 -5.223 -24.711 1.00 77.44 333 LEU A C 1
ATOM 2632 O O . LEU A 1 333 ? 16.423 -4.939 -25.048 1.00 77.44 333 LEU A O 1
ATOM 2636 N N . ASP A 1 334 ? 15.028 -6.215 -23.852 1.00 77.00 334 ASP A N 1
ATOM 2637 C CA . ASP A 1 334 ? 16.088 -7.042 -23.273 1.00 77.00 334 ASP A CA 1
ATOM 2638 C C . ASP A 1 334 ? 16.947 -7.677 -24.378 1.00 77.00 334 ASP A C 1
ATOM 2640 O O . ASP A 1 334 ? 16.434 -8.268 -25.336 1.00 77.00 334 ASP A O 1
ATOM 2644 N N . ARG A 1 335 ? 18.274 -7.586 -24.223 1.00 84.06 335 ARG A N 1
ATOM 2645 C CA . ARG A 1 335 ? 19.283 -8.103 -25.169 1.00 84.06 335 ARG A CA 1
ATOM 2646 C C . ARG A 1 335 ? 19.225 -7.508 -26.579 1.00 84.06 335 ARG A C 1
ATOM 2648 O O . ARG A 1 335 ? 19.854 -8.061 -27.481 1.00 84.06 335 ARG A O 1
ATOM 2655 N N . LYS A 1 336 ? 18.476 -6.427 -26.803 1.00 89.06 336 LYS A N 1
ATOM 2656 C CA . LYS A 1 336 ? 18.478 -5.738 -28.096 1.00 89.06 336 LYS A CA 1
ATOM 2657 C C . LYS A 1 336 ? 19.773 -4.970 -28.299 1.00 89.06 336 LYS A C 1
ATOM 2659 O O . LYS A 1 336 ? 20.398 -4.511 -27.345 1.00 89.06 336 LYS A O 1
ATOM 2664 N N . GLU A 1 337 ? 20.170 -4.875 -29.559 1.00 93.88 337 GLU A N 1
ATOM 2665 C CA . GLU A 1 337 ? 21.387 -4.196 -29.975 1.00 93.88 337 GLU A CA 1
ATOM 2666 C C . GLU A 1 337 ? 21.019 -2.914 -30.712 1.00 93.88 337 GLU A C 1
ATOM 2668 O O . GLU A 1 337 ? 20.229 -2.947 -31.653 1.00 93.88 337 GLU A O 1
ATOM 2673 N N . PHE A 1 338 ? 21.602 -1.816 -30.245 1.00 96.56 338 PHE A N 1
ATOM 2674 C CA . PHE A 1 338 ? 21.529 -0.452 -30.756 1.00 96.56 338 PHE A CA 1
ATOM 2675 C C . PHE A 1 338 ? 22.944 0.043 -31.114 1.00 96.56 338 PHE A C 1
ATOM 2677 O O . PHE A 1 338 ? 23.258 1.227 -31.005 1.00 96.56 338 PHE A O 1
ATOM 2684 N N . ILE A 1 339 ? 23.831 -0.878 -31.491 1.00 96.81 339 ILE A N 1
ATOM 2685 C CA . ILE A 1 339 ? 25.262 -0.635 -31.675 1.00 96.81 339 ILE A CA 1
ATOM 2686 C C . ILE A 1 339 ? 25.474 0.364 -32.812 1.00 96.81 339 ILE A C 1
ATOM 2688 O O . ILE A 1 339 ? 24.928 0.181 -33.904 1.00 96.81 339 ILE A O 1
ATOM 2692 N N . GLY A 1 340 ? 26.250 1.419 -32.563 1.00 97.06 340 GLY A N 1
ATOM 2693 C CA . GLY A 1 340 ? 26.537 2.467 -33.548 1.00 97.06 340 GLY A CA 1
ATOM 2694 C C . GLY A 1 340 ? 25.317 3.287 -33.982 1.00 97.06 340 GLY A C 1
ATOM 2695 O O . GLY A 1 340 ? 25.378 3.997 -34.987 1.00 97.06 340 GLY A O 1
ATOM 2696 N N . SER A 1 341 ? 24.173 3.142 -33.307 1.00 97.50 341 SER A N 1
ATOM 2697 C CA . SER A 1 341 ? 22.949 3.868 -33.657 1.00 97.50 341 SER A CA 1
ATOM 2698 C C . SER A 1 341 ? 22.974 5.305 -33.136 1.00 97.50 341 SER A C 1
ATOM 2700 O O . SER A 1 341 ? 23.649 5.612 -32.158 1.00 97.50 341 SER A O 1
ATOM 2702 N N . ASN A 1 342 ? 22.225 6.187 -33.791 1.00 97.88 342 ASN A N 1
ATOM 2703 C CA . ASN A 1 342 ? 21.949 7.526 -33.292 1.00 97.88 342 ASN A CA 1
ATOM 2704 C C . ASN A 1 342 ? 20.562 7.536 -32.643 1.00 97.88 342 ASN A C 1
ATOM 2706 O O . ASN A 1 342 ? 19.563 7.394 -33.342 1.00 97.88 342 ASN A O 1
ATOM 2710 N N . LEU A 1 343 ? 20.534 7.712 -31.328 1.00 97.94 343 LEU A N 1
ATOM 2711 C CA . LEU A 1 343 ? 19.369 7.733 -30.448 1.00 97.94 343 LEU A CA 1
ATOM 2712 C C . LEU A 1 343 ? 19.223 9.088 -29.738 1.00 97.94 343 LEU A C 1
ATOM 2714 O O . LEU A 1 343 ? 18.562 9.172 -28.699 1.00 97.94 343 LEU A O 1
ATOM 2718 N N . THR A 1 344 ? 19.819 10.157 -30.274 1.00 97.69 344 THR A N 1
ATOM 2719 C CA . THR A 1 344 ? 19.747 11.490 -29.670 1.00 97.69 344 THR A CA 1
ATOM 2720 C C . THR A 1 344 ? 18.289 11.891 -29.393 1.00 97.69 344 THR A C 1
ATOM 2722 O O . THR A 1 344 ? 17.421 11.712 -30.249 1.00 97.69 344 THR A O 1
ATOM 2725 N N . ASN A 1 345 ? 18.027 12.427 -28.196 1.00 91.75 345 ASN A N 1
ATOM 2726 C CA . ASN A 1 345 ? 16.705 12.833 -27.685 1.00 91.75 345 ASN A CA 1
ATOM 2727 C C . ASN A 1 345 ? 15.644 11.717 -27.577 1.00 91.75 345 ASN A C 1
ATOM 2729 O O . ASN A 1 345 ? 14.461 12.018 -27.410 1.00 91.75 345 ASN A O 1
ATOM 2733 N N . SER A 1 346 ? 16.021 10.445 -27.699 1.00 93.81 346 SER A N 1
ATOM 2734 C CA . SER A 1 346 ? 15.047 9.350 -27.601 1.00 93.81 346 SER A CA 1
ATOM 2735 C C . SER A 1 346 ? 14.578 9.131 -26.164 1.00 93.81 346 SER A C 1
ATOM 2737 O O . SER A 1 346 ? 15.295 9.412 -25.199 1.00 93.81 346 SER A O 1
ATOM 2739 N N . ASN A 1 347 ? 13.386 8.561 -26.020 1.00 81.38 347 ASN A N 1
ATOM 2740 C CA . ASN A 1 347 ? 12.808 8.216 -24.728 1.00 81.38 347 ASN A CA 1
ATOM 2741 C C . ASN A 1 347 ? 12.851 6.699 -24.494 1.00 81.38 347 ASN A C 1
ATOM 2743 O O . ASN A 1 347 ? 12.236 5.949 -25.237 1.00 81.38 347 ASN A O 1
ATOM 2747 N N . PHE A 1 348 ? 13.532 6.245 -23.446 1.00 89.50 348 PHE A N 1
ATOM 2748 C CA . PHE A 1 348 ? 13.552 4.858 -22.966 1.00 89.50 348 PHE A CA 1
ATOM 2749 C C . PHE A 1 348 ? 13.036 4.739 -21.528 1.00 89.50 348 PHE A C 1
ATOM 2751 O O . PHE A 1 348 ? 13.315 3.750 -20.839 1.00 89.50 348 PHE A O 1
ATOM 2758 N N . ASP A 1 349 ? 12.285 5.727 -21.053 1.00 77.19 349 ASP A N 1
ATOM 2759 C CA . ASP A 1 349 ? 11.737 5.715 -19.707 1.00 77.19 349 ASP A CA 1
ATOM 2760 C C . ASP A 1 349 ? 10.952 4.426 -19.457 1.00 77.19 349 ASP A C 1
ATOM 2762 O O . ASP A 1 349 ? 10.166 3.961 -20.289 1.00 77.19 349 ASP A O 1
ATOM 2766 N N . PHE A 1 350 ? 11.180 3.825 -18.292 1.00 60.56 350 PHE A N 1
ATOM 2767 C CA . PHE A 1 350 ? 10.534 2.592 -17.845 1.00 60.56 350 PHE A CA 1
ATOM 2768 C C . PHE A 1 350 ? 10.769 1.366 -18.751 1.00 60.56 350 PHE A C 1
ATOM 2770 O O . PHE A 1 350 ? 10.131 0.328 -18.551 1.00 60.56 350 PHE A O 1
ATOM 2777 N N . ALA A 1 351 ? 11.658 1.445 -19.747 1.00 72.12 351 ALA A N 1
ATOM 2778 C CA . ALA A 1 351 ? 11.925 0.340 -20.660 1.00 72.12 351 ALA A CA 1
ATOM 2779 C C . ALA A 1 351 ? 12.676 -0.813 -19.971 1.00 72.12 351 ALA A C 1
ATOM 2781 O O . ALA A 1 351 ? 13.472 -0.626 -19.044 1.00 72.12 351 ALA A O 1
ATOM 2782 N N . ARG A 1 352 ? 12.458 -2.037 -20.462 1.00 72.19 352 ARG A N 1
ATOM 2783 C CA . ARG A 1 352 ? 13.252 -3.218 -20.102 1.00 72.19 352 ARG A CA 1
ATOM 2784 C C . ARG A 1 352 ? 14.406 -3.367 -21.075 1.00 72.19 352 ARG A C 1
ATOM 2786 O O . ARG A 1 352 ? 14.193 -3.674 -22.241 1.00 72.19 352 ARG A O 1
ATOM 2793 N N . LEU A 1 353 ? 15.614 -3.148 -20.582 1.00 86.12 353 LEU A N 1
ATOM 2794 C CA . LEU A 1 353 ? 16.848 -3.094 -21.356 1.00 86.12 353 LEU A CA 1
ATOM 2795 C C . LEU A 1 353 ? 17.928 -3.982 -20.728 1.00 86.12 353 LEU A C 1
ATOM 2797 O O . LEU A 1 353 ? 19.127 -3.739 -20.889 1.00 86.12 353 LEU A O 1
ATOM 2801 N N . LYS A 1 354 ? 17.526 -5.042 -20.016 1.00 84.38 354 LYS A N 1
ATOM 2802 C CA . LYS A 1 354 ? 18.475 -5.952 -19.386 1.00 84.38 354 LYS A CA 1
ATOM 2803 C C . LYS A 1 354 ? 19.370 -6.562 -20.463 1.00 84.38 354 LYS A C 1
ATOM 2805 O O . LYS A 1 354 ? 18.879 -7.194 -21.404 1.00 84.38 354 LYS A O 1
ATOM 2810 N N . ARG A 1 355 ? 20.689 -6.420 -20.308 1.00 87.62 355 ARG A N 1
ATOM 2811 C CA . ARG A 1 355 ? 21.702 -6.873 -21.284 1.00 87.62 355 ARG A CA 1
ATOM 2812 C C . ARG A 1 355 ? 21.567 -6.252 -22.680 1.00 87.62 355 ARG A C 1
ATOM 2814 O O . ARG A 1 355 ? 22.057 -6.844 -23.641 1.00 87.62 355 ARG A O 1
ATOM 2821 N N . ALA A 1 356 ? 20.888 -5.114 -22.823 1.00 94.94 356 ALA A N 1
ATOM 2822 C CA . ALA A 1 356 ? 20.881 -4.374 -24.083 1.00 94.94 356 ALA A CA 1
ATOM 2823 C C . ALA A 1 356 ? 22.291 -3.848 -24.407 1.00 94.94 356 ALA A C 1
ATOM 2825 O O . ALA A 1 356 ? 23.086 -3.577 -23.502 1.00 94.94 356 ALA A O 1
ATOM 2826 N N . LYS A 1 357 ? 22.612 -3.726 -25.698 1.00 97.31 357 LYS A N 1
ATOM 2827 C CA . LYS A 1 357 ? 23.907 -3.227 -26.176 1.00 97.31 357 LYS A CA 1
ATOM 2828 C C . LYS A 1 357 ? 23.721 -1.882 -26.863 1.00 97.31 357 LYS A C 1
ATOM 2830 O O . LYS A 1 357 ? 23.124 -1.823 -27.931 1.00 97.31 357 LYS A O 1
ATOM 2835 N N . PHE A 1 358 ? 24.293 -0.842 -26.283 1.00 98.12 358 PHE A N 1
ATOM 2836 C CA . PHE A 1 358 ? 24.363 0.516 -26.813 1.00 98.12 358 PHE A CA 1
ATOM 2837 C C . PHE A 1 358 ? 25.798 0.902 -27.193 1.00 98.12 358 PHE A C 1
ATOM 2839 O O . PHE A 1 358 ? 26.167 2.071 -27.149 1.00 98.12 358 PHE A O 1
ATOM 2846 N N . ASN A 1 359 ? 26.639 -0.085 -27.513 1.00 97.88 359 ASN A N 1
ATOM 2847 C CA . ASN A 1 359 ? 28.044 0.169 -27.812 1.00 97.88 359 ASN A CA 1
ATOM 2848 C C . ASN A 1 359 ? 28.173 1.122 -29.001 1.00 97.88 359 ASN A C 1
ATOM 2850 O O . ASN A 1 359 ? 27.428 0.980 -29.970 1.00 97.88 359 ASN A O 1
ATOM 2854 N N . ASP A 1 360 ? 29.095 2.077 -28.929 1.00 97.62 360 ASP A N 1
ATOM 2855 C CA . ASP A 1 360 ? 29.323 3.069 -29.990 1.00 97.62 360 ASP A CA 1
ATOM 2856 C C . ASP A 1 360 ? 28.083 3.924 -30.355 1.00 97.62 360 ASP A C 1
ATOM 2858 O O . ASP A 1 360 ? 28.077 4.597 -31.387 1.00 97.62 360 ASP A O 1
ATOM 2862 N N . ALA A 1 361 ? 27.003 3.884 -29.565 1.00 98.00 361 ALA A N 1
ATOM 2863 C CA . ALA A 1 361 ? 25.773 4.616 -29.860 1.00 98.00 361 ALA A CA 1
ATOM 2864 C C . ALA A 1 361 ? 25.868 6.094 -29.448 1.00 98.00 361 ALA A C 1
ATOM 2866 O O . ALA A 1 361 ? 26.510 6.441 -28.453 1.00 98.00 361 ALA A O 1
ATOM 2867 N N . ASP A 1 362 ? 25.166 6.960 -30.180 1.00 98.06 362 ASP A N 1
ATOM 2868 C CA . ASP A 1 362 ? 24.940 8.352 -29.793 1.00 98.06 362 ASP A CA 1
ATOM 2869 C C . ASP A 1 362 ? 23.633 8.467 -29.004 1.00 98.06 362 ASP A C 1
ATOM 2871 O O . ASP A 1 362 ? 22.544 8.377 -29.565 1.00 98.06 362 ASP A O 1
ATOM 2875 N N . LEU A 1 363 ? 23.747 8.629 -27.690 1.00 97.62 363 LEU A N 1
ATOM 2876 C CA . LEU A 1 363 ? 22.658 8.682 -26.716 1.00 97.62 363 LEU A CA 1
ATOM 2877 C C . LEU A 1 363 ? 22.548 10.073 -26.066 1.00 97.62 363 LEU A C 1
ATOM 2879 O O . LEU A 1 363 ? 22.045 10.208 -24.948 1.00 97.62 363 LEU A O 1
ATOM 2883 N N . ALA A 1 364 ? 23.013 11.125 -26.744 1.00 96.19 364 ALA A N 1
ATOM 2884 C CA . ALA A 1 364 ? 22.901 12.478 -26.214 1.00 96.19 364 ALA A CA 1
ATOM 2885 C C . ALA A 1 364 ? 21.435 12.849 -25.901 1.00 96.19 364 ALA A C 1
ATOM 2887 O O . ALA A 1 364 ? 20.537 12.646 -26.719 1.00 96.19 364 ALA A O 1
ATOM 2888 N N . ASN A 1 365 ? 21.191 13.417 -24.718 1.00 95.00 365 ASN A N 1
ATOM 2889 C CA . ASN A 1 365 ? 19.864 13.798 -24.206 1.00 95.00 365 ASN A CA 1
ATOM 2890 C C . ASN A 1 365 ? 18.839 12.646 -24.123 1.00 95.00 365 ASN A C 1
ATOM 2892 O O . ASN A 1 365 ? 17.634 12.902 -24.132 1.00 95.00 365 ASN A O 1
ATOM 2896 N N . VAL A 1 366 ? 19.281 11.388 -24.080 1.00 96.56 366 VAL A N 1
ATOM 2897 C CA . VAL A 1 366 ? 18.368 10.250 -23.912 1.00 96.56 366 VAL A CA 1
ATOM 2898 C C . VAL A 1 366 ? 17.783 10.217 -22.497 1.00 96.56 366 VAL A C 1
ATOM 2900 O O . VAL A 1 366 ? 18.468 10.540 -21.520 1.00 96.56 366 VAL A O 1
ATOM 2903 N N . SER A 1 367 ? 16.540 9.760 -22.374 1.00 90.69 367 SER A N 1
ATOM 2904 C CA . SER A 1 367 ? 15.902 9.523 -21.077 1.00 90.69 367 SER A CA 1
ATOM 2905 C C . SER A 1 367 ? 15.813 8.025 -20.772 1.00 90.69 367 SER A C 1
ATOM 2907 O O . SER A 1 367 ? 15.251 7.272 -21.560 1.00 90.69 367 SER A O 1
ATOM 2909 N N . PHE A 1 368 ? 16.384 7.578 -19.650 1.00 93.31 368 PHE A N 1
ATOM 2910 C CA . PHE A 1 368 ? 16.291 6.209 -19.118 1.00 93.31 368 PHE A CA 1
ATOM 2911 C C . PHE A 1 368 ? 15.634 6.185 -17.728 1.00 93.31 368 PHE A C 1
ATOM 2913 O O . PHE A 1 368 ? 15.955 5.330 -16.896 1.00 93.31 368 PHE A O 1
ATOM 2920 N N . ILE A 1 369 ? 14.740 7.129 -17.427 1.00 81.19 369 ILE A N 1
ATOM 2921 C CA . ILE A 1 369 ? 14.135 7.249 -16.097 1.00 81.19 369 ILE A CA 1
ATOM 2922 C C . ILE A 1 369 ? 13.422 5.944 -15.743 1.00 81.19 369 ILE A C 1
ATOM 2924 O O . ILE A 1 369 ? 12.593 5.446 -16.502 1.00 81.19 369 ILE A O 1
ATOM 2928 N N . ALA A 1 370 ? 13.748 5.377 -14.582 1.00 67.81 370 ALA A N 1
ATOM 2929 C CA . ALA A 1 370 ? 13.194 4.121 -14.078 1.00 67.81 370 ALA A CA 1
ATOM 2930 C C . ALA A 1 370 ? 13.304 2.920 -15.048 1.00 67.81 370 ALA A C 1
ATOM 2932 O O . ALA A 1 370 ? 12.579 1.931 -14.904 1.00 67.81 370 ALA A O 1
ATOM 2933 N N . ALA A 1 371 ? 14.214 2.972 -16.026 1.00 79.38 371 ALA A N 1
ATOM 2934 C CA . ALA A 1 371 ? 14.480 1.860 -16.931 1.00 79.38 371 ALA A CA 1
ATOM 2935 C C . ALA A 1 371 ? 15.273 0.743 -16.228 1.00 79.38 371 ALA A C 1
ATOM 2937 O O . ALA A 1 371 ? 16.113 0.987 -15.357 1.00 79.38 371 ALA A O 1
ATOM 2938 N N . ASN A 1 372 ? 15.055 -0.508 -16.636 1.00 79.50 372 ASN A N 1
ATOM 2939 C CA . ASN A 1 372 ? 15.891 -1.625 -16.198 1.00 79.50 372 ASN A CA 1
ATOM 2940 C C . ASN A 1 372 ? 17.072 -1.795 -17.154 1.00 79.50 372 ASN A C 1
ATOM 2942 O O . ASN A 1 372 ? 16.928 -2.413 -18.206 1.00 79.50 372 ASN A O 1
ATOM 2946 N N . LEU A 1 373 ? 18.238 -1.303 -16.750 1.00 93.19 373 LEU A N 1
ATOM 2947 C CA . LEU A 1 373 ? 19.497 -1.351 -17.493 1.00 93.19 373 LEU A CA 1
ATOM 2948 C C . LEU A 1 373 ? 20.477 -2.381 -16.911 1.00 93.19 373 LEU A C 1
ATOM 2950 O O . LEU A 1 373 ? 21.682 -2.319 -17.165 1.00 93.19 373 LEU A O 1
ATOM 2954 N N . SER A 1 374 ? 19.984 -3.338 -16.118 1.00 86.00 374 SER A N 1
ATOM 2955 C CA . SER A 1 374 ? 20.849 -4.334 -15.491 1.00 86.00 374 SER A CA 1
ATOM 2956 C C . SER A 1 374 ? 21.666 -5.089 -16.545 1.00 86.00 374 SER A C 1
ATOM 2958 O O . SER A 1 374 ? 21.139 -5.584 -17.542 1.00 86.00 374 SER A O 1
ATOM 2960 N N . GLU A 1 375 ? 22.978 -5.172 -16.340 1.00 91.31 375 GLU A N 1
ATOM 2961 C CA . GLU A 1 375 ? 23.923 -5.817 -17.261 1.00 91.31 375 GLU A CA 1
ATOM 2962 C C . GLU A 1 375 ? 23.943 -5.222 -18.692 1.00 91.31 375 GLU A C 1
ATOM 2964 O O . GLU A 1 375 ? 24.479 -5.857 -19.600 1.00 91.31 375 GLU A O 1
ATOM 2969 N N . ALA A 1 376 ? 23.360 -4.037 -18.928 1.00 96.81 376 ALA A N 1
ATOM 2970 C CA . ALA A 1 376 ? 23.420 -3.351 -20.221 1.00 96.81 376 ALA A CA 1
ATOM 2971 C C . ALA A 1 376 ? 24.829 -2.803 -20.497 1.00 96.81 376 ALA A C 1
ATOM 2973 O O . ALA A 1 376 ? 25.561 -2.462 -19.568 1.00 96.81 376 ALA A O 1
ATOM 2974 N N . SER A 1 377 ? 25.216 -2.704 -21.769 1.00 97.19 377 SER A N 1
ATOM 2975 C CA . SER A 1 377 ? 26.520 -2.165 -22.169 1.00 97.19 377 SER A CA 1
ATOM 2976 C C . SER A 1 377 ? 26.378 -0.839 -22.894 1.00 97.19 377 SER A C 1
ATOM 2978 O O . SER A 1 377 ? 25.681 -0.762 -23.899 1.00 97.19 377 SER A O 1
ATOM 2980 N N . PHE A 1 378 ? 27.104 0.163 -22.409 1.00 97.31 378 PHE A N 1
ATOM 2981 C CA . PHE A 1 378 ? 27.235 1.501 -22.984 1.00 97.31 378 PHE A CA 1
ATOM 2982 C C . PHE A 1 378 ? 28.658 1.761 -23.491 1.00 97.31 378 PHE A C 1
ATOM 2984 O O . PHE A 1 378 ? 29.057 2.903 -23.669 1.00 97.31 378 PHE A O 1
ATOM 2991 N N . THR A 1 379 ? 29.462 0.713 -23.670 1.00 95.12 379 THR A N 1
ATOM 2992 C CA . THR A 1 379 ? 30.890 0.849 -23.984 1.00 95.12 379 THR A CA 1
ATOM 2993 C C . THR A 1 379 ? 31.121 1.724 -25.223 1.00 95.12 379 THR A C 1
ATOM 2995 O O . THR A 1 379 ? 30.481 1.491 -26.244 1.00 95.12 379 THR A O 1
ATOM 2998 N N . ASP A 1 380 ? 32.022 2.705 -25.139 1.00 95.44 380 ASP A N 1
ATOM 2999 C CA . ASP A 1 380 ? 32.329 3.654 -26.229 1.00 95.44 380 ASP A CA 1
ATOM 3000 C C . ASP A 1 380 ? 31.138 4.529 -26.699 1.00 95.44 380 ASP A C 1
ATOM 3002 O O . ASP A 1 380 ? 31.167 5.081 -27.797 1.00 95.44 380 ASP A O 1
ATOM 3006 N N . SER A 1 381 ? 30.072 4.663 -25.900 1.00 96.62 381 SER A N 1
ATOM 3007 C CA . SER A 1 381 ? 28.896 5.481 -26.253 1.00 96.62 381 SER A CA 1
ATOM 3008 C C . SER A 1 381 ? 28.989 6.940 -25.789 1.00 96.62 381 SER A C 1
ATOM 3010 O O . SER A 1 381 ? 29.717 7.273 -24.848 1.00 96.62 381 SER A O 1
ATOM 3012 N N . ASN A 1 382 ? 28.196 7.802 -26.432 1.00 95.31 382 ASN A N 1
ATOM 3013 C CA . ASN A 1 382 ? 27.987 9.195 -26.034 1.00 95.31 382 ASN A CA 1
ATOM 3014 C C . ASN A 1 382 ? 26.714 9.328 -25.186 1.00 95.31 382 ASN A C 1
ATOM 3016 O O . ASN A 1 382 ? 25.619 9.193 -25.714 1.00 95.31 382 ASN A O 1
ATOM 3020 N N . LEU A 1 383 ? 26.849 9.646 -23.901 1.00 94.19 383 LEU A N 1
ATOM 3021 C CA . LEU A 1 383 ? 25.770 9.825 -22.923 1.00 94.19 383 LEU A CA 1
ATOM 3022 C C . LEU A 1 383 ? 25.674 11.266 -22.395 1.00 94.19 383 LEU A C 1
ATOM 3024 O O . LEU A 1 383 ? 25.144 11.508 -21.304 1.00 94.19 383 LEU A O 1
ATOM 3028 N N . VAL A 1 384 ? 26.156 12.244 -23.168 1.00 92.75 384 VAL A N 1
ATOM 3029 C CA . VAL A 1 384 ? 26.016 13.666 -22.839 1.00 92.75 384 VAL A CA 1
ATOM 3030 C C . VAL A 1 384 ? 24.561 13.994 -22.503 1.00 92.75 384 VAL A C 1
ATOM 3032 O O . VAL A 1 384 ? 23.640 13.718 -23.268 1.00 92.75 384 VAL A O 1
ATOM 3035 N N . ASN A 1 385 ? 24.349 14.593 -21.331 1.00 90.31 385 ASN A N 1
ATOM 3036 C CA . ASN A 1 385 ? 23.036 14.988 -20.810 1.00 90.31 385 ASN A CA 1
ATOM 3037 C C . ASN A 1 385 ? 22.005 13.864 -20.597 1.00 90.31 385 ASN A C 1
ATOM 3039 O O . ASN A 1 385 ? 20.869 14.185 -20.259 1.00 90.31 385 ASN A O 1
ATOM 3043 N N . ALA A 1 386 ? 22.379 12.587 -20.680 1.00 93.19 386 ALA A N 1
ATOM 3044 C CA . ALA A 1 386 ? 21.454 11.486 -20.420 1.00 93.19 386 ALA A CA 1
ATOM 3045 C C . ALA A 1 386 ? 20.854 11.521 -18.996 1.00 93.19 386 ALA A C 1
ATOM 3047 O O . ALA A 1 386 ? 21.483 12.012 -18.042 1.00 93.19 386 ALA A O 1
ATOM 3048 N N . GLU A 1 387 ? 19.638 10.988 -18.851 1.00 89.06 387 GLU A N 1
ATOM 3049 C CA . GLU A 1 387 ? 18.914 10.887 -17.579 1.00 89.06 387 GLU A CA 1
ATOM 3050 C C . GLU A 1 387 ? 18.770 9.431 -17.121 1.00 89.06 387 GLU A C 1
ATOM 3052 O O . GLU A 1 387 ? 18.313 8.579 -17.871 1.00 89.06 387 GLU A O 1
ATOM 3057 N N . PHE A 1 388 ? 19.131 9.147 -15.865 1.00 89.88 388 PHE A N 1
ATOM 3058 C CA . PHE A 1 388 ? 19.096 7.798 -15.272 1.00 89.88 388 PHE A CA 1
ATOM 3059 C C . PHE A 1 388 ? 18.347 7.751 -13.933 1.00 89.88 388 PHE A C 1
ATOM 3061 O O . PHE A 1 388 ? 18.557 6.831 -13.135 1.00 89.88 388 PHE A O 1
ATOM 3068 N N . TYR A 1 389 ? 17.523 8.759 -13.638 1.00 80.69 389 TYR A N 1
ATOM 3069 C CA . TYR A 1 389 ? 16.805 8.849 -12.365 1.00 80.69 389 TYR A CA 1
ATOM 3070 C C . TYR A 1 389 ? 16.030 7.550 -12.098 1.00 80.69 389 TYR A C 1
ATOM 3072 O O . TYR A 1 389 ? 15.254 7.115 -12.945 1.00 80.69 389 TYR A O 1
ATOM 3080 N N . GLU A 1 390 ? 16.276 6.898 -10.958 1.00 79.19 390 GLU A N 1
ATOM 3081 C CA . GLU A 1 390 ? 15.672 5.608 -10.576 1.00 79.19 390 GLU A CA 1
ATOM 3082 C C . GLU A 1 390 ? 15.900 4.422 -11.541 1.00 79.19 390 GLU A C 1
ATOM 3084 O O . GLU A 1 390 ? 15.281 3.371 -11.380 1.00 79.19 390 GLU A O 1
ATOM 3089 N N . ALA A 1 391 ? 16.806 4.519 -12.517 1.00 82.19 391 ALA A N 1
ATOM 3090 C CA . ALA A 1 391 ? 17.156 3.385 -13.375 1.00 82.19 391 ALA A CA 1
ATOM 3091 C C . ALA A 1 391 ? 17.892 2.284 -12.584 1.00 82.19 391 ALA A C 1
ATOM 3093 O O . ALA A 1 391 ? 18.690 2.588 -11.697 1.00 82.19 391 ALA A O 1
ATOM 3094 N N . ASP A 1 392 ? 17.683 1.004 -12.908 1.00 82.00 392 ASP A N 1
ATOM 3095 C CA . ASP A 1 392 ? 18.481 -0.096 -12.336 1.00 82.00 392 ASP A CA 1
ATOM 3096 C C . ASP A 1 392 ? 19.754 -0.317 -13.157 1.00 82.00 392 ASP A C 1
ATOM 3098 O O . ASP A 1 392 ? 19.699 -0.849 -14.263 1.00 82.00 392 ASP A O 1
ATOM 3102 N N . LEU A 1 393 ? 20.904 0.054 -12.592 1.00 91.88 393 LEU A N 1
ATOM 3103 C CA . LEU A 1 393 ? 22.220 -0.039 -13.236 1.00 91.88 393 LEU A CA 1
ATOM 3104 C C . LEU A 1 393 ? 23.048 -1.245 -12.754 1.00 91.88 393 LEU A C 1
ATOM 3106 O O . LEU A 1 393 ? 24.268 -1.283 -12.937 1.00 91.88 393 LEU A O 1
ATOM 3110 N N . SER A 1 394 ? 22.418 -2.238 -12.11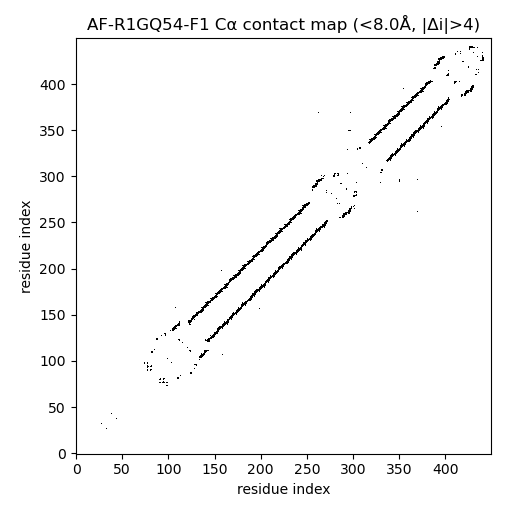6 1.00 87.81 394 SER A N 1
ATOM 3111 C CA . SER A 1 394 ? 23.110 -3.418 -11.575 1.00 87.81 394 SER A CA 1
ATOM 3112 C C . SER A 1 394 ? 23.945 -4.135 -12.641 1.00 87.81 394 SER A C 1
ATOM 3114 O O . SER A 1 394 ? 23.397 -4.754 -13.552 1.00 87.81 394 SER A O 1
ATOM 3116 N N . GLY A 1 395 ? 25.275 -4.093 -12.522 1.00 88.69 395 GLY A N 1
ATOM 3117 C CA . GLY A 1 395 ? 26.188 -4.764 -13.452 1.00 88.69 395 GLY A CA 1
ATOM 3118 C C . GLY A 1 395 ? 26.257 -4.153 -14.855 1.00 88.69 395 GLY A C 1
ATOM 3119 O O . GLY A 1 395 ? 26.794 -4.800 -15.747 1.00 88.69 395 GLY A O 1
ATOM 3120 N N . ALA A 1 396 ? 25.717 -2.950 -15.072 1.00 94.56 396 ALA A N 1
ATOM 3121 C CA . ALA A 1 396 ? 25.854 -2.242 -16.344 1.00 94.56 396 ALA A CA 1
ATOM 3122 C C . ALA A 1 396 ? 27.324 -1.870 -16.629 1.00 94.56 396 ALA A C 1
ATOM 3124 O O . ALA A 1 396 ? 28.099 -1.670 -15.692 1.00 94.56 396 ALA A O 1
ATOM 3125 N N . TYR A 1 397 ? 27.705 -1.767 -17.904 1.00 94.19 397 TYR A N 1
ATOM 3126 C CA . TYR A 1 397 ? 29.066 -1.463 -18.357 1.00 94.19 397 TYR A CA 1
ATOM 3127 C C . TYR A 1 397 ? 29.150 -0.038 -18.911 1.00 94.19 397 TYR A C 1
ATOM 3129 O O . TYR A 1 397 ? 28.631 0.239 -19.990 1.00 94.19 397 TYR A O 1
ATOM 3137 N N . PHE A 1 398 ? 29.859 0.833 -18.197 1.00 92.88 398 PHE A N 1
ATOM 3138 C CA . PHE A 1 398 ? 30.179 2.209 -18.579 1.00 92.88 398 PHE A CA 1
ATOM 3139 C C . PHE A 1 398 ? 31.692 2.353 -18.793 1.00 92.88 398 PHE A C 1
ATOM 3141 O O . PHE A 1 398 ? 32.387 2.985 -17.998 1.00 92.88 398 PHE A O 1
ATOM 3148 N N . LEU A 1 399 ? 32.220 1.691 -19.824 1.00 91.50 399 LEU A N 1
ATOM 3149 C CA . LEU A 1 399 ? 33.641 1.752 -20.181 1.00 91.50 399 LEU A CA 1
ATOM 3150 C C . LEU A 1 399 ? 33.837 2.697 -21.366 1.00 91.50 399 LEU A C 1
ATOM 3152 O O . LEU A 1 399 ? 33.194 2.515 -22.397 1.00 91.50 399 LEU A O 1
ATOM 3156 N N . ARG A 1 400 ? 34.745 3.663 -21.236 1.00 91.12 400 ARG A N 1
ATOM 3157 C CA . ARG A 1 400 ? 35.037 4.699 -22.238 1.00 91.12 400 ARG A CA 1
ATOM 3158 C C . ARG A 1 400 ? 33.783 5.453 -22.691 1.00 91.12 400 ARG A C 1
ATOM 3160 O O . ARG A 1 400 ? 33.595 5.703 -23.874 1.00 91.12 400 ARG A O 1
ATOM 3167 N N . VAL A 1 401 ? 32.909 5.764 -21.738 1.00 91.62 401 VAL A N 1
ATOM 3168 C CA . VAL A 1 401 ? 31.677 6.522 -21.985 1.00 91.62 401 VAL A CA 1
ATOM 3169 C C . VAL A 1 401 ? 31.965 8.011 -21.895 1.00 91.62 401 VAL A C 1
ATOM 3171 O O . VAL A 1 401 ? 32.637 8.448 -20.962 1.00 91.62 401 VAL A O 1
ATOM 3174 N N . ASP A 1 402 ? 31.406 8.783 -22.820 1.00 90.69 402 ASP A N 1
ATOM 3175 C CA . ASP A 1 402 ? 31.421 10.242 -22.744 1.00 90.69 402 ASP A CA 1
ATOM 3176 C C . ASP A 1 402 ? 30.155 10.765 -22.049 1.00 90.69 402 ASP A C 1
ATOM 3178 O O . ASP A 1 402 ? 29.044 10.474 -22.486 1.00 90.69 402 ASP A O 1
ATOM 3182 N N . PHE A 1 403 ? 30.303 11.530 -20.966 1.00 87.94 403 PHE A N 1
ATOM 3183 C CA . PHE A 1 403 ? 29.189 12.196 -20.282 1.00 87.94 403 PHE A CA 1
ATOM 3184 C C . PHE A 1 403 ? 29.199 13.724 -20.429 1.00 87.94 403 PHE A C 1
ATOM 3186 O O . PHE A 1 403 ? 28.254 14.374 -19.968 1.00 87.94 403 PHE A O 1
ATOM 3193 N N . THR A 1 404 ? 30.235 14.325 -21.025 1.00 81.88 404 THR A N 1
ATOM 3194 C CA . THR A 1 404 ? 30.447 15.779 -20.947 1.00 81.88 404 THR A CA 1
ATOM 3195 C C . THR A 1 404 ? 30.480 16.456 -22.309 1.00 81.88 404 THR A C 1
ATOM 3197 O O . THR A 1 404 ? 31.072 15.966 -23.255 1.00 81.88 404 THR A O 1
ATOM 3200 N N . GLU A 1 405 ? 29.897 17.654 -22.399 1.00 73.19 405 GLU A N 1
ATOM 3201 C CA . GLU A 1 405 ? 29.969 18.481 -23.616 1.00 73.19 405 GLU A CA 1
ATOM 3202 C C . GLU A 1 405 ? 31.390 19.009 -23.904 1.00 73.19 405 GLU A C 1
ATOM 3204 O O . GLU A 1 405 ? 31.645 19.541 -24.987 1.00 73.19 405 GLU A O 1
ATOM 3209 N N . ASP A 1 406 ? 32.309 18.907 -22.936 1.00 75.75 406 ASP A N 1
ATOM 3210 C CA . ASP A 1 406 ? 33.701 19.325 -23.081 1.00 75.75 406 ASP A CA 1
ATOM 3211 C C . ASP A 1 406 ? 34.570 18.143 -23.536 1.00 75.75 406 ASP A C 1
ATOM 3213 O O . ASP A 1 406 ? 34.857 17.267 -22.726 1.00 75.75 406 ASP A O 1
ATOM 3217 N N . PRO A 1 407 ? 35.089 18.141 -24.778 1.00 64.75 407 PRO A N 1
ATOM 3218 C CA . PRO A 1 407 ? 35.914 17.048 -25.292 1.00 64.75 407 PRO A CA 1
ATOM 3219 C C . PRO A 1 407 ? 37.267 16.891 -24.570 1.00 64.75 407 PRO A C 1
ATOM 3221 O O . PRO A 1 407 ? 38.004 15.946 -24.852 1.00 64.75 407 PRO A O 1
ATOM 3224 N N . ALA A 1 408 ? 37.647 17.823 -23.686 1.00 70.75 408 ALA A N 1
ATOM 3225 C CA . ALA A 1 408 ? 38.843 17.707 -22.852 1.00 70.75 408 ALA A CA 1
ATOM 3226 C C . ALA A 1 408 ? 38.613 16.896 -21.564 1.00 70.75 408 ALA A C 1
ATOM 3228 O O . ALA A 1 408 ? 39.586 16.527 -20.898 1.00 70.75 408 ALA A O 1
ATOM 3229 N N . THR A 1 409 ? 37.359 16.618 -21.207 1.00 70.56 409 THR A N 1
ATOM 3230 C CA . THR A 1 409 ? 36.968 15.799 -20.057 1.00 70.56 409 THR A CA 1
ATOM 3231 C C . THR A 1 409 ? 36.039 14.679 -20.510 1.00 70.56 409 THR A C 1
ATOM 3233 O O . THR A 1 409 ? 35.402 14.785 -21.541 1.00 70.56 409 THR A O 1
ATOM 3236 N N . LEU A 1 410 ? 35.976 13.581 -19.761 1.00 64.31 410 LEU A N 1
ATOM 3237 C CA . LEU A 1 410 ? 34.968 12.534 -19.997 1.00 64.31 410 LEU A CA 1
ATOM 3238 C C . LEU A 1 410 ? 33.885 12.533 -18.909 1.00 64.31 410 LEU A C 1
ATOM 3240 O O . LEU A 1 410 ? 32.808 11.977 -19.105 1.00 64.31 410 LEU A O 1
ATOM 3244 N N . TYR A 1 411 ? 34.163 13.165 -17.760 1.00 77.50 411 TYR A N 1
ATOM 3245 C CA . TYR A 1 411 ? 33.367 13.069 -16.535 1.00 77.50 411 TYR A CA 1
ATOM 3246 C C . TYR A 1 411 ? 33.352 14.399 -15.764 1.00 77.50 411 TYR A C 1
ATOM 3248 O O . TYR A 1 411 ? 34.383 15.069 -15.664 1.00 77.50 411 TYR A O 1
ATOM 3256 N N . ASP A 1 412 ? 32.211 14.749 -15.157 1.00 78.19 412 ASP A N 1
ATOM 3257 C CA . ASP A 1 412 ? 32.059 15.896 -14.247 1.00 78.19 412 ASP A CA 1
ATOM 3258 C C . ASP A 1 412 ? 31.295 15.528 -12.949 1.00 78.19 412 ASP A C 1
ATOM 3260 O O . ASP A 1 412 ? 30.726 14.443 -12.823 1.00 78.19 412 ASP A O 1
ATOM 3264 N N . GLU A 1 413 ? 31.277 16.413 -11.940 1.00 79.25 413 GLU A N 1
ATOM 3265 C CA . GLU A 1 413 ? 30.581 16.117 -10.666 1.00 79.25 413 GLU A CA 1
ATOM 3266 C C . GLU A 1 413 ? 29.059 15.975 -10.856 1.00 79.25 413 GLU A C 1
ATOM 3268 O O . GLU A 1 413 ? 28.424 15.183 -10.160 1.00 79.25 413 GLU A O 1
ATOM 3273 N N . LYS A 1 414 ? 28.472 16.670 -11.841 1.00 79.25 414 LYS A N 1
ATOM 3274 C CA . LYS A 1 414 ? 27.039 16.557 -12.163 1.00 79.25 414 LYS A CA 1
ATOM 3275 C C . LYS A 1 414 ? 26.685 15.159 -12.670 1.00 79.25 414 LYS A C 1
ATOM 3277 O O . LYS A 1 414 ? 25.614 14.644 -12.359 1.00 79.25 414 LYS A O 1
ATOM 3282 N N . THR A 1 415 ? 27.591 14.520 -13.403 1.00 81.62 415 THR A N 1
ATOM 3283 C CA . THR A 1 415 ? 27.470 13.126 -13.841 1.00 81.62 415 THR A CA 1
ATOM 3284 C C . THR A 1 415 ? 27.364 12.194 -12.636 1.00 81.62 415 THR A C 1
ATOM 3286 O O . THR A 1 415 ? 26.491 11.325 -12.584 1.00 81.62 415 THR A O 1
ATOM 3289 N N . CYS A 1 416 ? 28.201 12.409 -11.618 1.00 83.69 416 CYS A N 1
ATOM 3290 C CA . CYS A 1 416 ? 28.152 11.617 -10.395 1.00 83.69 416 CYS A CA 1
ATOM 3291 C C . CYS A 1 416 ? 26.868 11.836 -9.587 1.00 83.69 416 CYS A C 1
ATOM 3293 O O . CYS A 1 416 ? 26.389 10.886 -8.971 1.00 83.69 416 CYS A O 1
ATOM 3295 N N . GLU A 1 417 ? 26.299 13.044 -9.573 1.00 82.62 417 GLU A N 1
ATOM 3296 C CA . GLU A 1 417 ? 24.986 13.297 -8.962 1.00 82.62 417 GLU A CA 1
ATOM 3297 C C . GLU A 1 417 ? 23.890 12.480 -9.656 1.00 82.62 417 GLU A C 1
ATOM 3299 O O . GLU A 1 417 ? 23.198 11.709 -8.995 1.00 82.62 417 GLU A O 1
ATOM 3304 N N . LYS A 1 418 ? 23.818 12.541 -10.991 1.00 78.38 418 LYS A N 1
ATOM 3305 C CA . LYS A 1 418 ? 22.817 11.804 -11.779 1.00 78.38 418 LYS A CA 1
ATOM 3306 C C . LYS A 1 418 ? 22.881 10.289 -11.571 1.00 78.38 418 LYS A C 1
ATOM 3308 O O . LYS A 1 418 ? 21.849 9.653 -11.389 1.00 78.38 418 LYS A O 1
ATOM 3313 N N . LEU A 1 419 ? 24.083 9.707 -11.564 1.00 84.50 419 LEU A N 1
ATOM 3314 C CA . LEU A 1 419 ? 24.261 8.267 -11.336 1.00 84.50 419 LEU A CA 1
ATOM 3315 C C . LEU A 1 419 ? 23.910 7.855 -9.901 1.00 84.50 419 LEU A C 1
ATOM 3317 O O . LEU A 1 419 ? 23.447 6.738 -9.674 1.00 84.50 419 LEU A O 1
ATOM 3321 N N . ARG A 1 420 ? 24.122 8.739 -8.914 1.00 83.25 420 ARG A N 1
ATOM 3322 C CA . ARG A 1 420 ? 23.779 8.461 -7.509 1.00 83.25 420 ARG A CA 1
ATOM 3323 C C . ARG A 1 420 ? 22.272 8.356 -7.277 1.00 83.25 420 ARG A C 1
ATOM 3325 O O . ARG A 1 420 ? 21.889 7.653 -6.342 1.00 83.25 420 ARG A O 1
ATOM 3332 N N . ASP A 1 421 ? 21.466 8.983 -8.129 1.00 80.19 421 ASP A N 1
ATOM 3333 C CA . ASP A 1 421 ? 20.002 8.912 -8.098 1.00 80.19 421 ASP A CA 1
ATOM 3334 C C . ASP A 1 421 ? 19.435 7.643 -8.774 1.00 80.19 421 ASP A C 1
ATOM 3336 O O . ASP A 1 421 ? 18.231 7.386 -8.718 1.00 80.19 421 ASP A O 1
ATOM 3340 N N . SER A 1 422 ? 20.287 6.813 -9.384 1.00 82.19 422 SER A N 1
ATOM 3341 C CA . SER A 1 422 ? 19.924 5.508 -9.948 1.00 82.19 422 SER A CA 1
ATOM 3342 C C . SER A 1 422 ? 20.009 4.384 -8.905 1.00 82.19 422 SER A C 1
ATOM 3344 O O . SER A 1 422 ? 20.846 4.394 -7.991 1.00 82.19 422 SER A O 1
ATOM 3346 N N . PHE A 1 423 ? 19.201 3.334 -9.064 1.00 70.12 423 PHE A N 1
ATOM 3347 C CA . PHE A 1 423 ? 19.318 2.132 -8.243 1.00 70.12 423 PHE A CA 1
ATOM 3348 C C . PHE A 1 423 ? 20.585 1.347 -8.592 1.00 70.12 423 PHE A C 1
ATOM 3350 O O . PHE A 1 423 ? 20.930 1.139 -9.753 1.00 70.12 423 PHE A O 1
ATOM 3357 N N . ASN A 1 424 ? 21.272 0.860 -7.554 1.00 81.00 424 ASN A N 1
ATOM 3358 C CA . ASN A 1 424 ? 22.394 -0.078 -7.669 1.00 81.00 424 ASN A CA 1
ATOM 3359 C C . ASN A 1 424 ? 23.574 0.381 -8.548 1.00 81.00 424 ASN A C 1
ATOM 3361 O O . ASN A 1 424 ? 24.427 -0.440 -8.878 1.00 81.00 424 ASN A O 1
ATOM 3365 N N . TRP A 1 425 ? 23.701 1.677 -8.851 1.00 85.75 425 TRP A N 1
ATOM 3366 C CA . TRP A 1 425 ? 24.783 2.217 -9.692 1.00 85.75 425 TRP A CA 1
ATOM 3367 C C . TRP A 1 425 ? 26.186 1.806 -9.224 1.00 85.75 425 TRP A C 1
ATOM 3369 O O . TRP A 1 425 ? 27.085 1.566 -10.024 1.00 85.75 425 TRP A O 1
ATOM 3379 N N . HIS A 1 426 ? 26.382 1.665 -7.910 1.00 85.38 426 HIS A N 1
ATOM 3380 C CA . HIS A 1 426 ? 27.655 1.265 -7.316 1.00 85.38 426 HIS A CA 1
ATOM 3381 C C . HIS A 1 426 ? 28.101 -0.148 -7.740 1.00 85.38 426 HIS A C 1
ATOM 3383 O O . HIS A 1 426 ? 29.289 -0.454 -7.627 1.00 85.38 426 HIS A O 1
ATOM 3389 N N . LEU A 1 427 ? 27.179 -0.973 -8.251 1.00 86.44 427 LEU A N 1
ATOM 3390 C CA . LEU A 1 427 ? 27.422 -2.302 -8.816 1.00 86.44 427 LEU A CA 1
ATOM 3391 C C . LEU A 1 427 ? 27.731 -2.283 -10.325 1.00 86.44 427 LEU A C 1
ATOM 3393 O O . LEU A 1 427 ? 27.987 -3.345 -10.887 1.00 86.44 427 LEU A O 1
ATOM 3397 N N . ALA A 1 428 ? 27.706 -1.122 -10.985 1.00 89.00 428 ALA A N 1
ATOM 3398 C CA . ALA A 1 428 ? 28.087 -0.992 -12.389 1.00 89.00 428 ALA A CA 1
ATOM 3399 C C . ALA A 1 428 ? 29.610 -1.115 -12.575 1.00 89.00 428 ALA A C 1
ATOM 3401 O O . ALA A 1 428 ? 30.394 -0.637 -11.746 1.00 89.00 428 ALA A O 1
ATOM 3402 N N . ILE A 1 429 ? 30.022 -1.728 -13.683 1.00 89.69 429 ILE A N 1
ATOM 3403 C CA . ILE A 1 429 ? 31.410 -1.809 -14.146 1.00 89.69 429 ILE A CA 1
ATOM 3404 C C . ILE A 1 429 ? 31.708 -0.535 -14.932 1.00 89.69 429 ILE A C 1
ATOM 3406 O O . ILE A 1 429 ? 30.957 -0.172 -15.831 1.00 89.69 429 ILE A O 1
ATOM 3410 N N . ARG A 1 430 ? 32.783 0.165 -14.577 1.00 90.12 430 ARG A N 1
ATOM 3411 C CA . ARG A 1 430 ? 33.078 1.511 -15.079 1.00 90.12 430 ARG A CA 1
ATOM 3412 C C . ARG A 1 430 ? 34.567 1.819 -15.007 1.00 90.12 430 ARG A C 1
ATOM 3414 O O . ARG A 1 430 ? 35.284 1.124 -14.285 1.00 90.12 430 ARG A O 1
ATOM 3421 N N . ASP A 1 431 ? 35.000 2.843 -15.735 1.00 88.25 431 ASP A N 1
ATOM 3422 C CA . ASP A 1 431 ? 36.382 3.327 -15.676 1.00 88.25 431 ASP A CA 1
ATOM 3423 C C . ASP A 1 431 ? 36.743 3.872 -14.283 1.00 88.25 431 ASP A C 1
ATOM 3425 O O . ASP A 1 431 ? 35.875 4.293 -13.509 1.00 88.25 431 ASP A O 1
ATOM 3429 N N . GLU A 1 432 ? 38.042 3.879 -13.961 1.00 84.38 432 GLU A N 1
ATOM 3430 C CA . GLU A 1 432 ? 38.553 4.403 -12.686 1.00 84.38 432 GLU A CA 1
ATOM 3431 C C . GLU A 1 432 ? 38.200 5.876 -12.480 1.00 84.38 432 GLU A C 1
ATOM 3433 O O . GLU A 1 432 ? 37.872 6.277 -11.359 1.00 84.38 432 GLU A O 1
ATOM 3438 N N . GLU A 1 433 ? 38.187 6.671 -13.548 1.00 83.06 433 GLU A N 1
ATOM 3439 C CA . GLU A 1 433 ? 37.831 8.083 -13.467 1.00 83.06 433 GLU A CA 1
ATOM 3440 C C . GLU A 1 433 ? 36.332 8.311 -13.172 1.00 83.06 433 GLU A C 1
ATOM 3442 O O . GLU A 1 433 ? 35.986 9.323 -12.560 1.00 83.06 433 GLU A O 1
ATOM 3447 N N . LEU A 1 434 ? 35.452 7.342 -13.474 1.00 83.12 434 LEU A N 1
ATOM 3448 C CA . LEU A 1 434 ? 34.014 7.357 -13.145 1.00 83.12 434 LEU A CA 1
ATOM 3449 C C . LEU A 1 434 ? 33.710 6.608 -11.827 1.00 83.12 434 LEU A C 1
ATOM 3451 O O . LEU A 1 434 ? 32.648 6.016 -11.616 1.00 83.12 434 LEU A O 1
ATOM 3455 N N . ALA A 1 435 ? 34.642 6.601 -10.872 1.00 79.12 435 ALA A N 1
ATOM 3456 C CA . ALA A 1 435 ? 34.420 5.927 -9.592 1.00 79.12 435 ALA A CA 1
ATOM 3457 C C . ALA A 1 435 ? 33.317 6.590 -8.737 1.00 79.12 435 ALA A C 1
ATOM 3459 O O . ALA A 1 435 ? 32.674 5.908 -7.931 1.00 79.12 435 ALA A O 1
ATOM 3460 N N . CYS A 1 436 ? 33.109 7.907 -8.878 1.00 84.19 436 CYS A N 1
ATOM 3461 C CA . CYS A 1 436 ? 32.127 8.715 -8.137 1.00 84.19 436 CYS A CA 1
ATOM 3462 C C . CYS A 1 436 ? 32.132 8.499 -6.605 1.00 84.19 436 CYS A C 1
ATOM 3464 O O . CYS A 1 436 ? 31.100 8.628 -5.936 1.00 84.19 436 CYS A O 1
ATOM 3466 N N . GLY A 1 437 ? 33.297 8.174 -6.030 1.00 79.56 437 GLY A N 1
ATOM 3467 C CA . GLY A 1 437 ? 33.476 7.920 -4.594 1.00 79.56 437 GLY A CA 1
ATOM 3468 C C . GLY A 1 437 ? 33.113 6.503 -4.127 1.00 79.56 437 GLY A C 1
ATOM 3469 O O . GLY A 1 437 ? 33.016 6.264 -2.921 1.00 79.56 437 GLY A O 1
ATOM 3470 N N . LYS A 1 438 ? 32.905 5.550 -5.044 1.00 83.31 438 LYS A N 1
ATOM 3471 C CA . LYS A 1 438 ? 32.658 4.132 -4.738 1.00 83.31 438 LYS A CA 1
ATOM 3472 C C . LYS A 1 438 ? 33.711 3.239 -5.390 1.00 83.31 438 LYS A C 1
ATOM 3474 O O . LYS A 1 438 ? 34.128 3.488 -6.515 1.00 83.31 438 LYS A O 1
ATOM 3479 N N . SER A 1 439 ? 34.098 2.169 -4.694 1.00 81.38 439 SER A N 1
ATOM 3480 C CA . SER A 1 439 ? 34.988 1.138 -5.237 1.00 81.38 439 SER A CA 1
ATOM 3481 C C . SER A 1 439 ? 34.369 0.465 -6.459 1.00 81.38 439 SER A C 1
ATOM 3483 O O . SER A 1 439 ? 33.157 0.233 -6.489 1.00 81.38 439 SER A O 1
ATOM 3485 N N . ILE A 1 440 ? 35.206 0.106 -7.427 1.00 80.69 440 ILE A N 1
ATOM 3486 C CA . ILE A 1 440 ? 34.784 -0.672 -8.591 1.00 80.69 440 ILE A CA 1
ATOM 3487 C C . ILE A 1 440 ? 34.607 -2.137 -8.154 1.00 80.69 440 ILE A C 1
ATOM 3489 O O . ILE A 1 440 ? 35.497 -2.680 -7.487 1.00 80.69 440 ILE A O 1
ATOM 3493 N N . PRO A 1 441 ? 33.467 -2.781 -8.461 1.00 78.69 441 PRO A N 1
ATOM 3494 C CA . PRO A 1 441 ? 33.248 -4.190 -8.147 1.00 78.69 441 PRO A CA 1
ATOM 3495 C C . PRO A 1 441 ? 34.340 -5.082 -8.754 1.00 78.69 441 PRO A C 1
ATOM 3497 O O . PRO A 1 441 ? 34.711 -4.924 -9.912 1.00 78.69 441 PRO A O 1
ATOM 3500 N N . SER A 1 442 ? 34.844 -6.044 -7.980 1.00 66.94 442 SER A N 1
ATOM 3501 C CA . SER A 1 442 ? 35.911 -6.963 -8.396 1.00 66.94 442 SER A CA 1
ATOM 3502 C C . SER A 1 442 ? 35.394 -8.400 -8.519 1.00 66.94 442 SER A C 1
ATOM 3504 O O . SER A 1 442 ? 35.674 -9.209 -7.650 1.00 66.94 442 SER A O 1
ATOM 3506 N N . PHE A 1 443 ? 34.630 -8.740 -9.569 1.00 63.50 443 PHE A N 1
ATOM 3507 C CA . PHE A 1 443 ? 34.253 -10.134 -9.911 1.00 63.50 443 PHE A CA 1
ATOM 3508 C C . PHE A 1 443 ? 33.925 -10.295 -11.416 1.00 63.50 443 PHE A C 1
ATOM 3510 O O . PHE A 1 443 ? 33.750 -9.290 -12.097 1.00 63.50 443 PHE A O 1
ATOM 3517 N N . PRO A 1 444 ? 33.999 -11.528 -11.969 1.00 51.16 444 PRO A N 1
ATOM 3518 C CA . PRO A 1 444 ? 34.891 -11.865 -13.070 1.00 51.16 444 PRO A CA 1
ATOM 3519 C C . PRO A 1 444 ? 34.365 -11.444 -14.442 1.00 51.16 444 PRO A C 1
ATOM 3521 O O . PRO A 1 444 ? 33.164 -11.428 -14.697 1.00 51.16 444 PRO A O 1
ATOM 3524 N N . VAL A 1 445 ? 35.318 -11.238 -15.351 1.00 47.47 445 VAL A N 1
ATOM 3525 C CA . VAL A 1 445 ? 35.137 -11.378 -16.797 1.00 47.47 445 VAL A CA 1
ATOM 3526 C C . VAL A 1 445 ? 34.493 -12.746 -17.056 1.00 47.47 445 VAL A C 1
ATOM 3528 O O . VAL A 1 445 ? 35.174 -13.770 -17.016 1.00 47.47 445 VAL A O 1
ATOM 3531 N N . LEU A 1 446 ? 33.177 -12.788 -17.261 1.00 38.28 446 LEU A N 1
ATOM 3532 C CA . LEU A 1 446 ? 32.578 -13.874 -18.027 1.00 38.28 446 LEU A CA 1
ATOM 3533 C C . LEU A 1 446 ? 32.867 -13.576 -19.502 1.00 38.28 446 LEU A C 1
ATOM 3535 O O . LEU A 1 446 ? 32.822 -12.407 -19.895 1.00 38.28 446 LEU A O 1
ATOM 3539 N N . PRO A 1 447 ? 33.268 -14.591 -20.281 1.00 37.50 447 PRO A N 1
ATOM 3540 C CA . PRO A 1 447 ? 33.741 -14.393 -21.637 1.00 37.50 447 PRO A CA 1
ATOM 3541 C C . PRO A 1 447 ? 32.655 -13.719 -22.473 1.00 37.50 447 PRO A C 1
ATOM 3543 O O . PRO A 1 447 ? 31.462 -13.984 -22.317 1.00 37.50 447 PRO A O 1
ATOM 3546 N N . LEU A 1 448 ? 33.107 -12.835 -23.358 1.00 41.78 448 LEU A N 1
ATOM 3547 C CA . LEU A 1 448 ? 32.406 -12.521 -24.592 1.00 41.78 448 LEU A CA 1
ATOM 3548 C C . LEU A 1 448 ? 32.210 -13.858 -25.326 1.00 41.78 448 LEU A C 1
ATOM 3550 O O . LEU A 1 448 ? 33.107 -14.290 -26.043 1.00 41.78 448 LEU A O 1
ATOM 3554 N N . ASP A 1 449 ? 31.116 -14.563 -25.052 1.00 35.00 449 ASP A N 1
ATOM 3555 C CA . ASP A 1 449 ? 30.722 -15.721 -25.848 1.00 35.00 449 ASP A CA 1
ATOM 3556 C C . ASP A 1 449 ? 30.048 -15.186 -27.121 1.00 35.00 449 ASP A C 1
ATOM 3558 O O . ASP A 1 449 ? 28.958 -14.613 -27.045 1.00 35.00 449 ASP A O 1
ATOM 3562 N N . ASP A 1 450 ? 30.810 -15.321 -28.215 1.00 36.50 450 ASP A N 1
ATOM 3563 C CA . ASP A 1 450 ? 30.520 -15.272 -29.664 1.00 36.50 450 ASP A CA 1
ATOM 3564 C C . ASP A 1 450 ? 29.206 -14.641 -30.166 1.00 36.50 450 ASP A C 1
ATOM 3566 O O . ASP A 1 450 ? 28.104 -15.186 -29.906 1.00 36.50 450 ASP A O 1
#